Protein AF-A0A914FYD1-F1 (afdb_monomer_lite)

Secondary structure (DSSP, 8-state):
-----------HHHHHHHHHHHHHHHHHHHHHTHHHHHTSTTHHHHHHHHHHHHHHHHHHHHHHHHHSTTTTS-S---TTSHHHHHHHHHHHHHHHHHHHHHHHHHHHHHHHHHHHHHHHHHHHHHHHHHHHHHHHHHHHHHHHHHHHHHHHH--S-----PPP----------TT---------------------PPP----S-TTB-TTSPPPTTS-----BEEE-TTS-EEE-HHHHHHHHHHSHHHHHHHHHHHHHHHHTT----SS-GGGS--------S-TTSS-EEEEEE-SSEEEEEEEETHHHHHHHHHHHHHHSS-TTS-TTS-HHHHHHHHHTSEEEE--TT--S---EEEETTSSEEEEEPPHHHHHHHHHHHHHHHHHHHHHHHTT----S--EEEEEEEEEEETTT--EEEEEEEEEE-TTTT---S--B---S--TT----TTSSS--B-HHHHH-

Radius of gyration: 32.61 Å; chains: 1; bounding box: 94×58×108 Å

Foldseek 3Di:
DDPDPPWDWDFPVVLVVVLVVVLVVVVVVLVVCVVVQVVQPCRSVVLVVLSVVLVVVLVVLVVVLVPPPPPPPDRTDTPPDPNVVSSVVSVVSSVVSVLVSLQSVVVSVQVVVQVVLVVLLVLVVVLVVLQVVLVVVVVVVVVVVVVVVVVVVPPDDDDDDDDDDDDDDDWDDDPVGDTDDPPDDDPPPPPPPVPPNRDRDDSPDDPQWQSQQDFDPPFRDFIWGWDQDPVRDTDTQPLSLVLCQLRDPQNVVLVVVLCVVCVVVVNHDDLADPVPPDPDDPDDDDPQPRQKDWDWDDDPWKIKIKIWGNPVLLLVLLQLDVCQDPCSNHDPPQRSSRVSSVQSSDKDWDDDAPDPPPWTKIAGPLRFKIKTFDDPVRVVVCSVCVSVVSNVSSCCSVVVNDDPDWDWSTWMWMWMATPPPRDIDITTIIMTGRPQRVHDDPAAEDEDPDDPPFQDDPPDPHHHHGDVNVVD

Structure (mmCIF, N/CA/C/O backbone):
data_AF-A0A914FYD1-F1
#
_entry.id   AF-A0A914FYD1-F1
#
loop_
_atom_site.group_PDB
_atom_site.id
_atom_site.type_symbol
_atom_site.label_atom_id
_atom_site.label_alt_id
_atom_site.label_comp_id
_atom_site.label_asym_id
_atom_site.label_entity_id
_atom_site.label_seq_id
_atom_site.pdbx_PDB_ins_code
_atom_site.Cartn_x
_atom_site.Cartn_y
_atom_site.Cartn_z
_atom_site.occupancy
_atom_site.B_iso_or_equiv
_atom_site.auth_seq_id
_atom_site.auth_comp_id
_atom_site.auth_asym_id
_atom_site.auth_atom_id
_atom_site.pdbx_PDB_model_num
ATOM 1 N N . MET A 1 1 ? -23.390 7.929 38.007 1.00 27.19 1 MET A N 1
ATOM 2 C CA . MET A 1 1 ? -23.444 6.451 38.024 1.00 27.19 1 MET A CA 1
ATOM 3 C C . MET A 1 1 ? -22.062 5.950 38.443 1.00 27.19 1 MET A C 1
ATOM 5 O O . MET A 1 1 ? -21.125 6.077 37.670 1.00 27.19 1 MET A O 1
ATOM 9 N N . LYS A 1 2 ? -21.880 5.544 39.711 1.00 23.70 2 LYS A N 1
ATOM 10 C CA . LYS A 1 2 ? -20.584 5.056 40.220 1.00 23.70 2 LYS A CA 1
ATOM 11 C C . LYS A 1 2 ? -20.291 3.709 39.558 1.00 23.70 2 LYS A C 1
ATOM 13 O O . LYS A 1 2 ? -21.026 2.754 39.796 1.00 23.70 2 LYS A O 1
ATOM 18 N N . ILE A 1 3 ? -19.251 3.649 38.730 1.00 23.72 3 ILE A N 1
ATOM 19 C CA . ILE A 1 3 ? -18.726 2.396 38.185 1.00 23.72 3 ILE A CA 1
ATOM 20 C C . ILE A 1 3 ? -18.282 1.558 39.389 1.00 23.72 3 ILE A C 1
ATOM 22 O O . ILE A 1 3 ? -17.329 1.911 40.081 1.00 23.72 3 ILE A O 1
ATOM 26 N N . LYS A 1 4 ? -19.020 0.485 39.697 1.00 25.69 4 LYS A N 1
ATOM 27 C CA . LYS A 1 4 ? -18.524 -0.568 40.585 1.00 25.69 4 LYS A CA 1
ATOM 28 C C . LYS A 1 4 ? -17.301 -1.161 39.884 1.00 25.69 4 LYS A C 1
ATOM 30 O O . LYS A 1 4 ? -17.467 -1.839 38.875 1.00 25.69 4 LYS A O 1
ATOM 35 N N . CYS A 1 5 ? -16.097 -0.882 40.391 1.00 29.06 5 CYS A N 1
ATOM 36 C CA . CYS A 1 5 ? -14.916 -1.676 40.061 1.00 29.06 5 CYS A CA 1
ATOM 37 C C . CYS A 1 5 ? -15.265 -3.139 40.335 1.00 29.06 5 CYS A C 1
ATOM 39 O O . CYS A 1 5 ? -15.490 -3.518 41.484 1.00 29.06 5 CYS A O 1
ATOM 41 N N . LEU A 1 6 ? -15.357 -3.939 39.276 1.00 28.28 6 LEU A N 1
ATOM 42 C CA . LEU A 1 6 ? -15.294 -5.387 39.382 1.00 28.28 6 LEU A CA 1
ATOM 43 C C . LEU A 1 6 ? -13.935 -5.708 40.013 1.00 28.28 6 LEU A C 1
ATOM 45 O O . LEU A 1 6 ? -12.899 -5.390 39.434 1.00 28.28 6 LEU A O 1
ATOM 49 N N . SER A 1 7 ? -13.935 -6.259 41.225 1.00 33.75 7 SER A N 1
ATOM 50 C CA . SER A 1 7 ? -12.722 -6.748 41.877 1.00 33.75 7 SER A CA 1
ATOM 51 C C . SER A 1 7 ? -12.184 -7.920 41.054 1.00 33.75 7 SER A C 1
ATOM 53 O O . SER A 1 7 ? -12.764 -9.006 41.072 1.00 33.75 7 SER A O 1
ATOM 55 N N . VAL A 1 8 ? -11.120 -7.689 40.289 1.00 39.41 8 VAL A N 1
ATOM 56 C CA . VAL A 1 8 ? -10.423 -8.742 39.547 1.00 39.41 8 VAL A CA 1
ATOM 57 C C . VAL A 1 8 ? -9.456 -9.416 40.513 1.00 39.41 8 VAL A C 1
ATOM 59 O O . VAL A 1 8 ? -8.501 -8.796 40.970 1.00 39.41 8 VAL A O 1
ATOM 62 N N . THR A 1 9 ? -9.718 -10.674 40.853 1.00 41.31 9 THR A N 1
ATOM 63 C CA . THR A 1 9 ? -8.831 -11.507 41.668 1.00 41.31 9 THR A CA 1
ATOM 64 C C . THR A 1 9 ? -7.923 -12.328 40.749 1.00 41.31 9 THR A C 1
ATOM 66 O O . THR A 1 9 ? -8.406 -13.072 39.900 1.00 41.31 9 THR A O 1
ATOM 69 N N . ALA A 1 10 ? -6.601 -12.196 40.896 1.00 44.97 10 ALA A N 1
ATOM 70 C CA . ALA A 1 10 ? -5.604 -12.975 40.154 1.00 44.97 10 ALA A CA 1
ATOM 71 C C . ALA A 1 10 ? -4.645 -13.671 41.133 1.00 44.97 10 ALA A C 1
ATOM 73 O O . ALA A 1 10 ? -4.217 -13.066 42.118 1.00 44.97 10 ALA A O 1
ATOM 74 N N . LYS A 1 11 ? -4.300 -14.942 40.884 1.00 47.72 11 LYS A N 1
ATOM 75 C CA . LYS A 1 11 ? -3.387 -15.700 41.753 1.00 47.72 11 LYS A CA 1
ATOM 76 C C . LYS A 1 11 ? -1.936 -15.270 41.505 1.00 47.72 11 LYS A C 1
ATOM 78 O O . LYS A 1 11 ? -1.392 -15.467 40.422 1.00 47.72 11 LYS A O 1
ATOM 83 N N . ARG A 1 12 ? -1.281 -14.736 42.542 1.00 47.66 12 ARG A N 1
ATOM 84 C CA . ARG A 1 12 ? 0.125 -14.267 42.568 1.00 47.66 12 ARG A CA 1
ATOM 85 C C . ARG A 1 12 ? 1.129 -15.220 41.903 1.00 47.66 12 ARG A C 1
ATOM 87 O O . ARG A 1 12 ? 2.024 -14.779 41.189 1.00 47.66 12 ARG A O 1
ATOM 94 N N . VAL A 1 13 ? 0.987 -16.522 42.148 1.00 50.81 13 VAL A N 1
ATOM 95 C CA . VAL A 1 13 ? 1.894 -17.556 41.621 1.00 50.81 13 VAL A CA 1
ATOM 96 C C . VAL A 1 13 ? 1.773 -17.687 40.103 1.00 50.81 13 VAL A C 1
ATOM 98 O O . VAL A 1 13 ? 2.767 -17.931 39.432 1.00 50.81 13 VAL A O 1
ATOM 101 N N . GLU A 1 14 ? 0.578 -17.499 39.547 1.00 50.38 14 GLU A N 1
ATOM 102 C CA . GLU A 1 14 ? 0.335 -17.601 38.104 1.00 50.38 14 GLU A CA 1
ATOM 103 C C . GLU A 1 14 ? 0.881 -16.373 37.365 1.00 50.38 14 GLU A C 1
ATOM 105 O O . GLU A 1 14 ? 1.456 -16.506 36.290 1.00 50.38 14 GLU A O 1
ATOM 110 N N . ALA A 1 15 ? 0.788 -15.194 37.985 1.00 46.97 15 ALA A N 1
ATOM 111 C CA . ALA A 1 15 ? 1.348 -13.940 37.486 1.00 46.97 15 ALA A CA 1
ATOM 112 C C . ALA A 1 15 ? 2.882 -13.961 37.362 1.00 46.97 15 ALA A C 1
ATOM 114 O O . ALA A 1 15 ? 3.427 -13.633 36.308 1.00 46.97 15 ALA A O 1
ATOM 115 N N . LEU A 1 16 ? 3.567 -14.369 38.437 1.00 51.97 16 LEU A N 1
ATOM 116 C CA . LEU A 1 16 ? 5.029 -14.469 38.473 1.00 51.97 16 LEU A CA 1
ATOM 117 C C . LEU A 1 16 ? 5.533 -15.567 37.531 1.00 51.97 16 LEU A C 1
ATOM 119 O O . LEU A 1 16 ? 6.437 -15.314 36.740 1.00 51.97 16 LEU A O 1
ATOM 123 N N . LYS A 1 17 ? 4.873 -16.736 37.518 1.00 55.41 17 LYS A N 1
ATOM 124 C CA . LYS A 1 17 ? 5.189 -17.811 36.566 1.00 55.41 17 LYS A CA 1
ATOM 125 C C . LYS A 1 17 ? 5.029 -17.368 35.117 1.00 55.41 17 LYS A C 1
ATOM 127 O O . LYS A 1 17 ? 5.863 -17.725 34.292 1.00 55.41 17 LYS A O 1
ATOM 132 N N . LEU A 1 18 ? 3.990 -16.597 34.787 1.00 50.53 18 LEU A N 1
ATOM 133 C CA . LEU A 1 18 ? 3.786 -16.099 33.426 1.00 50.53 18 LEU A CA 1
ATOM 134 C C . LEU A 1 18 ? 4.920 -15.156 32.997 1.00 50.53 18 LEU A C 1
ATOM 136 O O . LEU A 1 18 ? 5.418 -15.275 31.881 1.00 50.53 18 LEU A O 1
ATOM 140 N N . ALA A 1 19 ? 5.364 -14.260 33.882 1.00 51.75 19 ALA A N 1
ATOM 141 C CA . ALA A 1 19 ? 6.473 -13.350 33.599 1.00 51.75 19 ALA A CA 1
ATOM 142 C C . ALA A 1 19 ? 7.816 -14.092 33.448 1.00 51.75 19 ALA A C 1
ATOM 144 O O . ALA A 1 19 ? 8.523 -13.874 32.465 1.00 51.75 19 ALA A O 1
ATOM 145 N N . GLU A 1 20 ? 8.135 -15.021 34.355 1.00 58.25 20 GLU A N 1
ATOM 146 C CA . GLU A 1 20 ? 9.332 -15.875 34.267 1.00 58.25 20 GLU A CA 1
ATOM 147 C C . GLU A 1 20 ? 9.343 -16.728 32.987 1.00 58.25 20 GLU A C 1
ATOM 149 O O . GLU A 1 20 ? 10.383 -16.881 32.338 1.00 58.25 20 GLU A O 1
ATOM 154 N N . THR A 1 21 ? 8.174 -17.238 32.586 1.00 58.38 21 THR A N 1
ATOM 155 C CA . THR A 1 21 ? 8.008 -18.017 31.350 1.00 58.38 21 THR A CA 1
ATOM 156 C C . THR A 1 21 ? 8.320 -17.162 30.123 1.00 58.38 21 THR A C 1
ATOM 158 O O . THR A 1 21 ? 9.089 -17.595 29.272 1.00 58.38 21 THR A O 1
ATOM 161 N N . ILE A 1 22 ? 7.835 -15.914 30.069 1.00 53.62 22 ILE A N 1
ATOM 162 C CA . ILE A 1 22 ? 8.108 -14.989 28.954 1.00 53.62 22 ILE A CA 1
ATOM 163 C C . ILE A 1 22 ? 9.615 -14.721 28.797 1.00 53.62 22 ILE A C 1
ATOM 165 O O . ILE A 1 22 ? 10.128 -14.773 27.679 1.00 53.62 22 ILE A O 1
ATOM 169 N N . PHE A 1 23 ? 10.347 -14.461 29.889 1.00 61.44 23 PHE A N 1
ATOM 170 C CA . PHE A 1 23 ? 11.802 -14.249 29.815 1.00 61.44 23 PHE A CA 1
ATOM 171 C C . PHE A 1 23 ? 12.550 -15.515 29.382 1.00 61.44 23 PHE A C 1
ATOM 173 O O . PHE A 1 23 ? 13.508 -15.437 28.611 1.00 61.44 23 PHE A O 1
ATOM 180 N N . THR A 1 24 ? 12.107 -16.680 29.853 1.00 65.06 24 THR A N 1
ATOM 181 C CA . THR A 1 24 ? 12.714 -17.972 29.512 1.00 65.06 24 THR A CA 1
ATOM 182 C C . THR A 1 24 ? 12.491 -18.329 28.042 1.00 65.06 24 THR A C 1
ATOM 184 O O . THR A 1 24 ? 13.437 -18.724 27.358 1.00 65.06 24 THR A O 1
ATOM 187 N N . GLU A 1 25 ? 11.277 -18.130 27.527 1.00 59.97 25 GLU A N 1
ATOM 188 C CA . GLU A 1 25 ? 10.936 -18.356 26.119 1.00 59.97 25 GLU A CA 1
ATOM 189 C C . GLU A 1 25 ? 11.674 -17.375 25.200 1.00 59.97 25 GLU A C 1
ATOM 191 O O . GLU A 1 25 ? 12.274 -17.799 24.214 1.00 59.97 25 GLU A O 1
ATOM 196 N N . ALA A 1 26 ? 11.727 -16.083 25.549 1.00 56.94 26 ALA A N 1
ATOM 197 C CA . ALA A 1 26 ? 12.454 -15.080 24.768 1.00 56.94 26 ALA A CA 1
ATOM 198 C C . ALA A 1 26 ? 13.969 -15.353 24.726 1.00 56.94 26 ALA A C 1
ATOM 200 O O . ALA A 1 26 ? 14.594 -15.236 23.673 1.00 56.94 26 ALA A O 1
ATOM 201 N N . SER A 1 27 ? 14.564 -15.755 25.855 1.00 63.56 27 SER A N 1
ATOM 202 C CA . SER A 1 27 ? 15.991 -16.086 25.933 1.00 63.56 27 SER A CA 1
ATOM 203 C C . SER A 1 27 ? 16.324 -17.370 25.160 1.00 63.56 27 SER A C 1
ATOM 205 O O . SER A 1 27 ? 17.337 -17.425 24.464 1.00 63.56 27 SER A O 1
ATOM 207 N N . THR A 1 28 ? 15.451 -18.381 25.219 1.00 69.69 28 THR A N 1
ATOM 208 C CA . THR A 1 28 ? 15.580 -19.617 24.425 1.00 69.69 28 THR A CA 1
ATOM 209 C C . THR A 1 28 ? 15.481 -19.322 22.929 1.00 69.69 28 THR A C 1
ATOM 211 O O . THR A 1 28 ? 16.371 -19.709 22.176 1.00 69.69 28 THR A O 1
ATOM 214 N N . PHE A 1 29 ? 14.474 -18.547 22.512 1.00 65.44 29 PHE A N 1
ATOM 215 C CA . PHE A 1 29 ? 14.291 -18.142 21.119 1.00 65.44 29 PHE A CA 1
ATOM 216 C C . PHE A 1 29 ? 15.523 -17.423 20.556 1.00 65.44 29 PHE A C 1
ATOM 218 O O . PHE A 1 29 ? 15.973 -17.743 19.455 1.00 65.44 29 PHE A O 1
ATOM 225 N N . LEU A 1 30 ? 16.107 -16.478 21.304 1.00 61.09 30 LEU A N 1
ATOM 226 C CA . LEU A 1 30 ? 17.312 -15.779 20.851 1.00 61.09 30 LEU A CA 1
ATOM 227 C C . LEU A 1 30 ? 18.512 -16.710 20.696 1.00 61.09 30 LEU A C 1
ATOM 229 O O . LEU A 1 30 ? 19.229 -16.583 19.709 1.00 61.09 30 LEU A O 1
ATOM 233 N N . LYS A 1 31 ? 18.722 -17.642 21.631 1.00 68.62 31 LYS A N 1
ATOM 234 C CA . LYS A 1 31 ? 19.821 -18.617 21.555 1.00 68.62 31 LYS A CA 1
ATOM 235 C C . LYS A 1 31 ? 19.670 -19.556 20.361 1.00 68.62 31 LYS A C 1
ATOM 237 O O . LYS A 1 31 ? 20.638 -19.798 19.649 1.00 68.62 31 LYS A O 1
ATOM 242 N N . GLU A 1 32 ? 18.456 -20.035 20.094 1.00 70.06 32 GLU A N 1
ATOM 243 C CA . GLU A 1 32 ? 18.163 -20.876 18.921 1.00 70.06 32 GLU A CA 1
ATOM 244 C C . GLU A 1 32 ? 18.450 -20.153 17.596 1.00 70.06 32 GLU A C 1
ATOM 246 O O . GLU A 1 32 ? 18.848 -20.782 16.615 1.00 70.06 32 GLU A O 1
ATOM 251 N N . HIS A 1 33 ? 18.306 -18.825 17.575 1.00 59.22 33 HIS A N 1
ATOM 252 C CA . HIS A 1 33 ? 18.506 -17.990 16.390 1.00 59.22 33 HIS A CA 1
ATOM 253 C C . HIS A 1 33 ? 19.819 -17.181 16.431 1.00 59.22 33 HIS A C 1
ATOM 255 O O . HIS A 1 33 ? 20.030 -16.314 15.580 1.00 59.22 33 HIS A O 1
ATOM 261 N N . GLU A 1 34 ? 20.732 -17.473 17.364 1.00 61.56 34 GLU A N 1
ATOM 262 C CA . GLU A 1 34 ? 21.964 -16.705 17.604 1.00 61.56 34 GLU A CA 1
ATOM 263 C C . GLU A 1 34 ? 22.847 -16.619 16.353 1.00 61.56 34 GLU A C 1
ATOM 265 O O . GLU A 1 34 ? 23.272 -15.536 15.956 1.00 61.56 34 GLU A O 1
ATOM 270 N N . ASN A 1 35 ? 23.065 -17.748 15.674 1.00 58.94 35 ASN A N 1
ATOM 271 C CA . ASN A 1 35 ? 23.885 -17.800 14.460 1.00 58.94 35 ASN A CA 1
ATOM 272 C C . ASN A 1 35 ? 23.265 -17.014 13.295 1.00 58.94 35 ASN A C 1
ATOM 274 O O . ASN A 1 35 ? 23.985 -16.456 12.469 1.00 58.94 35 ASN A O 1
ATOM 278 N N . TYR A 1 36 ? 21.933 -16.945 13.228 1.00 52.28 36 TYR A N 1
ATOM 279 C CA . TYR A 1 36 ? 21.228 -16.143 12.228 1.00 52.28 36 TYR A CA 1
ATOM 280 C C . TYR A 1 36 ? 21.351 -14.643 12.537 1.00 52.28 36 TYR A C 1
ATOM 282 O O . TYR A 1 36 ? 21.569 -13.837 11.635 1.00 52.28 36 TYR A O 1
ATOM 290 N N . LEU A 1 37 ? 21.274 -14.277 13.819 1.00 51.06 37 LEU A N 1
ATOM 291 C CA . LEU A 1 37 ? 21.319 -12.893 14.291 1.00 51.06 37 LEU A CA 1
ATOM 292 C C . LEU A 1 37 ? 22.737 -12.302 14.333 1.00 51.06 37 LEU A C 1
ATOM 294 O O . LEU A 1 37 ? 22.890 -11.113 14.068 1.00 51.06 37 LEU A O 1
ATOM 298 N N . ARG A 1 38 ? 23.780 -13.103 14.598 1.00 54.28 38 ARG A N 1
ATOM 299 C CA . ARG A 1 38 ? 25.195 -12.667 14.555 1.00 54.28 38 ARG A CA 1
ATOM 300 C C . ARG A 1 38 ? 25.658 -12.258 13.154 1.00 54.28 38 ARG A C 1
ATOM 302 O O . ARG A 1 38 ? 26.494 -11.374 13.029 1.00 54.28 38 ARG A O 1
ATOM 309 N N . ASN A 1 39 ? 25.081 -12.840 12.102 1.00 51.84 39 ASN A N 1
ATOM 310 C CA . ASN A 1 39 ? 25.368 -12.454 10.712 1.00 51.84 39 ASN A CA 1
ATOM 311 C C . ASN A 1 39 ? 24.765 -11.089 10.323 1.00 51.84 39 ASN A C 1
ATOM 313 O O . ASN A 1 39 ? 25.015 -10.583 9.231 1.00 51.84 39 ASN A O 1
ATOM 317 N N . SER A 1 40 ? 23.963 -10.499 11.211 1.00 50.16 40 SER A N 1
ATOM 318 C CA . SER A 1 40 ? 23.334 -9.191 11.081 1.00 50.16 40 SER A CA 1
ATOM 319 C C . SER A 1 40 ? 23.968 -8.236 12.103 1.00 50.16 40 SER A C 1
ATOM 321 O O . SER A 1 40 ? 23.428 -8.089 13.196 1.00 50.16 40 SER A O 1
ATOM 323 N N . ASN A 1 41 ? 25.103 -7.613 11.752 1.00 53.84 41 ASN A N 1
ATOM 324 C CA . ASN A 1 41 ? 25.749 -6.465 12.429 1.00 53.84 41 ASN A CA 1
ATOM 325 C C . ASN A 1 41 ? 25.303 -6.215 13.889 1.00 53.84 41 ASN A C 1
ATOM 327 O O . ASN A 1 41 ? 24.471 -5.341 14.141 1.00 53.84 41 ASN A O 1
ATOM 331 N N . ASP A 1 42 ? 25.834 -6.995 14.833 1.00 60.12 42 ASP A N 1
ATOM 332 C CA . ASP A 1 42 ? 25.687 -6.825 16.292 1.00 60.12 42 ASP A CA 1
ATOM 333 C C . ASP A 1 42 ? 24.252 -6.913 16.857 1.00 60.12 42 ASP A C 1
ATOM 335 O O . ASP A 1 42 ? 24.024 -6.676 18.047 1.00 60.12 42 ASP A O 1
ATOM 339 N N . ALA A 1 43 ? 23.261 -7.306 16.048 1.00 55.50 43 ALA A N 1
ATOM 340 C CA . ALA A 1 43 ? 21.859 -7.366 16.468 1.00 55.50 43 ALA A CA 1
ATOM 341 C C . ALA A 1 43 ? 21.642 -8.355 17.621 1.00 55.50 43 ALA A C 1
ATOM 343 O O . ALA A 1 43 ? 20.904 -8.054 18.558 1.00 55.50 43 ALA A O 1
ATOM 344 N N . TYR A 1 44 ? 22.313 -9.510 17.587 1.00 64.69 44 TYR A N 1
ATOM 345 C CA . TYR A 1 44 ? 22.258 -10.468 18.690 1.00 64.69 44 TYR A CA 1
ATOM 346 C C . TYR A 1 44 ? 22.778 -9.862 19.997 1.00 64.69 44 TYR A C 1
ATOM 348 O O . TYR A 1 44 ? 22.102 -9.951 21.016 1.00 64.69 44 TYR A O 1
ATOM 356 N N . GLU A 1 45 ? 23.943 -9.210 19.967 1.00 65.69 45 GLU A N 1
ATOM 357 C CA . GLU A 1 45 ? 24.576 -8.652 21.166 1.00 65.69 45 GLU A CA 1
ATOM 358 C C . GLU A 1 45 ? 23.735 -7.526 21.774 1.00 65.69 45 GLU A C 1
ATOM 360 O O . GLU A 1 45 ? 23.509 -7.507 22.983 1.00 65.69 45 GLU A O 1
ATOM 365 N N . ILE A 1 46 ? 23.179 -6.643 20.939 1.00 61.75 46 ILE A N 1
ATOM 366 C CA . ILE A 1 46 ? 22.304 -5.553 21.389 1.00 61.75 46 ILE A CA 1
ATOM 367 C C . ILE A 1 46 ? 21.002 -6.094 21.992 1.00 61.75 46 ILE A C 1
ATOM 369 O O . ILE A 1 46 ? 20.540 -5.605 23.027 1.00 61.75 46 ILE A O 1
ATOM 373 N N . ILE A 1 47 ? 20.383 -7.086 21.348 1.00 59.97 47 ILE A N 1
ATOM 374 C CA . ILE A 1 47 ? 19.112 -7.654 21.806 1.00 59.97 47 ILE A CA 1
ATOM 375 C C . ILE A 1 47 ? 19.329 -8.502 23.069 1.00 59.97 47 ILE A C 1
ATOM 377 O O . ILE A 1 47 ? 18.532 -8.396 24.001 1.00 59.97 47 ILE A O 1
ATOM 381 N N . SER A 1 48 ? 20.419 -9.273 23.140 1.00 66.81 48 SER A N 1
ATOM 382 C CA . SER A 1 48 ? 20.808 -10.046 24.326 1.00 66.81 48 SER A CA 1
ATOM 383 C C . SER A 1 48 ? 21.107 -9.127 25.509 1.00 66.81 48 SER A C 1
ATOM 385 O O . SER A 1 48 ? 20.508 -9.292 26.565 1.00 66.81 48 SER A O 1
ATOM 387 N N . SER A 1 49 ? 21.943 -8.100 25.318 1.00 68.69 49 SER A N 1
ATOM 388 C CA . SER A 1 49 ? 22.268 -7.122 26.364 1.00 68.69 49 SER A CA 1
ATOM 389 C C . SER A 1 49 ? 21.017 -6.409 26.892 1.00 68.69 49 SER A C 1
ATOM 391 O O . SER A 1 49 ? 20.852 -6.248 28.101 1.00 68.69 49 SER A O 1
ATOM 393 N N . PHE A 1 50 ? 20.087 -6.045 26.003 1.00 62.31 50 PHE A N 1
ATOM 394 C CA . PHE A 1 50 ? 18.808 -5.454 26.396 1.00 62.31 50 PHE A CA 1
ATOM 395 C C . PHE A 1 50 ? 17.906 -6.431 27.169 1.00 62.31 50 PHE A C 1
ATOM 397 O O . PHE A 1 50 ? 17.243 -6.010 28.120 1.00 62.31 50 PHE A O 1
ATOM 404 N N . LEU A 1 51 ? 17.847 -7.711 26.775 1.00 63.62 51 LEU A N 1
ATOM 405 C CA . LEU A 1 51 ? 17.116 -8.730 27.538 1.00 63.62 51 LEU A CA 1
ATOM 406 C C . LEU A 1 51 ? 17.712 -8.899 28.941 1.00 63.62 51 LEU A C 1
ATOM 408 O O . LEU A 1 51 ? 16.952 -8.943 29.907 1.00 63.62 51 LEU A O 1
ATOM 412 N N . ASP A 1 52 ? 19.040 -8.960 29.053 1.00 68.00 52 ASP A N 1
ATOM 413 C CA . ASP A 1 52 ? 19.744 -9.164 30.322 1.00 68.00 52 ASP A CA 1
ATOM 414 C C . ASP A 1 52 ? 19.534 -7.986 31.285 1.00 68.00 52 ASP A C 1
ATOM 416 O O . ASP A 1 52 ? 19.171 -8.194 32.443 1.00 68.00 52 ASP A O 1
ATOM 420 N N . GLU A 1 53 ? 19.653 -6.744 30.798 1.00 68.88 53 GLU A N 1
ATOM 421 C CA . GLU A 1 53 ? 19.371 -5.526 31.577 1.00 68.88 53 GLU A CA 1
ATOM 422 C C . GLU A 1 53 ? 17.943 -5.543 32.147 1.00 68.88 53 GLU A C 1
ATOM 424 O O . GLU A 1 53 ? 17.697 -5.200 33.304 1.00 68.88 53 GLU A O 1
ATOM 429 N N . LYS A 1 54 ? 16.968 -5.956 31.334 1.00 61.53 54 LYS A N 1
ATOM 430 C CA . LYS A 1 54 ? 15.549 -5.920 31.707 1.00 61.53 54 LYS A CA 1
ATOM 431 C C . LYS A 1 54 ? 15.148 -7.081 32.603 1.00 61.53 54 LYS A C 1
ATOM 433 O O . LYS A 1 54 ? 14.311 -6.884 33.482 1.00 61.53 54 LYS A O 1
ATOM 438 N N . LYS A 1 55 ? 15.772 -8.246 32.424 1.00 65.00 55 LYS A N 1
ATOM 439 C CA . LYS A 1 55 ? 15.667 -9.368 33.355 1.00 65.00 55 LYS A CA 1
ATOM 440 C C . LYS A 1 55 ? 16.219 -8.982 34.727 1.00 65.00 55 LYS A C 1
ATOM 442 O O . LYS A 1 55 ? 15.544 -9.205 35.721 1.00 65.00 55 LYS A O 1
ATOM 447 N N . HIS A 1 56 ? 17.372 -8.319 34.775 1.00 67.31 56 HIS A N 1
ATOM 448 C CA . HIS A 1 56 ? 17.961 -7.861 36.032 1.00 67.31 56 HIS A CA 1
ATOM 449 C C . HIS A 1 56 ? 17.040 -6.894 36.798 1.00 67.31 56 HIS A C 1
ATOM 451 O O . HIS A 1 56 ? 16.770 -7.113 37.974 1.00 67.31 56 HIS A O 1
ATOM 457 N N . ILE A 1 57 ? 16.470 -5.890 36.116 1.00 60.31 57 ILE A N 1
ATOM 458 C CA . ILE A 1 57 ? 15.484 -4.967 36.712 1.00 60.31 57 ILE A CA 1
ATOM 459 C C . ILE A 1 57 ? 14.248 -5.726 37.225 1.00 60.31 57 ILE A C 1
ATOM 461 O O . ILE A 1 57 ? 13.713 -5.406 38.285 1.00 60.31 57 ILE A O 1
ATOM 465 N N . PHE A 1 58 ? 13.771 -6.723 36.475 1.00 59.34 58 PHE A N 1
ATOM 466 C CA . PHE A 1 58 ? 12.651 -7.560 36.902 1.00 59.34 58 PHE A CA 1
ATOM 467 C C . PHE A 1 58 ? 12.992 -8.363 38.166 1.00 59.34 58 PHE A C 1
ATOM 469 O O . PHE A 1 58 ? 12.206 -8.356 39.112 1.00 59.34 58 PHE A O 1
ATOM 476 N N . ASP A 1 59 ? 14.168 -8.986 38.215 1.00 61.59 59 ASP A N 1
ATOM 477 C CA . ASP A 1 59 ? 14.630 -9.766 39.364 1.00 61.59 59 ASP A CA 1
ATOM 478 C C . ASP A 1 59 ? 14.765 -8.882 40.622 1.00 61.59 59 ASP A C 1
ATOM 480 O O . ASP A 1 59 ? 14.281 -9.259 41.690 1.00 61.59 59 ASP A O 1
ATOM 484 N N . GLU A 1 60 ? 15.314 -7.664 40.505 1.00 63.34 60 GLU A N 1
ATOM 485 C CA . GLU A 1 60 ? 15.368 -6.688 41.610 1.00 63.34 60 GLU A CA 1
ATOM 486 C C . GLU A 1 60 ? 13.971 -6.324 42.135 1.00 63.34 60 GLU A C 1
ATOM 488 O O . GLU A 1 60 ? 13.740 -6.256 43.346 1.00 63.34 60 GLU A O 1
ATOM 493 N N . MET A 1 61 ? 13.007 -6.137 41.231 1.00 56.88 61 MET A N 1
ATOM 494 C CA . MET A 1 61 ? 11.622 -5.842 41.592 1.00 56.88 61 MET A CA 1
ATOM 495 C C . MET A 1 61 ? 10.928 -7.021 42.283 1.00 56.88 61 MET A C 1
ATOM 497 O O . MET A 1 61 ? 10.149 -6.811 43.214 1.00 56.88 61 MET A O 1
ATOM 501 N N . VAL A 1 62 ? 11.198 -8.255 41.848 1.00 57.47 62 VAL A N 1
ATOM 502 C CA . VAL A 1 62 ? 10.681 -9.472 42.492 1.00 57.47 62 VAL A CA 1
ATOM 503 C C . VAL A 1 62 ? 11.279 -9.635 43.889 1.00 57.47 62 VAL A C 1
ATOM 505 O O . VAL A 1 62 ? 10.561 -10.008 44.817 1.00 57.47 62 VAL A O 1
ATOM 508 N N . VAL A 1 63 ? 12.558 -9.303 44.067 1.00 60.84 63 VAL A N 1
ATOM 509 C CA . VAL A 1 63 ? 13.234 -9.330 45.370 1.00 60.84 63 VAL A CA 1
ATOM 510 C C . VAL A 1 63 ? 12.660 -8.272 46.324 1.00 60.84 63 VAL A C 1
ATOM 512 O O . VAL A 1 63 ? 12.301 -8.624 47.448 1.00 60.84 63 VAL A O 1
ATOM 515 N N . ASP A 1 64 ? 12.464 -7.018 45.894 1.00 54.44 64 ASP A N 1
ATOM 516 C CA . ASP A 1 64 ? 11.791 -5.978 46.707 1.00 54.44 64 ASP A CA 1
ATOM 517 C C . ASP A 1 64 ? 10.339 -6.364 47.063 1.00 54.44 64 ASP A C 1
ATOM 519 O O . ASP A 1 64 ? 9.837 -6.117 48.169 1.00 54.44 64 ASP A O 1
ATOM 523 N N . PHE A 1 65 ? 9.663 -7.042 46.133 1.00 50.62 65 PHE A N 1
ATOM 524 C CA . PHE A 1 65 ? 8.334 -7.603 46.339 1.00 50.62 65 PHE A CA 1
ATOM 525 C C . PHE A 1 65 ? 8.329 -8.783 47.333 1.00 50.62 65 PHE A C 1
ATOM 527 O O . PHE A 1 65 ? 7.368 -8.937 48.087 1.00 50.62 65 PHE A O 1
ATOM 534 N N . ALA A 1 66 ? 9.387 -9.599 47.375 1.00 51.47 66 ALA A N 1
ATOM 535 C CA . ALA A 1 66 ? 9.520 -10.754 48.267 1.00 51.47 66 ALA A CA 1
ATOM 536 C C . ALA A 1 66 ? 9.989 -10.392 49.691 1.00 51.47 66 ALA A C 1
ATOM 538 O O . ALA A 1 66 ? 9.540 -11.025 50.644 1.00 51.47 66 ALA A O 1
ATOM 539 N N . LEU A 1 67 ? 10.848 -9.376 49.847 1.00 49.50 67 LEU A N 1
ATOM 540 C CA . LEU A 1 67 ? 11.446 -8.968 51.131 1.00 49.50 67 LEU A CA 1
ATOM 541 C C . LEU A 1 67 ? 10.491 -8.191 52.055 1.00 49.50 67 LEU A C 1
ATOM 543 O O . LEU A 1 67 ? 10.720 -8.107 53.261 1.00 49.50 67 LEU A O 1
ATOM 547 N N . ASN A 1 68 ? 9.392 -7.645 51.533 1.00 48.62 68 ASN A N 1
ATOM 548 C CA . ASN A 1 68 ? 8.333 -7.070 52.360 1.00 48.62 68 ASN A CA 1
ATOM 549 C C . ASN A 1 68 ? 7.431 -8.199 52.904 1.00 48.62 68 ASN A C 1
ATOM 551 O O . ASN A 1 68 ? 6.400 -8.507 52.312 1.00 48.62 68 ASN A O 1
ATOM 555 N N . GLU A 1 69 ? 7.799 -8.808 54.039 1.00 46.88 69 GLU A N 1
ATOM 556 C CA . GLU A 1 69 ? 7.149 -9.959 54.716 1.00 46.88 69 GLU A CA 1
ATOM 557 C C . GLU A 1 69 ? 5.652 -9.794 55.129 1.00 46.88 69 GLU A C 1
ATOM 559 O O . GLU A 1 69 ? 5.151 -10.482 56.017 1.00 46.88 69 GLU A O 1
ATOM 564 N N . LYS A 1 70 ? 4.863 -8.916 54.497 1.00 46.69 70 LYS A N 1
ATOM 565 C CA . LYS A 1 70 ? 3.417 -8.755 54.757 1.00 46.69 70 LYS A CA 1
ATOM 566 C C . LYS A 1 70 ? 2.504 -9.699 53.962 1.00 46.69 70 LYS A C 1
ATOM 568 O O . LYS A 1 70 ? 1.301 -9.726 54.209 1.00 46.69 70 LYS A O 1
ATOM 573 N N . PHE A 1 71 ? 3.049 -10.519 53.066 1.00 48.56 71 PHE A N 1
ATOM 574 C CA . PHE A 1 71 ? 2.276 -11.357 52.136 1.00 48.56 71 PHE A CA 1
ATOM 575 C C . PHE A 1 71 ? 1.790 -12.718 52.683 1.00 48.56 71 PHE A C 1
ATOM 577 O O . PHE A 1 71 ? 1.229 -13.509 51.929 1.00 48.56 71 PHE A O 1
ATOM 584 N N . ILE A 1 72 ? 1.994 -13.031 53.966 1.00 46.88 72 ILE A N 1
ATOM 585 C CA . ILE A 1 72 ? 1.783 -14.398 54.493 1.00 46.88 72 ILE A CA 1
ATOM 586 C C . ILE A 1 72 ? 0.309 -14.706 54.850 1.00 46.88 72 ILE A C 1
ATOM 588 O O . ILE A 1 72 ? -0.018 -15.851 55.144 1.00 46.88 72 ILE A O 1
ATOM 592 N N . LYS A 1 73 ? -0.625 -13.740 54.807 1.00 47.78 73 LYS A N 1
ATOM 593 C CA . LYS A 1 73 ? -1.976 -13.947 55.383 1.00 47.78 73 LYS A CA 1
ATOM 594 C C . LYS A 1 73 ? -3.184 -13.926 54.434 1.00 47.78 73 LYS A C 1
ATOM 596 O O . LYS A 1 73 ? -4.286 -14.160 54.918 1.00 47.78 73 LYS A O 1
ATOM 601 N N . SER A 1 74 ? -3.033 -13.710 53.123 1.00 49.38 74 SER A N 1
ATOM 602 C CA . SER A 1 74 ? -4.173 -13.788 52.185 1.00 49.38 74 SER A CA 1
ATOM 603 C C . SER A 1 74 ? -3.752 -14.202 50.771 1.00 49.38 74 SER A C 1
ATOM 605 O O . SER A 1 74 ? -2.886 -13.570 50.174 1.00 49.38 74 SER A O 1
ATOM 607 N N . GLU A 1 75 ? -4.406 -15.228 50.212 1.00 50.50 75 GLU A N 1
ATOM 608 C CA . GLU A 1 75 ? -4.286 -15.635 48.796 1.00 50.50 75 GLU A CA 1
ATOM 609 C C . GLU A 1 75 ? -5.040 -14.698 47.830 1.00 50.50 75 GLU A C 1
ATOM 611 O O . GLU A 1 75 ? -4.931 -14.836 46.610 1.00 50.50 75 GLU A O 1
ATOM 616 N N . VAL A 1 76 ? -5.812 -13.745 48.365 1.00 48.75 76 VAL A N 1
ATOM 617 C CA . VAL A 1 76 ? -6.688 -12.840 47.613 1.00 48.75 76 VAL A CA 1
ATOM 618 C C . VAL A 1 76 ? -6.223 -11.396 47.811 1.00 48.75 76 VAL A C 1
ATOM 620 O O . VAL A 1 76 ? -6.155 -10.918 48.943 1.00 48.75 76 VAL A O 1
ATOM 623 N N . ILE A 1 77 ? -5.911 -10.711 46.708 1.00 52.91 77 ILE A N 1
ATOM 624 C CA . ILE A 1 77 ? -5.432 -9.320 46.680 1.00 52.91 77 ILE A CA 1
ATOM 625 C C . ILE A 1 77 ? -6.561 -8.425 46.126 1.00 52.91 77 ILE A C 1
ATOM 627 O O . ILE A 1 77 ? -7.077 -8.703 45.043 1.00 52.91 77 ILE A O 1
ATOM 631 N N . ASP A 1 78 ? -6.980 -7.385 46.861 1.00 54.00 78 ASP A N 1
ATOM 632 C CA . ASP A 1 78 ? -8.008 -6.415 46.424 1.00 54.00 78 ASP A CA 1
ATOM 633 C C . ASP A 1 78 ? -7.382 -5.306 45.556 1.00 54.00 78 ASP A C 1
ATOM 635 O O . ASP A 1 78 ? -6.300 -4.812 45.840 1.00 54.00 78 ASP A O 1
ATOM 639 N N . SER A 1 79 ? -8.110 -4.846 44.540 1.00 52.06 79 SER A N 1
ATOM 640 C CA . SER A 1 79 ? -7.825 -3.685 43.684 1.00 52.06 79 SER A CA 1
ATOM 641 C C . SER A 1 79 ? -7.419 -2.378 44.392 1.00 52.06 79 SER A C 1
ATOM 643 O O . SER A 1 79 ? -6.804 -1.515 43.765 1.00 52.06 79 SER A O 1
ATOM 645 N N . LYS A 1 80 ? -7.782 -2.200 45.670 1.00 52.88 80 LYS A N 1
ATOM 646 C CA . LYS A 1 80 ? -7.404 -1.037 46.500 1.00 52.88 80 LYS A CA 1
ATOM 647 C C . LYS A 1 80 ? -6.149 -1.260 47.340 1.00 52.88 80 LYS A C 1
ATOM 649 O O . LYS A 1 80 ? -5.692 -0.331 48.006 1.00 52.88 80 LYS A O 1
ATOM 654 N N . ASP A 1 81 ? -5.627 -2.478 47.341 1.00 59.19 81 ASP A N 1
ATOM 655 C CA . ASP A 1 81 ? -4.433 -2.828 48.080 1.00 59.19 81 ASP A CA 1
ATOM 656 C C . ASP A 1 81 ? -3.208 -2.179 47.421 1.00 59.19 81 ASP A C 1
ATOM 658 O O . ASP A 1 81 ? -3.020 -2.238 46.200 1.00 59.19 81 ASP A O 1
ATOM 662 N N . LYS A 1 82 ? -2.345 -1.571 48.242 1.00 57.09 82 LYS A N 1
ATOM 663 C CA . LYS A 1 82 ? -1.049 -1.038 47.801 1.00 57.09 82 LYS A CA 1
ATOM 664 C C . LYS A 1 82 ? -0.224 -2.134 47.115 1.00 57.09 82 LYS A C 1
ATOM 666 O O . LYS A 1 82 ? 0.558 -1.843 46.212 1.00 57.09 82 LYS A O 1
ATOM 671 N N . ASP A 1 83 ? -0.462 -3.383 47.496 1.00 51.34 83 ASP A N 1
ATOM 672 C CA . ASP A 1 83 ? 0.227 -4.559 46.991 1.00 51.34 83 ASP A CA 1
ATOM 673 C C . ASP A 1 83 ? -0.336 -5.053 45.640 1.00 51.34 83 ASP A C 1
ATOM 675 O O . ASP A 1 83 ? 0.440 -5.469 44.776 1.00 51.34 83 ASP A O 1
ATOM 679 N N . TYR A 1 84 ? -1.644 -4.897 45.376 1.00 52.09 84 TYR A N 1
ATOM 680 C CA . TYR A 1 84 ? -2.226 -5.072 44.031 1.00 52.09 84 TYR A CA 1
ATOM 681 C C . TYR A 1 84 ? -1.681 -4.028 43.060 1.00 52.09 84 TYR A C 1
ATOM 683 O O . TYR A 1 84 ? -1.316 -4.353 41.933 1.00 52.09 84 TYR A O 1
ATOM 691 N N . LEU A 1 85 ? -1.580 -2.773 43.510 1.00 54.94 85 LEU A N 1
ATOM 692 C CA . LEU A 1 85 ? -1.020 -1.687 42.707 1.00 54.94 85 LEU A CA 1
ATOM 693 C C . LEU A 1 85 ? 0.450 -1.956 42.340 1.00 54.94 85 LEU A C 1
ATOM 695 O O . LEU A 1 85 ? 0.830 -1.713 41.198 1.00 54.94 85 LEU A O 1
ATOM 699 N N . LYS A 1 86 ? 1.251 -2.532 43.251 1.00 55.72 86 LYS A N 1
ATOM 700 C CA . LYS A 1 86 ? 2.626 -2.983 42.959 1.00 55.72 86 LYS A CA 1
ATOM 701 C C . LYS A 1 86 ? 2.674 -4.144 41.958 1.00 55.72 86 LYS A C 1
ATOM 703 O O . LYS A 1 86 ? 3.477 -4.111 41.031 1.00 55.72 86 LYS A O 1
ATOM 708 N N . ALA A 1 87 ? 1.815 -5.155 42.102 1.00 51.75 87 ALA A N 1
ATOM 709 C CA . ALA A 1 87 ? 1.755 -6.271 41.152 1.00 51.75 87 ALA A CA 1
ATOM 710 C C . ALA A 1 87 ? 1.311 -5.810 39.750 1.00 51.75 87 ALA A C 1
ATOM 712 O O . ALA A 1 87 ? 1.893 -6.217 38.745 1.00 51.75 87 ALA A O 1
ATOM 713 N N . MET A 1 88 ? 0.325 -4.914 39.672 1.00 54.12 88 MET A N 1
ATOM 714 C CA . MET A 1 88 ? -0.111 -4.299 38.416 1.00 54.12 88 MET A CA 1
ATOM 715 C C . MET A 1 88 ? 0.966 -3.405 37.794 1.00 54.12 88 MET A C 1
ATOM 717 O O . MET A 1 88 ? 1.075 -3.373 36.571 1.00 54.12 88 MET A O 1
ATOM 721 N N . ASP A 1 89 ? 1.788 -2.729 38.601 1.00 58.97 89 ASP A N 1
ATOM 722 C CA . ASP A 1 89 ? 2.966 -1.990 38.129 1.00 58.97 89 ASP A CA 1
ATOM 723 C C . ASP A 1 89 ? 4.026 -2.934 37.529 1.00 58.97 89 ASP A C 1
ATOM 725 O O . ASP A 1 89 ? 4.521 -2.678 36.431 1.00 58.97 89 ASP A O 1
ATOM 729 N N . ILE A 1 90 ? 4.303 -4.080 38.167 1.00 54.91 90 ILE A N 1
ATOM 730 C CA . ILE A 1 90 ? 5.179 -5.131 37.609 1.00 54.91 90 ILE A CA 1
ATOM 731 C C . ILE A 1 90 ? 4.626 -5.647 36.274 1.00 54.91 90 ILE A C 1
ATOM 733 O O . ILE A 1 90 ? 5.364 -5.724 35.291 1.00 54.91 90 ILE A O 1
ATOM 737 N N . PHE A 1 91 ? 3.326 -5.947 36.192 1.00 52.47 91 PHE A N 1
ATOM 738 C CA . PHE A 1 91 ? 2.682 -6.369 34.944 1.00 52.47 91 PHE A CA 1
ATOM 739 C C . PHE A 1 91 ? 2.742 -5.301 33.852 1.00 52.47 91 PHE A C 1
ATOM 741 O O . PHE A 1 91 ? 3.039 -5.615 32.698 1.00 52.47 91 PHE A O 1
ATOM 748 N N . ALA A 1 92 ? 2.478 -4.040 34.199 1.00 55.97 92 ALA A N 1
ATOM 749 C CA . ALA A 1 92 ? 2.573 -2.923 33.271 1.00 55.97 92 ALA A CA 1
ATOM 750 C C . ALA A 1 92 ? 4.005 -2.780 32.737 1.00 55.97 92 ALA A C 1
ATOM 752 O O . ALA A 1 92 ? 4.192 -2.629 31.530 1.00 55.97 92 ALA A O 1
ATOM 753 N N . LYS A 1 93 ? 5.016 -2.928 33.600 1.00 58.28 93 LYS A N 1
ATOM 754 C CA . LYS A 1 93 ? 6.436 -2.911 33.221 1.00 58.28 93 LYS A CA 1
ATOM 755 C C . LYS A 1 93 ? 6.838 -4.115 32.367 1.00 58.28 93 LYS A C 1
ATOM 757 O O . LYS A 1 93 ? 7.533 -3.923 31.373 1.00 58.28 93 LYS A O 1
ATOM 762 N N . CYS A 1 94 ? 6.347 -5.322 32.660 1.00 52.72 94 CYS A N 1
ATOM 763 C CA . CYS A 1 94 ? 6.560 -6.511 31.821 1.00 52.72 94 CYS A CA 1
ATOM 764 C C . CYS A 1 94 ? 5.938 -6.338 30.429 1.00 52.72 94 CYS A C 1
ATOM 766 O O . CYS A 1 94 ? 6.575 -6.621 29.415 1.00 52.72 94 CYS A O 1
ATOM 768 N N . ARG A 1 95 ? 4.712 -5.806 30.362 1.00 56.31 95 ARG A N 1
ATOM 769 C CA . ARG A 1 95 ? 4.048 -5.474 29.096 1.00 56.31 95 ARG A CA 1
ATOM 770 C C . ARG A 1 95 ? 4.825 -4.407 28.327 1.00 56.31 95 ARG A C 1
ATOM 772 O O . ARG A 1 95 ? 5.028 -4.559 27.127 1.00 56.31 95 ARG A O 1
ATOM 779 N N . GLN A 1 96 ? 5.288 -3.362 29.010 1.00 61.44 96 GLN A N 1
ATOM 780 C CA . GLN A 1 96 ? 6.105 -2.300 28.422 1.00 61.44 96 GLN A CA 1
ATOM 781 C C . GLN A 1 96 ? 7.444 -2.836 27.897 1.00 61.44 96 GLN A C 1
ATOM 783 O O . GLN A 1 96 ? 7.921 -2.399 26.850 1.00 61.44 96 GLN A O 1
ATOM 788 N N . PHE A 1 97 ? 8.049 -3.790 28.602 1.00 63.53 97 PHE A N 1
ATOM 789 C CA . PHE A 1 97 ? 9.258 -4.474 28.170 1.00 63.53 97 PHE A CA 1
ATOM 790 C C . PHE A 1 97 ? 9.021 -5.323 26.922 1.00 63.53 97 PHE A C 1
ATOM 792 O O . PHE A 1 97 ? 9.718 -5.117 25.933 1.00 63.53 97 PHE A O 1
ATOM 799 N N . LEU A 1 98 ? 8.028 -6.218 26.941 1.00 55.06 98 LEU A N 1
ATOM 800 C CA . LEU A 1 98 ? 7.690 -7.063 25.794 1.00 55.06 98 LEU A CA 1
ATOM 801 C C . LEU A 1 98 ? 7.374 -6.200 24.570 1.00 55.06 98 LEU A C 1
ATOM 803 O O . LEU A 1 98 ? 7.874 -6.458 23.478 1.00 55.06 98 LEU A O 1
ATOM 807 N N . PHE A 1 99 ? 6.621 -5.118 24.780 1.00 58.88 99 PHE A N 1
ATOM 808 C CA . PHE A 1 99 ? 6.383 -4.112 23.757 1.00 58.88 99 PHE A CA 1
ATOM 809 C C . PHE A 1 99 ? 7.697 -3.533 23.219 1.00 58.88 99 PHE A C 1
ATOM 811 O O . PHE A 1 99 ? 7.912 -3.550 22.014 1.00 58.88 99 PHE A O 1
ATOM 818 N N . ASN A 1 100 ? 8.612 -3.079 24.079 1.00 60.16 100 ASN A N 1
ATOM 819 C CA . ASN A 1 100 ? 9.900 -2.517 23.662 1.00 60.16 100 ASN A CA 1
ATOM 820 C C . ASN A 1 100 ? 10.832 -3.527 22.970 1.00 60.16 100 ASN A C 1
ATOM 822 O O . ASN A 1 100 ? 11.552 -3.143 22.048 1.00 60.16 100 ASN A O 1
ATOM 826 N N . PHE A 1 101 ? 10.829 -4.790 23.398 1.00 63.41 101 PHE A N 1
ATOM 827 C CA . PHE A 1 101 ? 11.583 -5.871 22.766 1.00 63.41 101 PHE A CA 1
ATOM 828 C C . PHE A 1 101 ? 11.067 -6.126 21.351 1.00 63.41 101 PHE A C 1
ATOM 830 O O . PHE A 1 101 ? 11.830 -6.013 20.395 1.00 63.41 101 PHE A O 1
ATOM 837 N N . ILE A 1 102 ? 9.760 -6.369 21.205 1.00 57.59 102 ILE A N 1
ATOM 838 C CA . ILE A 1 102 ? 9.112 -6.590 19.905 1.00 57.59 102 ILE A CA 1
ATOM 839 C C . ILE A 1 102 ? 9.301 -5.365 19.006 1.00 57.59 102 ILE A C 1
ATOM 841 O O . ILE A 1 102 ? 9.594 -5.496 17.820 1.00 57.59 102 ILE A O 1
ATOM 845 N N . ARG A 1 103 ? 9.217 -4.164 19.586 1.00 62.41 103 ARG A N 1
ATOM 846 C CA . ARG A 1 103 ? 9.474 -2.892 18.908 1.00 62.41 103 ARG A CA 1
ATOM 847 C C . ARG A 1 103 ? 10.879 -2.848 18.301 1.00 62.41 103 ARG A C 1
ATOM 849 O O . ARG A 1 103 ? 11.006 -2.599 17.106 1.00 62.41 103 ARG A O 1
ATOM 856 N N . LYS A 1 104 ? 11.924 -3.092 19.101 1.00 62.19 104 LYS A N 1
ATOM 857 C CA . LYS A 1 104 ? 13.316 -3.104 18.620 1.00 62.19 104 LYS A CA 1
ATOM 858 C C . LYS A 1 104 ? 13.558 -4.237 17.624 1.00 62.19 104 LYS A C 1
ATOM 860 O O . LYS A 1 104 ? 14.162 -3.999 16.586 1.00 62.19 104 LYS A O 1
ATOM 865 N N . TRP A 1 105 ? 13.056 -5.439 17.904 1.00 65.25 105 TRP A N 1
ATOM 866 C CA . TRP A 1 105 ? 13.155 -6.583 16.997 1.00 65.25 105 TRP A CA 1
ATOM 867 C C . TRP A 1 105 ? 12.593 -6.253 15.615 1.00 65.25 105 TRP A C 1
ATOM 869 O O . TRP A 1 105 ? 13.277 -6.445 14.616 1.00 65.25 105 TRP A O 1
ATOM 879 N N . ASN A 1 106 ? 11.380 -5.698 15.557 1.00 63.41 106 ASN A N 1
ATOM 880 C CA . ASN A 1 106 ? 10.748 -5.306 14.301 1.00 63.41 106 ASN A CA 1
ATOM 881 C C . ASN A 1 106 ? 11.567 -4.242 13.561 1.00 63.41 106 ASN A C 1
ATOM 883 O O . ASN A 1 106 ? 11.718 -4.332 12.347 1.00 63.41 106 ASN A O 1
ATOM 887 N N . GLU A 1 107 ? 12.135 -3.266 14.271 1.00 65.94 107 GLU A N 1
ATOM 888 C CA . GLU A 1 107 ? 13.014 -2.259 13.670 1.00 65.94 107 GLU A CA 1
ATOM 889 C C . GLU A 1 107 ? 14.259 -2.894 13.024 1.00 65.94 107 GLU A C 1
ATOM 891 O O . GLU A 1 107 ? 14.563 -2.610 11.864 1.00 65.94 107 GLU A O 1
ATOM 896 N N . TYR A 1 108 ? 14.954 -3.787 13.736 1.00 66.00 108 TYR A N 1
ATOM 897 C CA . TYR A 1 108 ? 16.121 -4.496 13.199 1.00 66.00 108 TYR A CA 1
ATOM 898 C C . TYR A 1 108 ? 15.752 -5.430 12.051 1.00 66.00 108 TYR A C 1
ATOM 900 O O . TYR A 1 108 ? 16.439 -5.445 11.033 1.00 66.00 108 TYR A O 1
ATOM 908 N N . TYR A 1 109 ? 14.651 -6.168 12.185 1.00 68.94 109 TYR A N 1
ATOM 909 C CA . TYR A 1 109 ? 14.145 -7.055 11.146 1.00 68.94 109 TYR A CA 1
ATOM 910 C C . TYR A 1 109 ? 13.859 -6.289 9.852 1.00 68.94 109 TYR A C 1
ATOM 912 O O . TYR A 1 109 ? 14.297 -6.708 8.783 1.00 68.94 109 TYR A O 1
ATOM 920 N N . LEU A 1 110 ? 13.178 -5.142 9.939 1.00 74.00 110 LEU A N 1
ATOM 921 C CA . LEU A 1 110 ? 12.883 -4.309 8.774 1.00 74.00 110 LEU A CA 1
ATOM 922 C C . LEU A 1 110 ? 14.161 -3.765 8.128 1.00 74.00 110 LEU A C 1
ATOM 924 O O . LEU A 1 110 ? 14.314 -3.882 6.915 1.00 74.00 110 LEU A O 1
ATOM 928 N N . LYS A 1 111 ? 15.114 -3.262 8.923 1.00 75.00 111 LYS A N 1
ATOM 929 C CA . LYS A 1 111 ? 16.422 -2.819 8.410 1.00 75.00 111 LYS A CA 1
ATOM 930 C C . LYS A 1 111 ? 17.187 -3.958 7.732 1.00 75.00 111 LYS A C 1
ATOM 932 O O . LYS A 1 111 ? 17.754 -3.759 6.662 1.00 75.00 111 LYS A O 1
ATOM 937 N N . ALA A 1 112 ? 17.184 -5.155 8.317 1.00 68.19 112 ALA A N 1
ATOM 938 C CA . ALA A 1 112 ? 17.816 -6.329 7.726 1.00 68.19 112 ALA A CA 1
ATOM 939 C C . ALA A 1 112 ? 17.154 -6.711 6.394 1.00 68.19 112 ALA A C 1
ATOM 941 O O . ALA A 1 112 ? 17.852 -6.964 5.414 1.00 68.19 112 ALA A O 1
ATOM 942 N N . MET A 1 113 ? 15.819 -6.691 6.320 1.00 77.12 113 MET A N 1
ATOM 943 C CA . MET A 1 113 ? 15.087 -6.942 5.074 1.00 77.12 113 MET A CA 1
ATOM 944 C C . MET A 1 113 ? 15.401 -5.902 3.997 1.00 77.12 113 MET A C 1
ATOM 946 O O . MET A 1 113 ? 15.591 -6.271 2.836 1.00 77.12 113 MET A O 1
ATOM 950 N N . ASP A 1 114 ? 15.545 -4.633 4.378 1.00 83.50 114 ASP A N 1
ATOM 951 C CA . ASP A 1 114 ? 15.946 -3.571 3.457 1.00 83.50 114 ASP A CA 1
ATOM 952 C C . ASP A 1 114 ? 17.364 -3.794 2.916 1.00 83.50 114 ASP A C 1
ATOM 954 O O . ASP A 1 114 ? 17.603 -3.682 1.710 1.00 83.50 114 ASP A O 1
ATOM 958 N N . ILE A 1 115 ? 18.304 -4.170 3.789 1.00 74.62 115 ILE A N 1
ATOM 959 C CA . ILE A 1 115 ? 19.674 -4.526 3.399 1.00 74.62 115 ILE A CA 1
ATOM 960 C C . ILE A 1 115 ? 19.655 -5.722 2.446 1.00 74.62 115 ILE A C 1
ATOM 962 O O . ILE A 1 115 ? 20.278 -5.664 1.388 1.00 74.62 115 ILE A O 1
ATOM 966 N N . PHE A 1 116 ? 18.902 -6.782 2.754 1.00 76.75 116 PHE A N 1
ATOM 967 C CA . PHE A 1 116 ? 18.800 -7.946 1.874 1.00 76.75 116 PHE A CA 1
ATOM 968 C C . PHE A 1 116 ? 18.233 -7.590 0.498 1.00 76.75 116 PHE A C 1
ATOM 970 O O . PHE A 1 116 ? 18.743 -8.087 -0.509 1.00 76.75 116 PHE A O 1
ATOM 977 N N . ALA A 1 117 ? 17.216 -6.729 0.427 1.00 83.38 117 ALA A N 1
ATOM 978 C CA . ALA A 1 117 ? 16.679 -6.248 -0.843 1.00 83.38 117 ALA A CA 1
ATOM 979 C C . ALA A 1 117 ? 17.753 -5.500 -1.652 1.00 83.38 117 ALA A C 1
ATOM 981 O O . ALA A 1 117 ? 17.992 -5.843 -2.814 1.00 83.38 117 ALA A O 1
ATOM 982 N N . LYS A 1 118 ? 18.464 -4.555 -1.021 1.00 83.19 118 LYS A N 1
ATOM 983 C CA . LYS A 1 118 ? 19.568 -3.793 -1.633 1.00 83.19 118 LYS A CA 1
ATOM 984 C C . LYS A 1 118 ? 20.709 -4.707 -2.102 1.00 83.19 118 LYS A C 1
ATOM 986 O O . LYS A 1 118 ? 21.161 -4.585 -3.238 1.00 83.19 118 LYS A O 1
ATOM 991 N N . CYS A 1 119 ? 21.125 -5.683 -1.294 1.00 79.88 119 CYS A N 1
ATOM 992 C CA . CYS A 1 119 ? 22.151 -6.663 -1.665 1.00 79.88 119 CYS A CA 1
ATOM 993 C C . CYS A 1 119 ? 21.727 -7.536 -2.853 1.00 79.88 119 CYS A C 1
ATOM 995 O O . CYS A 1 119 ? 22.540 -7.801 -3.737 1.00 79.88 119 CYS A O 1
ATOM 997 N N . ARG A 1 120 ? 20.460 -7.972 -2.910 1.00 85.50 120 ARG A N 1
ATOM 998 C CA . ARG A 1 120 ? 19.935 -8.740 -4.052 1.00 85.50 120 ARG A CA 1
ATOM 999 C C . ARG A 1 120 ? 19.937 -7.910 -5.331 1.00 85.50 120 ARG A C 1
ATOM 1001 O O . ARG A 1 120 ? 20.366 -8.417 -6.362 1.00 85.50 120 ARG A O 1
ATOM 1008 N N . GLN A 1 121 ? 19.532 -6.642 -5.265 1.00 86.38 121 GLN A N 1
ATOM 1009 C CA . GLN A 1 121 ? 19.616 -5.738 -6.413 1.00 86.38 121 GLN A CA 1
ATOM 1010 C C . GLN A 1 121 ? 21.068 -5.488 -6.840 1.00 86.38 121 GLN A C 1
ATOM 1012 O O . GLN A 1 121 ? 21.374 -5.512 -8.032 1.00 86.38 121 GLN A O 1
ATOM 1017 N N . PHE A 1 122 ? 21.984 -5.297 -5.889 1.00 80.19 122 PHE A N 1
ATOM 1018 C CA . PHE A 1 122 ? 23.406 -5.165 -6.194 1.00 80.19 122 PHE A CA 1
ATOM 1019 C C . PHE A 1 122 ? 23.939 -6.410 -6.913 1.00 80.19 122 PHE A C 1
ATOM 1021 O O . PHE A 1 122 ? 24.562 -6.289 -7.965 1.00 80.19 122 PHE A O 1
ATOM 1028 N N . LEU A 1 123 ? 23.638 -7.605 -6.395 1.00 76.31 123 LEU A N 1
ATOM 1029 C CA . LEU A 1 123 ? 24.017 -8.873 -7.016 1.00 76.31 123 LEU A CA 1
ATOM 1030 C C . LEU A 1 123 ? 23.428 -9.012 -8.425 1.00 76.31 123 LEU A C 1
ATOM 1032 O O . LEU A 1 123 ? 24.140 -9.399 -9.350 1.00 76.31 123 LEU A O 1
ATOM 1036 N N . PHE A 1 124 ? 22.150 -8.668 -8.600 1.00 85.00 124 PHE A N 1
ATOM 1037 C CA . PHE A 1 124 ? 21.489 -8.651 -9.903 1.00 85.00 124 PHE A CA 1
ATOM 1038 C C . PHE A 1 124 ? 22.242 -7.758 -10.896 1.00 85.00 124 PHE A C 1
ATOM 1040 O O . PHE A 1 124 ? 22.631 -8.216 -11.970 1.00 85.00 124 PHE A O 1
ATOM 1047 N N . ASN A 1 125 ? 22.505 -6.507 -10.516 1.00 80.31 125 ASN A N 1
ATOM 1048 C CA . ASN A 1 125 ? 23.191 -5.532 -11.359 1.00 80.31 125 ASN A CA 1
ATOM 1049 C C . ASN A 1 125 ? 24.640 -5.928 -11.652 1.00 80.31 125 ASN A C 1
ATOM 1051 O O . ASN A 1 125 ? 25.112 -5.729 -12.771 1.00 80.31 125 ASN A O 1
ATOM 1055 N N . PHE A 1 126 ? 25.332 -6.520 -10.678 1.00 75.62 126 PHE A N 1
ATOM 1056 C CA . PHE A 1 126 ? 26.678 -7.052 -10.855 1.00 75.62 126 PHE A CA 1
ATOM 1057 C C . PHE A 1 126 ? 26.699 -8.177 -11.895 1.00 75.62 126 PHE A C 1
ATOM 1059 O O . PHE A 1 126 ? 27.453 -8.099 -12.864 1.00 75.62 126 PHE A O 1
ATOM 1066 N N . ILE A 1 127 ? 25.837 -9.191 -11.743 1.00 72.88 127 ILE A N 1
ATOM 1067 C CA . ILE A 1 127 ? 25.752 -10.319 -12.682 1.00 72.88 127 ILE A CA 1
ATOM 1068 C C . ILE A 1 127 ? 25.327 -9.838 -14.076 1.00 72.88 127 ILE A C 1
ATOM 1070 O O . ILE A 1 127 ? 25.880 -10.293 -15.078 1.00 72.88 127 ILE A O 1
ATOM 1074 N N . ARG A 1 128 ? 24.376 -8.899 -14.159 1.00 83.94 128 ARG A N 1
ATOM 1075 C CA . ARG A 1 128 ? 23.934 -8.307 -15.429 1.00 83.94 128 ARG A CA 1
ATOM 1076 C C . ARG A 1 128 ? 25.096 -7.630 -16.158 1.00 83.94 128 ARG A C 1
ATOM 1078 O O . ARG A 1 128 ? 25.395 -8.012 -17.286 1.00 83.94 128 ARG A O 1
ATOM 1085 N N . LYS A 1 129 ? 25.804 -6.710 -15.490 1.00 73.56 129 LYS A N 1
ATOM 1086 C CA . LYS A 1 129 ? 26.980 -6.026 -16.057 1.00 73.56 129 LYS A CA 1
ATOM 1087 C C . LYS A 1 129 ? 28.093 -7.006 -16.437 1.00 73.56 129 LYS A C 1
ATOM 1089 O O . LYS A 1 129 ? 28.710 -6.853 -17.485 1.00 73.56 129 LYS A O 1
ATOM 1094 N N . TRP A 1 130 ? 28.332 -8.040 -15.627 1.00 75.50 130 TRP A N 1
ATOM 1095 C CA . TRP A 1 130 ? 29.297 -9.096 -15.949 1.00 75.50 130 TRP A CA 1
ATOM 1096 C C . TRP A 1 130 ? 28.954 -9.806 -17.267 1.00 75.50 130 TRP A C 1
ATOM 1098 O O . TRP A 1 130 ? 29.805 -9.946 -18.148 1.00 75.50 130 TRP A O 1
ATOM 1108 N N . ASN A 1 131 ? 27.694 -10.213 -17.430 1.00 80.06 131 ASN A N 1
ATOM 1109 C CA . ASN A 1 131 ? 27.221 -10.882 -18.641 1.00 80.06 131 ASN A CA 1
ATOM 1110 C C . ASN A 1 131 ? 27.236 -9.948 -19.874 1.00 80.06 131 ASN A C 1
ATOM 1112 O O . ASN A 1 131 ? 27.533 -10.401 -20.983 1.00 80.06 131 ASN A O 1
ATOM 1116 N N . GLU A 1 132 ? 26.982 -8.648 -19.702 1.00 79.62 132 GLU A N 1
ATOM 1117 C CA . GLU A 1 132 ? 27.124 -7.630 -20.760 1.00 79.62 132 GLU A CA 1
ATOM 1118 C C . GLU A 1 132 ? 28.584 -7.475 -21.214 1.00 79.62 132 GLU A C 1
ATOM 1120 O O . GLU A 1 132 ? 28.868 -7.485 -22.417 1.00 79.62 132 GLU A O 1
ATOM 1125 N N . CYS A 1 133 ? 29.527 -7.416 -20.268 1.00 72.62 133 CYS A N 1
ATOM 1126 C CA . CYS A 1 133 ? 30.962 -7.369 -20.556 1.00 72.62 133 CYS A CA 1
ATOM 1127 C C . CYS A 1 133 ? 31.427 -8.614 -21.319 1.00 72.62 133 CYS A C 1
ATOM 1129 O O . CYS A 1 133 ? 32.145 -8.486 -22.311 1.00 72.62 133 CYS A O 1
ATOM 1131 N N . LYS A 1 134 ? 30.975 -9.810 -20.915 1.00 77.44 134 LYS A N 1
ATOM 1132 C CA . LYS A 1 134 ? 31.229 -11.062 -21.648 1.00 77.44 134 LYS A CA 1
ATOM 1133 C C . LYS A 1 134 ? 30.743 -10.975 -23.094 1.00 77.44 134 LYS A C 1
ATOM 1135 O O . LYS A 1 134 ? 31.507 -11.254 -24.012 1.00 77.44 134 LYS A O 1
ATOM 1140 N N . THR A 1 135 ? 29.495 -10.554 -23.293 1.00 76.81 135 THR A N 1
ATOM 1141 C CA . THR A 1 135 ? 28.894 -10.429 -24.631 1.00 76.81 135 THR A CA 1
ATOM 1142 C C . THR A 1 135 ? 29.687 -9.446 -25.495 1.00 76.81 135 THR A C 1
ATOM 1144 O O . THR A 1 135 ? 29.981 -9.718 -26.657 1.00 76.81 135 THR A O 1
ATOM 1147 N N . THR A 1 136 ? 30.112 -8.327 -24.907 1.00 72.94 136 THR A N 1
ATOM 1148 C CA . THR A 1 136 ? 30.950 -7.324 -25.577 1.00 72.94 136 THR A CA 1
ATOM 1149 C C . THR A 1 136 ? 32.311 -7.900 -25.972 1.00 72.94 136 THR A C 1
ATOM 1151 O O . THR A 1 136 ? 32.749 -7.712 -27.105 1.00 72.94 136 THR A O 1
ATOM 1154 N N . GLN A 1 137 ? 32.967 -8.650 -25.082 1.00 73.94 137 GLN A N 1
ATOM 1155 C CA . GLN A 1 137 ? 34.232 -9.323 -25.385 1.00 73.94 137 GLN A CA 1
ATOM 1156 C C . GLN A 1 137 ? 34.087 -10.349 -26.515 1.00 73.94 137 GLN A C 1
ATOM 1158 O O . GLN A 1 137 ? 34.914 -10.366 -27.426 1.00 73.94 137 GLN A O 1
ATOM 1163 N N . GLU A 1 138 ? 33.027 -11.162 -26.504 1.00 78.06 138 GLU A N 1
ATOM 1164 C CA . GLU A 1 138 ? 32.739 -12.129 -27.572 1.00 78.06 138 GLU A CA 1
ATOM 1165 C C . GLU A 1 138 ? 32.530 -11.423 -28.923 1.00 78.06 138 GLU A C 1
ATOM 1167 O O . GLU A 1 138 ? 33.089 -11.849 -29.936 1.00 78.06 138 GLU A O 1
ATOM 1172 N N . LEU A 1 139 ? 31.804 -10.299 -28.945 1.00 73.81 139 LEU A N 1
ATOM 1173 C CA . LEU A 1 139 ? 31.620 -9.477 -30.147 1.00 73.81 139 LEU A CA 1
ATOM 1174 C C . LEU A 1 139 ? 32.938 -8.871 -30.648 1.00 73.81 139 LEU A C 1
ATOM 1176 O O . LEU A 1 139 ? 33.206 -8.913 -31.849 1.00 73.81 139 LEU A O 1
ATOM 1180 N N . VAL A 1 140 ? 33.792 -8.367 -29.752 1.00 73.75 140 VAL A N 1
ATOM 1181 C CA . VAL A 1 140 ? 35.123 -7.840 -30.101 1.00 73.75 140 VAL A CA 1
ATOM 1182 C C . VAL A 1 140 ? 36.028 -8.947 -30.649 1.00 73.75 140 VAL A C 1
ATOM 1184 O O . VAL A 1 140 ? 36.727 -8.734 -31.639 1.00 73.75 140 VAL A O 1
ATOM 1187 N N . GLN A 1 141 ? 36.003 -10.147 -30.065 1.00 75.56 141 GLN A N 1
ATOM 1188 C CA . GLN A 1 141 ? 36.764 -11.294 -30.568 1.00 75.56 141 GLN A CA 1
ATOM 1189 C C . GLN A 1 141 ? 36.258 -11.768 -31.935 1.00 75.56 141 GLN A C 1
ATOM 1191 O O . GLN A 1 141 ? 37.066 -12.066 -32.816 1.00 75.56 141 GLN A O 1
ATOM 1196 N N . LEU A 1 142 ? 34.938 -11.815 -32.146 1.00 73.75 142 LEU A N 1
ATOM 1197 C CA . LEU A 1 142 ? 34.341 -12.118 -33.449 1.00 73.75 142 LEU A CA 1
ATOM 1198 C C . LEU A 1 142 ? 34.714 -11.064 -34.494 1.00 73.75 142 LEU A C 1
ATOM 1200 O O . LEU A 1 142 ? 35.067 -11.427 -35.617 1.00 73.75 142 LEU A O 1
ATOM 1204 N N . ALA A 1 143 ? 34.690 -9.782 -34.123 1.00 68.75 143 ALA A N 1
ATOM 1205 C CA . ALA A 1 143 ? 35.143 -8.694 -34.978 1.00 68.75 143 ALA A CA 1
ATOM 1206 C C . ALA A 1 143 ? 36.620 -8.878 -35.343 1.00 68.75 143 ALA A C 1
ATOM 1208 O O . ALA A 1 143 ? 36.915 -8.979 -36.526 1.00 68.75 143 ALA A O 1
ATOM 1209 N N . ARG A 1 144 ? 37.523 -9.064 -34.366 1.00 72.50 144 ARG A N 1
ATOM 1210 C CA . ARG A 1 144 ? 38.960 -9.327 -34.596 1.00 72.50 144 ARG A CA 1
ATOM 1211 C C . ARG A 1 144 ? 39.206 -10.541 -35.493 1.00 72.50 144 ARG A C 1
ATOM 1213 O O . ARG A 1 144 ? 40.048 -10.476 -36.382 1.00 72.50 144 ARG A O 1
ATOM 1220 N N . LYS A 1 145 ? 38.471 -11.643 -35.300 1.00 72.00 145 LYS A N 1
ATOM 1221 C CA . LYS A 1 145 ? 38.552 -12.827 -36.175 1.00 72.00 145 LYS A CA 1
ATOM 1222 C C . LYS A 1 145 ? 38.115 -12.501 -37.601 1.00 72.00 145 LYS A C 1
ATOM 1224 O O . LYS A 1 145 ? 38.790 -12.927 -38.532 1.00 72.00 145 LYS A O 1
ATOM 1229 N N . ARG A 1 146 ? 37.040 -11.721 -37.778 1.00 66.44 146 ARG A N 1
ATOM 1230 C CA . ARG A 1 146 ? 36.593 -11.247 -39.096 1.00 66.44 146 ARG A CA 1
ATOM 1231 C C . ARG A 1 146 ? 37.624 -10.328 -39.744 1.00 66.44 146 ARG A C 1
ATOM 1233 O O . ARG A 1 146 ? 37.946 -10.560 -40.903 1.00 66.44 146 ARG A O 1
ATOM 1240 N N . THR A 1 147 ? 38.202 -9.368 -39.020 1.00 60.38 147 THR A N 1
ATOM 1241 C CA . THR A 1 147 ? 39.252 -8.484 -39.551 1.00 60.38 147 THR A CA 1
ATOM 1242 C C . THR A 1 147 ? 40.508 -9.264 -39.915 1.00 60.38 147 THR A C 1
ATOM 1244 O O . THR A 1 147 ? 41.028 -9.083 -41.005 1.00 60.38 147 THR A O 1
ATOM 1247 N N . ASN A 1 148 ? 40.953 -10.197 -39.072 1.00 57.44 148 ASN A N 1
ATOM 1248 C CA . ASN A 1 148 ? 42.110 -11.042 -39.375 1.00 57.44 148 ASN A CA 1
ATOM 1249 C C . ASN A 1 148 ? 41.836 -11.974 -40.565 1.00 57.44 148 ASN A C 1
ATOM 1251 O O . ASN A 1 148 ? 42.708 -12.144 -41.408 1.00 57.44 148 ASN A O 1
ATOM 1255 N N . SER A 1 149 ? 40.621 -12.521 -40.695 1.00 54.09 149 SER A N 1
ATOM 1256 C CA . SER A 1 149 ? 40.234 -13.294 -41.884 1.00 54.09 149 SER A CA 1
ATOM 1257 C C . SER A 1 149 ? 40.134 -12.427 -43.142 1.00 54.09 149 SER A C 1
ATOM 1259 O O . SER A 1 149 ? 40.532 -12.874 -44.211 1.00 54.09 149 SER A O 1
ATOM 1261 N N . ALA A 1 150 ? 39.683 -11.174 -43.006 1.00 47.31 150 ALA A N 1
ATOM 1262 C CA . ALA A 1 150 ? 39.608 -10.208 -44.094 1.00 47.31 150 ALA A CA 1
ATOM 1263 C C . ALA A 1 150 ? 41.009 -9.783 -44.555 1.00 47.31 150 ALA A C 1
ATOM 1265 O O . ALA A 1 150 ? 41.253 -9.752 -45.754 1.00 47.31 150 ALA A O 1
ATOM 1266 N N . ILE A 1 151 ? 41.945 -9.556 -43.626 1.00 46.25 151 ILE A N 1
ATOM 1267 C CA . ILE A 1 151 ? 43.356 -9.234 -43.898 1.00 46.25 151 ILE A CA 1
ATOM 1268 C C . ILE A 1 151 ? 44.083 -10.426 -44.542 1.00 46.25 151 ILE A C 1
ATOM 1270 O O . ILE A 1 151 ? 44.876 -10.228 -45.455 1.00 46.25 151 ILE A O 1
ATOM 1274 N N . VAL A 1 152 ? 43.776 -11.667 -44.143 1.00 43.44 152 VAL A N 1
ATOM 1275 C CA . VAL A 1 152 ? 44.328 -12.874 -44.790 1.0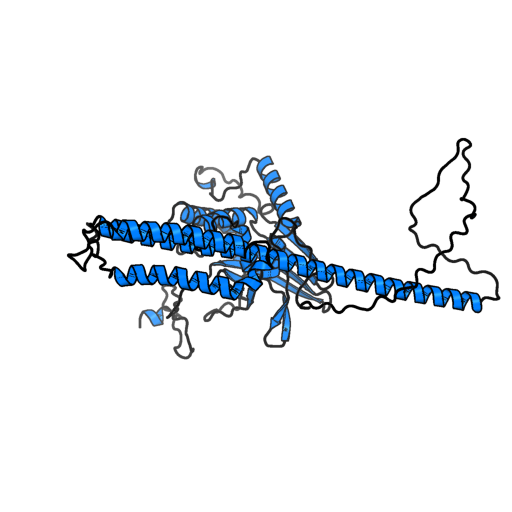0 43.44 152 VAL A CA 1
ATOM 1276 C C . VAL A 1 152 ? 43.722 -13.106 -46.184 1.00 43.44 152 VAL A C 1
ATOM 1278 O O . VAL A 1 152 ? 44.397 -13.637 -47.061 1.00 43.44 152 VAL A O 1
ATOM 1281 N N . SER A 1 153 ? 42.476 -12.679 -46.426 1.00 39.50 153 SER A N 1
ATOM 1282 C CA . SER A 1 153 ? 41.834 -12.753 -47.750 1.00 39.50 153 SER A CA 1
ATOM 1283 C C . SER A 1 153 ? 42.128 -11.561 -48.671 1.00 39.50 153 SER A C 1
ATOM 1285 O O . SER A 1 153 ? 41.947 -11.663 -49.883 1.00 39.50 153 SER A O 1
ATOM 1287 N N . ALA A 1 154 ? 42.592 -10.435 -48.126 1.00 36.00 154 ALA A N 1
ATOM 1288 C CA . ALA A 1 154 ? 42.846 -9.206 -48.864 1.00 36.00 154 ALA A CA 1
ATOM 1289 C C . ALA A 1 154 ? 44.329 -9.086 -49.225 1.00 36.00 154 ALA A C 1
ATOM 1291 O O . ALA A 1 154 ? 45.056 -8.241 -48.715 1.00 36.00 154 ALA A O 1
ATOM 1292 N N . ASN A 1 155 ? 44.741 -9.887 -50.205 1.00 43.81 155 ASN A N 1
ATOM 1293 C CA . ASN A 1 155 ? 45.799 -9.492 -51.131 1.00 43.81 155 ASN A CA 1
ATOM 1294 C C . ASN A 1 155 ? 45.179 -8.705 -52.300 1.00 43.81 155 ASN A C 1
ATOM 1296 O O . ASN A 1 155 ? 45.431 -9.011 -53.457 1.00 43.81 155 ASN A O 1
ATOM 1300 N N . VAL A 1 156 ? 44.308 -7.730 -52.021 1.00 33.91 156 VAL A N 1
ATOM 1301 C CA . VAL A 1 156 ? 43.819 -6.780 -53.027 1.00 33.91 156 VAL A CA 1
ATOM 1302 C C . VAL A 1 156 ? 43.523 -5.444 -52.353 1.00 33.91 156 VAL A C 1
ATOM 1304 O O . VAL A 1 156 ? 42.848 -5.361 -51.330 1.00 33.91 156 VAL A O 1
ATOM 1307 N N . SER A 1 157 ? 44.085 -4.420 -52.974 1.00 39.09 157 SER A N 1
ATOM 1308 C CA . SER A 1 157 ? 43.976 -2.986 -52.767 1.00 39.09 157 SER A CA 1
ATOM 1309 C C . SER A 1 157 ? 42.621 -2.478 -52.252 1.00 39.09 157 SER A C 1
ATOM 1311 O O . SER A 1 157 ? 41.567 -2.832 -52.774 1.00 39.09 157 SER A O 1
ATOM 1313 N N . SER A 1 158 ? 42.716 -1.506 -51.337 1.00 41.75 158 SER A N 1
ATOM 1314 C CA . SER A 1 158 ? 41.743 -0.439 -51.039 1.00 41.75 158 SER A CA 1
ATOM 1315 C C . SER A 1 158 ? 40.347 -0.837 -50.553 1.00 41.75 158 SER A C 1
ATOM 1317 O O . SER A 1 158 ? 39.471 -1.109 -51.366 1.00 41.75 158 SER A O 1
ATOM 1319 N N . VAL A 1 159 ? 40.085 -0.664 -49.249 1.00 29.98 159 VAL A N 1
ATOM 1320 C CA . VAL A 1 159 ? 38.744 -0.310 -48.745 1.00 29.98 159 VAL A CA 1
ATOM 1321 C C . VAL A 1 159 ? 38.866 0.619 -47.526 1.00 29.98 159 VAL A C 1
ATOM 1323 O O . VAL A 1 159 ? 39.440 0.246 -46.506 1.00 29.98 159 VAL A O 1
ATOM 1326 N N . ASN A 1 160 ? 38.311 1.829 -47.655 1.00 37.81 160 ASN A N 1
ATOM 1327 C CA . ASN A 1 160 ? 38.072 2.790 -46.573 1.00 37.81 160 ASN A CA 1
ATOM 1328 C C . ASN A 1 160 ? 37.029 2.236 -45.591 1.00 37.81 160 ASN A C 1
ATOM 1330 O O . ASN A 1 160 ? 35.955 1.816 -46.023 1.00 37.81 160 ASN A O 1
ATOM 1334 N N . LEU A 1 161 ? 37.297 2.304 -44.286 1.00 31.72 161 LEU A N 1
ATOM 1335 C CA . LEU A 1 161 ? 36.309 2.009 -43.245 1.00 31.72 161 LEU A CA 1
ATOM 1336 C C . LEU A 1 161 ? 36.049 3.246 -42.380 1.00 31.72 161 LEU A C 1
ATOM 1338 O O . LEU A 1 161 ? 36.979 3.899 -41.916 1.00 31.72 161 LEU A O 1
ATOM 1342 N N . LEU A 1 162 ? 34.756 3.533 -42.210 1.00 30.88 162 LEU A N 1
ATOM 1343 C CA . LEU A 1 162 ? 34.180 4.558 -41.343 1.00 30.88 162 LEU A CA 1
ATOM 1344 C C . LEU A 1 162 ? 34.561 4.342 -39.867 1.00 30.88 162 LEU A C 1
ATOM 1346 O O . LEU A 1 162 ? 34.536 3.214 -39.372 1.00 30.88 162 LEU A O 1
ATOM 1350 N N . GLU A 1 163 ? 34.866 5.443 -39.178 1.00 29.83 163 GLU A N 1
ATOM 1351 C CA . GLU A 1 163 ? 35.200 5.512 -37.749 1.00 29.83 163 GLU A CA 1
ATOM 1352 C C . GLU A 1 163 ? 33.989 5.266 -36.825 1.00 29.83 163 GLU A C 1
ATOM 1354 O O . GLU A 1 163 ? 32.898 5.778 -37.092 1.00 29.83 163 GLU A O 1
ATOM 1359 N N . PRO A 1 164 ? 34.172 4.591 -35.674 1.00 31.47 164 PRO A N 1
ATOM 1360 C CA . PRO A 1 164 ? 33.301 4.741 -34.519 1.00 31.47 164 PRO A CA 1
ATOM 1361 C C . PRO A 1 164 ? 33.766 5.914 -33.641 1.00 31.47 164 PRO A C 1
ATOM 1363 O O . PRO A 1 164 ? 34.879 5.927 -33.115 1.00 31.47 164 PRO A O 1
ATOM 1366 N N . ALA A 1 165 ? 32.872 6.883 -33.453 1.00 32.66 165 ALA A N 1
ATOM 1367 C CA . ALA A 1 165 ? 33.040 8.014 -32.551 1.00 32.66 165 ALA A CA 1
ATOM 1368 C C . ALA A 1 165 ? 32.980 7.571 -31.079 1.00 32.66 165 ALA A C 1
ATOM 1370 O O . ALA A 1 165 ? 31.909 7.206 -30.605 1.00 32.66 165 ALA A O 1
ATOM 1371 N N . TYR A 1 166 ? 34.124 7.596 -30.389 1.00 29.97 166 TYR A N 1
ATOM 1372 C CA . TYR A 1 166 ? 34.345 8.157 -29.042 1.00 29.97 166 TYR A CA 1
ATOM 1373 C C . TYR A 1 166 ? 35.742 7.729 -28.560 1.00 29.97 166 TYR A C 1
ATOM 1375 O O . TYR A 1 166 ? 35.926 6.643 -28.013 1.00 29.97 166 TYR A O 1
ATOM 1383 N N . VAL A 1 167 ? 36.740 8.588 -28.764 1.00 31.28 167 VAL A N 1
ATOM 1384 C CA . VAL A 1 167 ? 37.994 8.565 -28.002 1.00 31.28 167 VAL A CA 1
ATOM 1385 C C . VAL A 1 167 ? 38.210 9.999 -27.541 1.00 31.28 167 VAL A C 1
ATOM 1387 O O . VAL A 1 167 ? 38.344 10.898 -28.368 1.00 31.28 167 VAL A O 1
ATOM 1390 N N . GLU A 1 168 ? 38.134 10.216 -26.231 1.00 32.56 168 GLU A N 1
ATOM 1391 C CA . GLU A 1 168 ? 38.372 11.522 -25.624 1.00 32.56 168 GLU A CA 1
ATOM 1392 C C . GLU A 1 168 ? 39.813 12.000 -25.854 1.00 32.56 168 GLU A C 1
ATOM 1394 O O . GLU A 1 168 ? 40.773 11.230 -25.894 1.00 32.56 168 GLU A O 1
ATOM 1399 N N . ASP A 1 169 ? 39.885 13.314 -26.030 1.00 34.56 169 ASP A N 1
ATOM 1400 C CA . ASP A 1 169 ? 40.975 14.170 -26.474 1.00 34.56 169 ASP A CA 1
ATOM 1401 C C . ASP A 1 169 ? 42.208 14.129 -25.549 1.00 34.56 169 ASP A C 1
ATOM 1403 O O . ASP A 1 169 ? 42.135 14.441 -24.361 1.00 34.56 169 ASP A O 1
ATOM 1407 N N . LEU A 1 170 ? 43.368 13.793 -26.117 1.00 33.88 170 LEU A N 1
ATOM 1408 C CA . LEU A 1 170 ? 44.685 14.054 -25.528 1.00 33.88 170 LEU A CA 1
ATOM 1409 C C . LEU A 1 170 ? 45.588 14.686 -26.593 1.00 33.88 170 LEU A C 1
ATOM 1411 O O . LEU A 1 170 ? 46.569 14.093 -27.040 1.00 33.88 170 LEU A O 1
ATOM 1415 N N . SER A 1 171 ? 45.248 15.901 -27.026 1.00 33.47 171 SER A N 1
ATOM 1416 C CA . SER A 1 171 ? 46.135 16.745 -27.829 1.00 33.47 171 SER A CA 1
ATOM 1417 C C . SER A 1 171 ? 46.664 17.928 -27.001 1.00 33.47 171 SER A C 1
ATOM 1419 O O . SER A 1 171 ? 45.910 18.634 -26.339 1.00 33.47 171 SER A O 1
ATOM 1421 N N . PHE A 1 172 ? 47.984 18.155 -27.013 1.00 40.31 172 PHE A N 1
ATOM 1422 C CA . PHE A 1 172 ? 48.620 19.330 -26.397 1.00 40.31 172 PHE A CA 1
ATOM 1423 C C . PHE A 1 172 ? 49.330 20.149 -27.484 1.00 40.31 172 PHE A C 1
ATOM 1425 O O . PHE A 1 172 ? 50.039 19.588 -28.320 1.00 40.31 172 PHE A O 1
ATOM 1432 N N . ARG A 1 173 ? 49.128 21.474 -27.493 1.00 41.53 173 ARG A N 1
ATOM 1433 C CA . ARG A 1 173 ? 49.763 22.417 -28.435 1.00 41.53 173 ARG A CA 1
ATOM 1434 C C . ARG A 1 173 ? 51.054 22.980 -27.846 1.00 41.53 173 ARG A C 1
ATOM 1436 O O . ARG A 1 173 ? 51.063 23.386 -26.686 1.00 41.53 173 ARG A O 1
ATOM 1443 N N . ASP A 1 174 ? 52.109 23.065 -28.656 1.00 43.03 174 ASP A N 1
ATOM 1444 C CA . ASP A 1 174 ? 53.311 23.823 -28.296 1.00 43.03 174 ASP A CA 1
ATOM 1445 C C . ASP A 1 174 ? 53.197 25.315 -28.658 1.00 43.03 174 ASP A C 1
ATOM 1447 O O . ASP A 1 174 ? 52.280 25.757 -29.359 1.00 43.03 174 ASP A O 1
ATOM 1451 N N . SER A 1 175 ? 54.155 26.098 -28.161 1.00 45.47 175 SER A N 1
ATOM 1452 C CA . SER A 1 175 ? 54.242 27.559 -28.263 1.00 45.47 175 SER A CA 1
ATOM 1453 C C . SER A 1 175 ? 54.517 28.106 -29.674 1.00 45.47 175 SER A C 1
ATOM 1455 O O . SER A 1 175 ? 54.697 29.313 -29.826 1.00 45.47 175 SER A O 1
ATOM 1457 N N . THR A 1 176 ? 54.492 27.268 -30.714 1.00 51.59 176 THR A N 1
ATOM 1458 C CA . THR A 1 176 ? 54.551 27.696 -32.123 1.00 51.59 176 THR A CA 1
ATOM 1459 C C . THR A 1 176 ? 53.319 27.309 -32.948 1.00 51.59 176 THR A C 1
ATOM 1461 O O . THR A 1 176 ? 53.246 27.633 -34.131 1.00 51.59 176 THR A O 1
ATOM 1464 N N . GLY A 1 177 ? 52.301 26.701 -32.327 1.00 45.00 177 GLY A N 1
ATOM 1465 C CA . GLY A 1 177 ? 50.954 26.594 -32.900 1.00 45.00 177 GLY A CA 1
ATOM 1466 C C . GLY A 1 177 ? 50.715 25.455 -33.899 1.00 45.00 177 GLY A C 1
ATOM 1467 O O . GLY A 1 177 ? 49.645 25.421 -34.505 1.00 45.00 177 GLY A O 1
ATOM 1468 N N . ASN A 1 178 ? 51.635 24.498 -34.047 1.00 37.50 178 ASN A N 1
ATOM 1469 C CA . ASN A 1 178 ? 51.438 23.325 -34.911 1.00 37.50 178 ASN A CA 1
ATOM 1470 C C . ASN A 1 178 ? 50.973 22.085 -34.121 1.00 37.50 178 ASN A C 1
ATOM 1472 O O . ASN A 1 178 ? 51.486 21.798 -33.042 1.00 37.50 178 ASN A O 1
ATOM 1476 N N . LEU A 1 179 ? 50.022 21.319 -34.677 1.00 31.80 179 LEU A N 1
ATOM 1477 C CA . LEU A 1 179 ? 49.614 20.008 -34.149 1.00 31.80 179 LEU A CA 1
ATOM 1478 C C . LEU A 1 179 ? 50.603 18.921 -34.603 1.00 31.80 179 LEU A C 1
ATOM 1480 O O . LEU A 1 179 ? 50.792 18.718 -35.801 1.00 31.80 179 LEU A O 1
ATOM 1484 N N . ARG A 1 180 ? 51.177 18.172 -33.656 1.00 33.97 180 ARG A N 1
ATOM 1485 C CA . ARG A 1 180 ? 51.863 16.898 -33.926 1.00 33.97 180 ARG A CA 1
ATOM 1486 C C . ARG A 1 180 ? 51.108 15.753 -33.252 1.00 33.97 180 ARG A C 1
ATOM 1488 O O . ARG A 1 180 ? 50.824 15.833 -32.061 1.00 33.97 180 ARG A O 1
ATOM 1495 N N . LEU A 1 181 ? 50.828 14.681 -34.000 1.00 33.66 181 LEU A N 1
ATOM 1496 C CA . LEU A 1 181 ? 50.524 13.376 -33.406 1.00 33.66 181 LEU A CA 1
ATOM 1497 C C . LEU A 1 181 ? 51.793 12.854 -32.728 1.00 33.66 181 LEU A C 1
ATOM 1499 O O . LEU A 1 181 ? 52.874 12.916 -33.318 1.00 33.66 181 LEU A O 1
ATOM 1503 N N . ALA A 1 182 ? 51.660 12.339 -31.506 1.00 34.00 182 ALA A N 1
ATOM 1504 C CA . ALA A 1 182 ? 52.751 11.665 -30.819 1.00 34.00 182 ALA A CA 1
ATOM 1505 C C . ALA A 1 182 ? 53.231 10.490 -31.683 1.00 34.00 182 ALA A C 1
ATOM 1507 O O . ALA A 1 182 ? 52.504 9.522 -31.906 1.00 34.00 182 ALA A O 1
ATOM 1508 N N . SER A 1 183 ? 54.449 10.610 -32.210 1.00 33.59 183 SER A N 1
ATOM 1509 C CA . SER A 1 183 ? 55.137 9.538 -32.912 1.00 33.59 183 SER A CA 1
ATOM 1510 C C . SER A 1 183 ? 55.296 8.350 -31.971 1.00 33.59 183 SER A C 1
ATOM 1512 O O . SER A 1 183 ? 55.793 8.480 -30.852 1.00 33.59 183 SER A O 1
ATOM 1514 N N . SER A 1 184 ? 54.848 7.200 -32.456 1.00 41.41 184 SER A N 1
ATOM 1515 C CA . SER A 1 184 ? 54.969 5.886 -31.851 1.00 41.41 184 SER A CA 1
ATOM 1516 C C . SER A 1 184 ? 56.434 5.508 -31.638 1.00 41.41 184 SER A C 1
ATOM 1518 O O . SER A 1 184 ? 57.045 4.910 -32.514 1.00 41.41 184 SER A O 1
ATOM 1520 N N . ASP A 1 185 ? 56.974 5.821 -30.468 1.00 34.16 185 ASP A N 1
ATOM 1521 C CA . ASP A 1 185 ? 58.166 5.167 -29.931 1.00 34.16 185 ASP A CA 1
ATOM 1522 C C . ASP A 1 185 ? 57.932 4.860 -28.455 1.00 34.16 185 ASP A C 1
ATOM 1524 O O . ASP A 1 185 ? 58.476 5.461 -27.533 1.00 34.16 185 ASP A O 1
ATOM 1528 N N . SER A 1 186 ? 57.060 3.886 -28.226 1.00 31.66 186 SER A N 1
ATOM 1529 C CA . SER A 1 186 ? 57.182 3.033 -27.057 1.00 31.66 186 SER A CA 1
ATOM 1530 C C . SER A 1 186 ? 56.717 1.637 -27.440 1.00 31.66 186 SER A C 1
ATOM 1532 O O . SER A 1 186 ? 55.530 1.332 -27.518 1.00 31.66 186 SER A O 1
ATOM 1534 N N . ASN A 1 187 ? 57.698 0.766 -27.672 1.00 35.06 187 ASN A N 1
ATOM 1535 C CA . ASN A 1 187 ? 57.561 -0.667 -27.456 1.00 35.06 187 ASN A CA 1
ATOM 1536 C C . ASN A 1 187 ? 57.254 -0.910 -25.966 1.00 35.06 187 ASN A C 1
ATOM 1538 O O . ASN A 1 187 ? 58.072 -1.462 -25.232 1.00 35.06 187 ASN A O 1
ATOM 1542 N N . LEU A 1 188 ? 56.084 -0.482 -25.491 1.00 27.66 188 LEU A N 1
ATOM 1543 C CA . LEU A 1 188 ? 55.452 -1.185 -24.393 1.00 27.66 188 LEU A CA 1
ATOM 1544 C C . LEU A 1 188 ? 54.944 -2.480 -25.015 1.00 27.66 188 LEU A C 1
ATOM 1546 O O . LEU A 1 188 ? 54.121 -2.414 -25.933 1.00 27.66 188 LEU A O 1
ATOM 1550 N N . PRO A 1 189 ? 55.407 -3.659 -24.567 1.00 31.47 189 PRO A N 1
ATOM 1551 C CA . PRO A 1 189 ? 54.694 -4.859 -24.925 1.00 31.47 189 PRO A CA 1
ATOM 1552 C C . PRO A 1 189 ? 53.271 -4.621 -24.426 1.00 31.47 189 PRO A C 1
ATOM 1554 O O . PRO A 1 189 ? 53.053 -4.423 -23.225 1.00 31.47 189 PRO A O 1
ATOM 1557 N N . LEU A 1 190 ? 52.304 -4.619 -25.345 1.00 34.22 190 LEU A N 1
ATOM 1558 C CA . LEU A 1 190 ? 50.974 -5.123 -25.050 1.00 34.22 190 LEU A CA 1
ATOM 1559 C C . LEU A 1 190 ? 51.235 -6.517 -24.485 1.00 34.22 190 LEU A C 1
ATOM 1561 O O . LEU A 1 190 ? 51.290 -7.498 -25.219 1.00 34.22 190 LEU A O 1
ATOM 1565 N N . ARG A 1 191 ? 51.525 -6.582 -23.176 1.00 35.06 191 ARG A N 1
ATOM 1566 C CA . ARG A 1 191 ? 51.413 -7.787 -22.377 1.00 35.06 191 ARG A CA 1
ATOM 1567 C C . ARG A 1 191 ? 50.065 -8.297 -22.810 1.00 35.06 191 ARG A C 1
ATOM 1569 O O . ARG A 1 191 ? 49.082 -7.584 -22.613 1.00 35.06 191 ARG A O 1
ATOM 1576 N N . GLU A 1 192 ? 50.063 -9.435 -23.490 1.00 41.97 192 GLU A N 1
ATOM 1577 C CA . GLU A 1 192 ? 48.866 -10.201 -23.748 1.00 41.97 192 GLU A CA 1
ATOM 1578 C C . GLU A 1 192 ? 48.110 -10.201 -22.420 1.00 41.97 192 GLU A C 1
ATOM 1580 O O . GLU A 1 192 ? 48.478 -10.907 -21.476 1.00 41.97 192 GLU A O 1
ATOM 1585 N N . LEU A 1 193 ? 47.107 -9.327 -22.289 1.00 39.25 193 LEU A N 1
ATOM 1586 C CA . LEU A 1 193 ? 46.031 -9.561 -21.359 1.00 39.25 193 LEU A CA 1
ATOM 1587 C C . LEU A 1 193 ? 45.501 -10.868 -21.904 1.00 39.25 193 LEU A C 1
ATOM 1589 O O . LEU A 1 193 ? 44.832 -10.874 -22.933 1.00 39.25 193 LEU A O 1
ATOM 1593 N N . LYS A 1 194 ? 45.954 -11.982 -21.316 1.00 42.91 194 LYS A N 1
ATOM 1594 C CA . LYS A 1 194 ? 45.375 -13.288 -21.572 1.00 42.91 194 LYS A CA 1
ATOM 1595 C C . LYS A 1 194 ? 43.889 -13.034 -21.444 1.00 42.91 194 LYS A C 1
ATOM 1597 O O . LYS A 1 194 ? 43.457 -12.660 -20.355 1.00 42.91 194 LYS A O 1
ATOM 1602 N N . ASP A 1 195 ? 43.170 -13.106 -22.560 1.00 54.81 195 ASP A N 1
ATOM 1603 C CA . ASP A 1 195 ? 41.727 -12.943 -22.590 1.00 54.81 195 ASP A CA 1
ATOM 1604 C C . ASP A 1 195 ? 41.197 -13.990 -21.610 1.00 54.81 195 ASP A C 1
ATOM 1606 O O . ASP A 1 195 ? 41.162 -15.177 -21.929 1.00 54.81 195 ASP A O 1
ATOM 1610 N N . ILE A 1 196 ? 40.909 -13.586 -20.370 1.00 55.69 196 ILE A N 1
ATOM 1611 C CA . ILE A 1 196 ? 40.317 -14.481 -19.387 1.00 55.69 196 ILE A CA 1
ATOM 1612 C C . ILE A 1 196 ? 38.902 -14.688 -19.912 1.00 55.69 196 ILE A C 1
ATOM 1614 O O . ILE A 1 196 ? 38.145 -13.715 -19.949 1.00 55.69 196 ILE A O 1
ATOM 1618 N N . PRO A 1 197 ? 38.536 -15.898 -20.365 1.00 63.06 197 PRO A N 1
ATOM 1619 C CA . PRO A 1 197 ? 37.204 -16.124 -20.889 1.00 63.06 197 PRO A CA 1
ATOM 1620 C C . PRO A 1 197 ? 36.213 -15.898 -19.748 1.00 63.06 197 PRO A C 1
ATOM 1622 O O . PRO A 1 197 ? 36.179 -16.662 -18.781 1.00 63.06 197 PRO A O 1
ATOM 1625 N N . LEU A 1 198 ? 35.429 -14.823 -19.835 1.00 63.94 198 LEU A N 1
ATOM 1626 C CA . LEU A 1 198 ? 34.357 -14.578 -18.879 1.00 63.94 198 LEU A CA 1
ATOM 1627 C C . LEU A 1 198 ? 33.309 -15.679 -19.066 1.00 63.94 198 LEU A C 1
ATOM 1629 O O . LEU A 1 198 ? 32.793 -15.883 -20.165 1.00 63.94 198 LEU A O 1
ATOM 1633 N N . SER A 1 199 ? 32.993 -16.416 -18.003 1.00 70.31 199 SER A N 1
ATOM 1634 C CA . SER A 1 199 ? 31.896 -17.383 -18.013 1.00 70.31 199 SER A CA 1
ATOM 1635 C C . SER A 1 199 ? 30.560 -16.664 -17.834 1.00 70.31 199 SER A C 1
ATOM 1637 O O . SER A 1 199 ? 30.477 -15.626 -17.177 1.00 70.31 199 SER A O 1
ATOM 1639 N N . GLN A 1 200 ? 29.495 -17.195 -18.436 1.00 79.50 200 GLN A N 1
ATOM 1640 C CA . GLN A 1 200 ? 28.153 -16.673 -18.193 1.00 79.50 200 GLN A CA 1
ATOM 1641 C C . GLN A 1 200 ? 27.703 -17.081 -16.791 1.00 79.50 200 GLN A C 1
ATOM 1643 O O . GLN A 1 200 ? 27.794 -18.253 -16.427 1.00 79.50 200 GLN A O 1
ATOM 1648 N N . ILE A 1 201 ? 27.180 -16.124 -16.029 1.00 76.56 201 ILE A N 1
ATOM 1649 C CA . ILE A 1 201 ? 26.660 -16.369 -14.685 1.00 76.56 201 ILE A CA 1
ATOM 1650 C C . ILE A 1 201 ? 25.133 -16.324 -14.743 1.00 76.56 201 ILE A C 1
ATOM 1652 O O . ILE A 1 201 ? 24.540 -15.335 -15.181 1.00 76.56 201 ILE A O 1
ATOM 1656 N N . SER A 1 202 ? 24.479 -17.401 -14.305 1.00 80.50 202 SER A N 1
ATOM 1657 C CA . SER A 1 202 ? 23.025 -17.419 -14.132 1.00 80.50 202 SER A CA 1
ATOM 1658 C C . SER A 1 202 ? 22.624 -16.529 -12.959 1.00 80.50 202 SER A C 1
ATOM 1660 O O . SER A 1 202 ? 23.205 -16.647 -11.883 1.00 80.50 202 SER A O 1
ATOM 1662 N N . ILE A 1 203 ? 21.601 -15.694 -13.134 1.00 79.94 203 ILE A N 1
ATOM 1663 C CA . ILE A 1 203 ? 21.055 -14.860 -12.058 1.00 79.94 203 ILE A CA 1
ATOM 1664 C C . ILE A 1 203 ? 20.250 -15.757 -11.096 1.00 79.94 203 ILE A C 1
ATOM 1666 O O . ILE A 1 203 ? 19.214 -16.285 -11.507 1.00 79.94 203 ILE A O 1
ATOM 1670 N N . PRO A 1 204 ? 20.667 -15.928 -9.824 1.00 81.69 204 PRO A N 1
ATOM 1671 C CA . PRO A 1 204 ? 20.009 -16.818 -8.864 1.00 81.69 204 PRO A CA 1
ATOM 1672 C C . PRO A 1 204 ? 18.853 -16.110 -8.133 1.00 81.69 204 PRO A C 1
ATOM 1674 O O . PRO A 1 204 ? 18.683 -16.261 -6.925 1.00 81.69 204 PRO A O 1
ATOM 1677 N N . LEU A 1 205 ? 18.091 -15.275 -8.842 1.00 82.94 205 LEU A N 1
ATOM 1678 C CA . LEU A 1 205 ? 17.017 -14.459 -8.275 1.00 82.94 205 LEU A CA 1
ATOM 1679 C C . LEU A 1 205 ? 15.689 -14.741 -8.990 1.00 82.94 205 LEU A C 1
ATOM 1681 O O . LEU A 1 205 ? 15.698 -15.103 -10.171 1.00 82.94 205 LEU A O 1
ATOM 1685 N N . PRO A 1 206 ? 14.543 -14.567 -8.303 1.00 87.25 206 PRO A N 1
ATOM 1686 C CA . PRO A 1 206 ? 13.228 -14.727 -8.913 1.00 87.25 206 PRO A CA 1
ATOM 1687 C C . PRO A 1 206 ? 13.075 -13.854 -10.162 1.00 87.25 206 PRO A C 1
ATOM 1689 O O . PRO A 1 206 ? 13.327 -12.649 -10.117 1.00 87.25 206 PRO A O 1
ATOM 1692 N N . LYS A 1 207 ? 12.655 -14.467 -11.275 1.00 87.38 207 LYS A N 1
ATOM 1693 C CA . LYS A 1 207 ? 12.477 -13.786 -12.570 1.00 87.38 207 LYS A CA 1
ATOM 1694 C C . LYS A 1 207 ? 11.234 -12.903 -12.623 1.00 87.38 207 LYS A C 1
ATOM 1696 O O . LYS A 1 207 ? 11.186 -11.979 -13.422 1.00 87.38 207 LYS A O 1
ATOM 1701 N N . ASN A 1 208 ? 10.246 -13.183 -11.777 1.00 90.12 208 ASN A N 1
ATOM 1702 C CA . ASN A 1 208 ? 9.017 -12.403 -11.667 1.00 90.12 208 ASN A CA 1
ATOM 1703 C C . ASN A 1 208 ? 9.213 -11.089 -10.891 1.00 90.12 208 ASN A C 1
ATOM 1705 O O . ASN A 1 208 ? 8.246 -10.405 -10.602 1.00 90.12 208 ASN A O 1
ATOM 1709 N N . TYR A 1 209 ? 10.437 -10.746 -10.484 1.00 93.19 209 TYR A N 1
ATOM 1710 C CA . TYR A 1 209 ? 10.745 -9.524 -9.742 1.00 93.19 209 TYR A CA 1
ATOM 1711 C C . TYR A 1 209 ? 11.466 -8.549 -10.684 1.00 93.19 209 TYR A C 1
ATOM 1713 O O . TYR A 1 209 ? 12.335 -8.940 -11.467 1.00 93.19 209 TYR A O 1
ATOM 1721 N N . HIS A 1 210 ? 11.103 -7.271 -10.639 1.00 94.12 210 HIS A N 1
ATOM 1722 C CA . HIS A 1 210 ? 11.654 -6.211 -11.488 1.00 94.12 210 HIS A CA 1
ATOM 1723 C C . HIS A 1 210 ? 12.905 -5.598 -10.844 1.00 94.12 210 HIS A C 1
ATOM 1725 O O . HIS A 1 210 ? 12.883 -4.487 -10.325 1.00 94.12 210 HIS A O 1
ATOM 1731 N N . TRP A 1 211 ? 14.006 -6.354 -10.834 1.00 92.56 211 TRP A N 1
ATOM 1732 C CA . TRP A 1 211 ? 15.254 -5.968 -10.155 1.00 92.56 211 TRP A CA 1
ATOM 1733 C C . TRP A 1 211 ? 16.003 -4.785 -10.789 1.00 92.56 211 TRP A C 1
ATOM 1735 O O . TRP A 1 211 ? 16.846 -4.181 -10.125 1.00 92.56 211 TRP A O 1
ATOM 1745 N N . GLU A 1 212 ? 15.710 -4.467 -12.053 1.00 92.81 212 GLU A N 1
ATOM 1746 C CA . GLU A 1 212 ? 16.291 -3.333 -12.791 1.00 92.81 212 GLU A CA 1
ATOM 1747 C C . GLU A 1 212 ? 15.806 -1.971 -12.276 1.00 92.81 212 GLU A C 1
ATOM 1749 O O . GLU A 1 212 ? 16.490 -0.971 -12.472 1.00 92.81 212 GLU A O 1
ATOM 1754 N N . LEU A 1 213 ? 14.656 -1.932 -11.597 1.00 93.81 213 LEU A N 1
ATOM 1755 C CA . LEU A 1 213 ? 14.092 -0.709 -11.035 1.00 93.81 213 LEU A CA 1
ATOM 1756 C C . LEU A 1 213 ? 14.898 -0.242 -9.817 1.00 93.81 213 LEU A C 1
ATOM 1758 O O . LEU A 1 213 ? 14.919 -0.908 -8.783 1.00 93.81 213 LEU A O 1
ATOM 1762 N N . GLU A 1 214 ? 15.565 0.904 -9.931 1.00 89.50 214 GLU A N 1
ATOM 1763 C CA . GLU A 1 214 ? 16.484 1.416 -8.911 1.00 89.50 214 GLU A CA 1
ATOM 1764 C C . GLU A 1 214 ? 15.788 1.826 -7.605 1.00 89.50 214 GLU A C 1
ATOM 1766 O O . GLU A 1 214 ? 14.765 2.513 -7.597 1.00 89.50 214 GLU A O 1
ATOM 1771 N N . PHE A 1 215 ? 16.389 1.467 -6.469 1.00 88.88 215 PHE A N 1
ATOM 1772 C CA . PHE A 1 215 ? 15.906 1.932 -5.172 1.00 88.88 215 PHE A CA 1
ATOM 1773 C C . PHE A 1 215 ? 16.305 3.382 -4.889 1.00 88.88 215 PHE A C 1
ATOM 1775 O O . PHE A 1 215 ? 17.333 3.890 -5.341 1.00 88.88 215 PHE A O 1
ATOM 1782 N N . ASN A 1 216 ? 15.496 4.050 -4.066 1.00 85.38 216 ASN A N 1
ATOM 1783 C CA . ASN A 1 216 ? 15.934 5.269 -3.408 1.00 85.38 216 ASN A CA 1
ATOM 1784 C C . ASN A 1 216 ? 16.906 4.920 -2.270 1.00 85.38 216 ASN A C 1
ATOM 1786 O O . ASN A 1 216 ? 16.578 4.086 -1.428 1.00 85.38 216 ASN A O 1
ATOM 1790 N N . ASP A 1 217 ? 18.075 5.561 -2.227 1.00 77.06 217 ASP A N 1
ATOM 1791 C CA . ASP A 1 217 ? 19.106 5.280 -1.220 1.00 77.06 217 ASP A CA 1
ATOM 1792 C C . ASP A 1 217 ? 18.580 5.531 0.200 1.00 77.06 217 ASP A C 1
ATOM 1794 O O . ASP A 1 217 ? 18.759 4.687 1.086 1.00 77.06 217 ASP A O 1
ATOM 1798 N N . ASP A 1 218 ? 17.833 6.629 0.351 1.00 75.00 218 ASP A N 1
ATOM 1799 C CA . ASP A 1 218 ? 17.241 7.101 1.607 1.00 75.00 218 ASP A CA 1
ATOM 1800 C C . ASP A 1 218 ? 15.824 6.556 1.862 1.00 75.00 218 ASP A C 1
ATOM 1802 O O . ASP A 1 218 ? 15.249 6.796 2.920 1.00 75.00 218 ASP A O 1
ATOM 1806 N N . GLY A 1 219 ? 15.233 5.858 0.886 1.00 76.25 219 GLY A N 1
ATOM 1807 C CA . GLY A 1 219 ? 13.863 5.350 0.959 1.00 76.25 219 GLY A CA 1
ATOM 1808 C C . GLY A 1 219 ? 13.788 3.853 1.255 1.00 76.25 219 GLY A C 1
ATOM 1809 O O . GLY A 1 219 ? 14.791 3.133 1.257 1.00 76.25 219 GLY A O 1
ATOM 1810 N N . ILE A 1 220 ? 12.564 3.364 1.454 1.00 86.00 220 ILE A N 1
ATOM 1811 C CA . ILE A 1 220 ? 12.309 1.927 1.577 1.00 86.00 220 ILE A CA 1
ATOM 1812 C C . ILE A 1 220 ? 12.579 1.247 0.229 1.00 86.00 220 ILE A C 1
ATOM 1814 O O . ILE A 1 220 ? 11.989 1.649 -0.782 1.00 86.00 220 ILE A O 1
ATOM 1818 N N . PRO A 1 221 ? 13.406 0.187 0.186 1.00 90.38 221 PRO A N 1
ATOM 1819 C CA . PRO A 1 221 ? 13.570 -0.611 -1.018 1.00 90.38 221 PRO A CA 1
ATOM 1820 C C . PRO A 1 221 ? 12.282 -1.392 -1.289 1.00 90.38 221 PRO A C 1
ATOM 1822 O O . PRO A 1 221 ? 11.913 -2.310 -0.555 1.00 90.38 221 PRO A O 1
ATOM 1825 N N . VAL A 1 222 ? 11.592 -1.023 -2.364 1.00 94.12 222 VAL A N 1
ATOM 1826 C CA . VAL A 1 222 ? 10.387 -1.708 -2.830 1.00 94.12 222 VAL A CA 1
ATOM 1827 C C . VAL A 1 222 ? 10.714 -2.431 -4.120 1.00 94.12 222 VAL A C 1
ATOM 1829 O O . VAL A 1 222 ? 11.247 -1.833 -5.048 1.00 94.12 222 VAL A O 1
ATOM 1832 N N . ILE A 1 223 ? 10.366 -3.711 -4.191 1.00 94.31 223 ILE A N 1
ATOM 1833 C CA . ILE A 1 223 ? 10.547 -4.510 -5.399 1.00 94.31 223 ILE A CA 1
ATOM 1834 C C . ILE A 1 223 ? 9.189 -4.686 -6.065 1.00 94.31 223 ILE A C 1
ATOM 1836 O O . ILE A 1 223 ? 8.301 -5.318 -5.492 1.00 94.31 223 ILE A O 1
ATOM 1840 N N . VAL A 1 224 ? 9.047 -4.154 -7.278 1.00 96.19 224 VAL A N 1
ATOM 1841 C CA . VAL A 1 224 ? 7.885 -4.442 -8.124 1.00 96.19 224 VAL A CA 1
ATOM 1842 C C . VAL A 1 224 ? 7.964 -5.895 -8.572 1.00 96.19 224 VAL A C 1
ATOM 1844 O O . VAL A 1 224 ? 9.043 -6.392 -8.914 1.00 96.19 224 VAL A O 1
ATOM 1847 N N . LYS A 1 225 ? 6.837 -6.599 -8.552 1.00 93.38 225 LYS A N 1
ATOM 1848 C CA . LYS A 1 225 ? 6.788 -8.019 -8.897 1.00 93.38 225 LYS A CA 1
ATOM 1849 C C . LYS A 1 225 ? 5.529 -8.388 -9.655 1.00 93.38 225 LYS A C 1
ATOM 1851 O O . LYS A 1 225 ? 4.483 -7.766 -9.498 1.00 93.38 225 LYS A O 1
ATOM 1856 N N . ASP A 1 226 ? 5.644 -9.472 -10.396 1.00 91.94 226 ASP A N 1
ATOM 1857 C CA . ASP A 1 226 ? 4.540 -10.136 -11.047 1.00 91.94 226 ASP A CA 1
ATOM 1858 C C . ASP A 1 226 ? 4.052 -11.336 -10.228 1.00 91.94 226 ASP A C 1
ATOM 1860 O O . ASP A 1 226 ? 4.825 -12.066 -9.589 1.00 91.94 226 ASP A O 1
ATOM 1864 N N . MET A 1 227 ? 2.745 -11.542 -10.285 1.00 89.06 227 MET A N 1
ATOM 1865 C CA . MET A 1 227 ? 1.978 -12.601 -9.650 1.00 89.06 227 MET A CA 1
ATOM 1866 C C . MET A 1 227 ? 1.487 -13.582 -10.709 1.00 89.06 227 MET A C 1
ATOM 1868 O O . MET A 1 227 ? 1.180 -13.198 -11.834 1.00 89.06 227 MET A O 1
ATOM 1872 N N . LEU A 1 228 ? 1.372 -14.852 -10.333 1.00 84.69 228 LEU A N 1
ATOM 1873 C CA . LEU A 1 228 ? 0.763 -15.875 -11.178 1.00 84.69 228 LEU A CA 1
ATOM 1874 C C . LEU A 1 228 ? -0.687 -16.083 -10.749 1.00 84.69 228 LEU A C 1
ATOM 1876 O O . LEU A 1 228 ? -0.964 -16.277 -9.563 1.00 84.69 228 LEU A O 1
ATOM 1880 N N . ASP A 1 229 ? -1.611 -16.055 -11.705 1.00 79.62 229 ASP A N 1
ATOM 1881 C CA . ASP A 1 229 ? -2.981 -16.487 -11.459 1.00 79.62 229 ASP A CA 1
ATOM 1882 C C . ASP A 1 229 ? -3.089 -18.025 -11.421 1.00 79.62 229 ASP A C 1
ATOM 1884 O O . ASP A 1 229 ? -2.157 -18.769 -11.731 1.00 79.62 229 ASP A O 1
ATOM 1888 N N . HIS A 1 230 ? -4.267 -18.523 -11.047 1.00 76.44 230 HIS A N 1
ATOM 1889 C CA . HIS A 1 230 ? -4.578 -19.957 -10.993 1.00 76.44 230 HIS A CA 1
ATOM 1890 C C . HIS A 1 230 ? -4.516 -20.659 -12.363 1.00 76.44 230 HIS A C 1
ATOM 1892 O O . HIS A 1 230 ? -4.541 -21.886 -12.420 1.00 76.44 230 HIS A O 1
ATOM 1898 N N . LYS A 1 231 ? -4.460 -19.898 -13.461 1.00 77.31 231 LYS A N 1
ATOM 1899 C CA . LYS A 1 231 ? -4.317 -20.389 -14.836 1.00 77.31 231 LYS A CA 1
ATOM 1900 C C . LYS A 1 231 ? -2.866 -20.302 -15.326 1.00 77.31 231 LYS A C 1
ATOM 1902 O O . LYS A 1 231 ? -2.599 -20.691 -16.458 1.00 77.31 231 LYS A O 1
ATOM 1907 N N . GLY A 1 232 ? -1.943 -19.823 -14.488 1.00 78.06 232 GLY A N 1
ATOM 1908 C CA . GLY A 1 232 ? -0.534 -19.640 -14.820 1.00 78.06 232 GLY A CA 1
ATOM 1909 C C . GLY A 1 232 ? -0.231 -18.375 -15.624 1.00 78.06 232 GLY A C 1
ATOM 1910 O O . GLY A 1 232 ? 0.900 -18.235 -16.082 1.00 78.06 232 GLY A O 1
ATOM 1911 N N . ASN A 1 233 ? -1.191 -17.459 -15.796 1.00 82.75 233 ASN A N 1
ATOM 1912 C CA . ASN A 1 233 ? -0.913 -16.171 -16.427 1.00 82.75 233 ASN A CA 1
ATOM 1913 C C . ASN A 1 233 ? -0.257 -15.226 -15.426 1.00 82.75 233 ASN A C 1
ATOM 1915 O O . ASN A 1 233 ? -0.618 -15.182 -14.246 1.00 82.75 233 ASN A O 1
ATOM 1919 N N . THR A 1 234 ? 0.677 -14.439 -15.935 1.00 84.50 234 THR A N 1
ATOM 1920 C CA . THR A 1 234 ? 1.406 -13.433 -15.175 1.00 84.50 234 THR A CA 1
ATOM 1921 C C . THR A 1 234 ? 0.623 -12.124 -15.168 1.00 84.50 234 THR A C 1
ATOM 1923 O O . THR A 1 234 ? 0.226 -11.637 -16.221 1.00 84.50 234 THR A O 1
ATOM 1926 N N . HIS A 1 235 ? 0.422 -11.540 -13.991 1.00 88.69 235 HIS A N 1
ATOM 1927 C CA . HIS A 1 235 ? -0.194 -10.225 -13.805 1.00 88.69 235 HIS A CA 1
ATOM 1928 C C . HIS A 1 235 ? 0.636 -9.430 -12.805 1.00 88.69 235 HIS A C 1
ATOM 1930 O O . HIS A 1 235 ? 1.091 -10.012 -11.822 1.00 88.69 235 HIS A O 1
ATOM 1936 N N . PRO A 1 236 ? 0.821 -8.119 -12.970 1.00 92.75 236 PRO A N 1
ATOM 1937 C CA . PRO A 1 236 ? 1.631 -7.370 -12.024 1.00 92.75 236 PRO A CA 1
ATOM 1938 C C . PRO A 1 236 ? 0.924 -7.181 -10.674 1.00 92.75 236 PRO A C 1
ATOM 1940 O O . PRO A 1 236 ? -0.293 -6.986 -10.597 1.00 92.75 236 PRO A O 1
ATOM 1943 N N . ASP A 1 237 ? 1.702 -7.193 -9.591 1.00 95.31 237 ASP A N 1
ATOM 1944 C CA . ASP A 1 237 ? 1.238 -6.849 -8.247 1.00 95.31 237 ASP A CA 1
ATOM 1945 C C . ASP A 1 237 ? 1.038 -5.331 -8.147 1.00 95.31 237 ASP A C 1
ATOM 1947 O O . ASP A 1 237 ? 1.986 -4.559 -7.969 1.00 95.31 237 ASP A O 1
ATOM 1951 N N . ILE A 1 238 ? -0.223 -4.909 -8.235 1.00 96.06 238 ILE A N 1
ATOM 1952 C CA . ILE A 1 238 ? -0.650 -3.505 -8.167 1.00 96.06 238 ILE A CA 1
ATOM 1953 C C . ILE A 1 238 ? -0.184 -2.820 -6.879 1.00 96.06 238 ILE A C 1
ATOM 1955 O O . ILE A 1 238 ? 0.211 -1.654 -6.914 1.00 96.06 238 ILE A O 1
ATOM 1959 N N . GLY A 1 239 ? -0.192 -3.535 -5.751 1.00 97.38 239 GLY A N 1
ATOM 1960 C CA . GLY A 1 239 ? 0.324 -3.019 -4.488 1.00 97.38 239 GLY A CA 1
ATOM 1961 C C . GLY A 1 239 ? 1.805 -2.668 -4.593 1.00 97.38 239 GLY A C 1
ATOM 1962 O O . GLY A 1 239 ? 2.197 -1.560 -4.227 1.00 97.38 239 GLY A O 1
ATOM 1963 N N . SER A 1 240 ? 2.610 -3.562 -5.174 1.00 97.31 240 SER A N 1
ATOM 1964 C CA . SER A 1 240 ? 4.047 -3.333 -5.362 1.00 97.31 240 SER A CA 1
ATOM 1965 C C . SER A 1 240 ? 4.349 -2.157 -6.304 1.00 97.31 240 SER A C 1
ATOM 1967 O O . SER A 1 240 ? 5.269 -1.385 -6.034 1.00 97.31 240 SER A O 1
ATOM 1969 N N . ILE A 1 241 ? 3.535 -1.958 -7.351 1.00 97.88 241 ILE A N 1
ATOM 1970 C CA . ILE A 1 241 ? 3.636 -0.813 -8.272 1.00 97.88 241 ILE A CA 1
ATOM 1971 C C . ILE A 1 241 ? 3.398 0.503 -7.520 1.00 97.88 241 ILE A C 1
ATOM 1973 O O . ILE A 1 241 ? 4.192 1.439 -7.635 1.00 97.88 241 ILE A O 1
ATOM 1977 N N . ILE A 1 242 ? 2.320 0.583 -6.731 1.00 98.31 242 ILE A N 1
ATOM 1978 C CA . ILE A 1 242 ? 1.991 1.787 -5.953 1.00 98.31 242 ILE A CA 1
ATOM 1979 C C . ILE A 1 242 ? 3.060 2.041 -4.889 1.00 98.31 242 ILE A C 1
ATOM 1981 O O . ILE A 1 242 ? 3.516 3.173 -4.735 1.00 98.31 242 ILE A O 1
ATOM 1985 N N . ALA A 1 243 ? 3.487 0.996 -4.179 1.00 97.56 243 ALA A N 1
ATOM 1986 C CA . ALA A 1 243 ? 4.537 1.082 -3.172 1.00 97.56 243 ALA A CA 1
ATOM 1987 C C . ALA A 1 243 ? 5.837 1.649 -3.761 1.00 97.56 243 ALA A C 1
ATOM 1989 O O . ALA A 1 243 ? 6.435 2.544 -3.166 1.00 97.56 243 ALA A O 1
ATOM 1990 N N . TYR A 1 244 ? 6.240 1.185 -4.949 1.00 97.50 244 TYR A N 1
ATOM 1991 C CA . TYR A 1 244 ? 7.436 1.679 -5.627 1.00 97.50 244 TYR A CA 1
ATOM 1992 C C . TYR A 1 244 ? 7.274 3.138 -6.061 1.00 97.50 244 TYR A C 1
ATOM 1994 O O . TYR A 1 244 ? 8.166 3.956 -5.841 1.00 97.50 244 TYR A O 1
ATOM 2002 N N . ALA A 1 245 ? 6.114 3.501 -6.617 1.00 97.38 245 ALA A N 1
ATOM 2003 C CA . ALA A 1 245 ? 5.835 4.885 -6.987 1.00 97.38 245 ALA A CA 1
ATOM 2004 C C . ALA A 1 245 ? 5.960 5.836 -5.785 1.00 97.38 245 ALA A C 1
ATOM 2006 O O . ALA A 1 245 ? 6.517 6.920 -5.930 1.00 97.38 245 ALA A O 1
ATOM 2007 N N . LEU A 1 246 ? 5.503 5.416 -4.602 1.00 96.00 246 LEU A N 1
ATOM 2008 C CA . LEU A 1 246 ? 5.591 6.189 -3.359 1.00 96.00 246 LEU A CA 1
ATOM 2009 C C . LEU A 1 246 ? 6.996 6.202 -2.730 1.00 96.00 246 LEU A C 1
ATOM 2011 O O . LEU A 1 246 ? 7.300 7.126 -1.980 1.00 96.00 246 LEU A O 1
ATOM 2015 N N . SER A 1 247 ? 7.859 5.221 -3.017 1.00 94.31 247 SER A N 1
ATOM 2016 C CA . SER A 1 247 ? 9.223 5.161 -2.465 1.00 94.31 247 SER A CA 1
ATOM 2017 C C . SER A 1 247 ? 10.301 5.727 -3.397 1.00 94.31 247 SER A C 1
ATOM 2019 O O . SER A 1 247 ? 11.442 5.946 -2.974 1.00 94.31 247 SER A O 1
ATOM 2021 N N . CYS A 1 248 ? 9.974 5.986 -4.665 1.00 93.50 248 CYS A N 1
ATOM 2022 C CA . CYS A 1 248 ? 10.953 6.430 -5.650 1.00 93.50 248 CYS A CA 1
ATOM 2023 C C . CYS A 1 248 ? 11.395 7.895 -5.450 1.00 93.50 248 CYS A C 1
ATOM 2025 O O . CYS A 1 248 ? 10.639 8.764 -5.006 1.00 93.50 248 CYS A O 1
ATOM 2027 N N . LYS A 1 249 ? 12.626 8.210 -5.883 1.00 92.19 249 LYS A N 1
ATOM 2028 C CA . LYS A 1 249 ? 13.211 9.568 -5.820 1.00 92.19 249 LYS A CA 1
ATOM 2029 C C . LYS A 1 249 ? 12.331 10.627 -6.505 1.00 92.19 249 LYS A C 1
ATOM 2031 O O . LYS A 1 249 ? 12.260 11.768 -6.048 1.00 92.19 249 LYS A O 1
ATOM 2036 N N . SER A 1 250 ? 11.667 10.257 -7.604 1.00 93.44 250 SER A N 1
ATOM 2037 C CA . SER A 1 250 ? 10.806 11.156 -8.386 1.00 93.44 250 SER A CA 1
ATOM 2038 C C . SER A 1 250 ? 9.612 11.660 -7.571 1.00 93.44 250 SER A C 1
ATOM 2040 O O . SER A 1 250 ? 9.328 12.858 -7.580 1.00 93.44 250 SER A O 1
ATOM 2042 N N . TYR A 1 251 ? 8.970 10.783 -6.792 1.00 94.38 251 TYR A N 1
ATOM 2043 C CA . TYR A 1 251 ? 7.838 11.154 -5.945 1.00 94.38 251 TYR A CA 1
ATOM 2044 C C . TYR A 1 251 ? 8.233 12.160 -4.874 1.00 94.38 251 TYR A C 1
ATOM 2046 O O . TYR A 1 251 ? 7.617 13.219 -4.797 1.00 94.38 251 TYR A O 1
ATOM 2054 N N . TYR A 1 252 ? 9.311 11.909 -4.125 1.00 90.75 252 TYR A N 1
ATOM 2055 C CA . TYR A 1 252 ? 9.784 12.853 -3.108 1.00 90.75 252 TYR A CA 1
ATOM 2056 C C . TYR A 1 252 ? 10.123 14.231 -3.690 1.00 90.75 252 TYR A C 1
ATOM 2058 O O . TYR A 1 252 ? 9.788 15.250 -3.085 1.00 90.75 252 TYR A O 1
ATOM 2066 N N . ARG A 1 253 ? 10.734 14.285 -4.882 1.00 92.31 253 ARG A N 1
ATOM 2067 C CA . ARG A 1 253 ? 11.027 15.553 -5.573 1.00 92.31 253 ARG A CA 1
ATOM 2068 C C . ARG A 1 253 ? 9.754 16.301 -5.961 1.00 92.31 253 ARG A C 1
ATOM 2070 O O . ARG A 1 253 ? 9.629 17.472 -5.620 1.00 92.31 253 ARG A O 1
ATOM 2077 N N . LYS A 1 254 ? 8.804 15.630 -6.621 1.00 94.00 254 LYS A N 1
ATOM 2078 C CA . LYS A 1 254 ? 7.528 16.242 -7.039 1.00 94.00 254 LYS A CA 1
ATOM 2079 C C . LYS A 1 254 ? 6.693 16.692 -5.841 1.00 94.00 254 LYS A C 1
ATOM 2081 O O . LYS A 1 254 ? 6.097 17.761 -5.866 1.00 94.00 254 LYS A O 1
ATOM 2086 N N . LYS A 1 255 ? 6.705 15.904 -4.768 1.00 90.62 255 LYS A N 1
ATOM 2087 C CA . LYS A 1 255 ? 6.053 16.206 -3.493 1.00 90.62 255 LYS A CA 1
ATOM 2088 C C . LYS A 1 255 ? 6.646 17.462 -2.844 1.00 90.62 255 LYS A C 1
ATOM 2090 O O . LYS A 1 255 ? 5.919 18.389 -2.506 1.00 90.62 255 LYS A O 1
ATOM 2095 N N . LYS A 1 256 ? 7.979 17.560 -2.778 1.00 90.00 256 LYS A N 1
ATOM 2096 C CA . LYS A 1 256 ? 8.675 18.765 -2.299 1.00 90.00 256 LYS A CA 1
ATOM 2097 C C . LYS A 1 256 ? 8.341 20.003 -3.142 1.00 90.00 256 LYS A C 1
ATOM 2099 O O . LYS A 1 256 ? 7.974 21.024 -2.573 1.00 90.00 256 LYS A O 1
ATOM 2104 N N . GLN A 1 257 ? 8.397 19.887 -4.469 1.00 90.44 257 GLN A N 1
ATOM 2105 C CA . GLN A 1 257 ? 8.041 20.973 -5.392 1.00 90.44 257 GLN A CA 1
ATOM 2106 C C . GLN A 1 257 ? 6.595 21.440 -5.199 1.00 90.44 257 GLN A C 1
ATOM 2108 O O . GLN A 1 257 ? 6.322 22.635 -5.234 1.00 90.44 257 GLN A O 1
ATOM 2113 N N . LEU A 1 258 ? 5.670 20.507 -4.959 1.00 86.75 258 LEU A N 1
ATOM 2114 C CA . LEU A 1 258 ? 4.279 20.838 -4.677 1.00 86.75 258 LEU A CA 1
ATOM 2115 C C . LEU A 1 258 ? 4.134 21.631 -3.368 1.00 86.75 258 LEU A C 1
ATOM 2117 O O . LEU A 1 258 ? 3.396 22.614 -3.334 1.00 86.75 258 LEU A O 1
ATOM 2121 N N . ARG A 1 259 ? 4.852 21.247 -2.304 1.00 85.56 259 ARG A N 1
ATOM 2122 C CA . ARG A 1 259 ? 4.857 21.994 -1.031 1.00 85.56 259 ARG A CA 1
ATOM 2123 C C . ARG A 1 259 ? 5.397 23.407 -1.196 1.00 85.56 259 ARG A C 1
ATOM 2125 O O . ARG A 1 259 ? 4.797 24.339 -0.673 1.00 85.56 259 ARG A O 1
ATOM 2132 N N . GLU A 1 260 ? 6.511 23.549 -1.909 1.00 87.12 260 GLU A N 1
ATOM 2133 C CA . GLU A 1 260 ? 7.134 24.847 -2.194 1.00 87.12 260 GLU A CA 1
ATOM 2134 C C . GLU A 1 260 ? 6.170 25.737 -2.987 1.00 87.12 260 GLU A C 1
ATOM 2136 O O . GLU A 1 260 ? 5.866 26.844 -2.555 1.00 87.12 260 GLU A O 1
ATOM 2141 N N . TYR A 1 261 ? 5.573 25.203 -4.057 1.00 85.19 261 TYR A N 1
ATOM 2142 C CA . TYR A 1 261 ? 4.575 25.915 -4.853 1.00 85.19 261 TYR A CA 1
ATOM 2143 C C . TYR A 1 261 ? 3.379 26.394 -4.015 1.00 85.19 261 TYR A C 1
ATOM 2145 O O . TYR A 1 261 ? 2.965 27.543 -4.136 1.00 85.19 261 TYR A O 1
ATOM 2153 N N . LEU A 1 262 ? 2.814 25.536 -3.159 1.00 80.69 262 LEU A N 1
ATOM 2154 C CA . LEU A 1 262 ? 1.665 25.900 -2.319 1.00 80.69 262 LEU A CA 1
ATOM 2155 C C . LEU A 1 262 ? 2.029 26.947 -1.258 1.00 80.69 262 LEU A C 1
ATOM 2157 O O . LEU A 1 262 ? 1.243 27.860 -1.002 1.00 80.69 262 LEU A O 1
ATOM 2161 N N . CYS A 1 263 ? 3.237 26.856 -0.696 1.00 81.00 263 CYS A N 1
ATOM 2162 C CA . CYS A 1 263 ? 3.770 27.860 0.219 1.00 81.00 263 CYS A CA 1
ATOM 2163 C C . CYS A 1 263 ? 3.895 29.232 -0.463 1.00 81.00 263 CYS A C 1
ATOM 2165 O O . CYS A 1 263 ? 3.477 30.234 0.114 1.00 81.00 263 CYS A O 1
ATOM 2167 N N . ASP A 1 264 ? 4.396 29.273 -1.700 1.00 82.81 264 ASP A N 1
ATOM 2168 C CA . ASP A 1 264 ? 4.534 30.510 -2.480 1.00 82.81 264 ASP A CA 1
ATOM 2169 C C . ASP A 1 264 ? 3.179 31.140 -2.834 1.00 82.81 264 ASP A C 1
ATOM 2171 O O . ASP A 1 264 ? 3.070 32.360 -2.953 1.00 82.81 264 ASP A O 1
ATOM 2175 N N . GLN A 1 265 ? 2.128 30.327 -2.986 1.00 78.38 265 GLN A N 1
ATOM 2176 C CA . GLN A 1 265 ? 0.762 30.817 -3.208 1.00 78.38 265 GLN A CA 1
ATOM 2177 C C . GLN A 1 265 ? 0.061 31.288 -1.922 1.00 78.38 265 GLN A C 1
ATOM 2179 O O . GLN A 1 265 ? -1.058 31.788 -1.999 1.00 78.38 265 GLN A O 1
ATOM 2184 N N . GLY A 1 266 ? 0.686 31.144 -0.748 1.00 72.75 266 GLY A N 1
ATOM 2185 C CA . GLY A 1 266 ? 0.074 31.504 0.534 1.00 72.75 266 GLY A CA 1
ATOM 2186 C C . GLY A 1 266 ? -1.084 30.590 0.956 1.00 72.75 266 GLY A C 1
ATOM 2187 O O . GLY A 1 266 ? -1.863 30.968 1.827 1.00 72.75 266 GLY A O 1
ATOM 2188 N N . GLU A 1 267 ? -1.192 29.398 0.365 1.00 69.00 267 GLU A N 1
ATOM 2189 C CA . GLU A 1 267 ? -2.236 28.406 0.641 1.00 69.00 267 GLU A CA 1
ATOM 2190 C C . GLU A 1 267 ? -1.634 27.267 1.486 1.00 69.00 267 GLU A C 1
ATOM 2192 O O . GLU A 1 267 ? -1.069 26.313 0.934 1.00 69.00 267 GLU A O 1
ATOM 2197 N N . PRO A 1 268 ? -1.678 27.344 2.833 1.00 66.31 268 PRO A N 1
ATOM 2198 C CA . PRO A 1 268 ? -1.100 26.307 3.674 1.00 66.31 268 PRO A CA 1
ATOM 2199 C C . PRO A 1 268 ? -1.843 24.983 3.480 1.00 66.31 268 PRO A C 1
ATOM 2201 O O . PRO A 1 268 ? -3.067 24.904 3.577 1.00 66.31 268 PRO A O 1
ATOM 2204 N N . LEU A 1 269 ? -1.079 23.915 3.253 1.00 74.81 269 LEU A N 1
ATOM 2205 C CA . LEU A 1 269 ? -1.595 22.553 3.146 1.00 74.81 269 LEU A CA 1
ATOM 2206 C C . LEU A 1 269 ? -2.228 22.135 4.480 1.00 74.81 269 LEU A C 1
ATOM 2208 O O . LEU A 1 269 ? -1.527 21.886 5.462 1.00 74.81 269 LEU A O 1
ATOM 2212 N N . THR A 1 270 ? -3.557 22.066 4.519 1.00 79.06 270 THR A N 1
ATOM 2213 C CA . THR A 1 270 ? -4.331 21.703 5.710 1.00 79.06 270 THR A CA 1
ATOM 2214 C C . THR A 1 270 ? -5.328 20.600 5.388 1.00 79.06 270 THR A C 1
ATOM 2216 O O . THR A 1 270 ? -5.917 20.558 4.311 1.00 79.06 270 THR A O 1
ATOM 2219 N N . LEU A 1 271 ? -5.520 19.692 6.345 1.00 82.25 271 LEU A N 1
ATOM 2220 C CA . LEU A 1 271 ? -6.592 18.701 6.280 1.00 82.25 271 LEU A CA 1
ATOM 2221 C C . LEU A 1 271 ? -7.943 19.282 6.698 1.00 82.25 271 LEU A C 1
ATOM 2223 O O . LEU A 1 271 ? -8.968 18.700 6.361 1.00 82.25 271 LEU A O 1
ATOM 2227 N N . ARG A 1 272 ? -7.953 20.407 7.424 1.00 81.00 272 ARG A N 1
ATOM 2228 C CA . ARG A 1 272 ? -9.188 21.071 7.846 1.00 81.00 272 ARG A CA 1
ATOM 2229 C C . ARG A 1 272 ? -9.763 21.917 6.728 1.00 81.00 272 ARG A C 1
ATOM 2231 O O . ARG A 1 272 ? -9.041 22.685 6.094 1.00 81.00 272 ARG A O 1
ATOM 2238 N N . ASN A 1 273 ? -11.074 21.837 6.546 1.00 70.88 273 ASN A N 1
ATOM 2239 C CA . ASN A 1 273 ? -11.766 22.658 5.571 1.00 70.88 273 ASN A CA 1
ATOM 2240 C C . ASN A 1 273 ? -12.058 24.046 6.169 1.00 70.88 273 ASN A C 1
ATOM 2242 O O . ASN A 1 273 ? -13.043 24.243 6.875 1.00 70.88 273 ASN A O 1
ATOM 2246 N N . VAL A 1 274 ? -11.194 25.027 5.891 1.00 57.06 274 VAL A N 1
ATOM 2247 C CA . VAL A 1 274 ? -11.327 26.405 6.417 1.00 57.06 274 VAL A CA 1
ATOM 2248 C C . VAL A 1 274 ? -12.493 27.171 5.758 1.00 57.06 274 VAL A C 1
ATOM 2250 O O . VAL A 1 274 ? -12.921 28.214 6.248 1.00 57.06 274 VAL A O 1
ATOM 2253 N N . ALA A 1 275 ? -13.091 26.637 4.686 1.00 54.34 275 ALA A N 1
ATOM 2254 C CA . ALA A 1 275 ? -14.180 27.288 3.953 1.00 54.34 275 ALA A CA 1
ATOM 2255 C C . ALA A 1 275 ? -15.510 27.401 4.733 1.00 54.34 275 ALA A C 1
ATOM 2257 O O . ALA A 1 275 ? -16.451 28.017 4.235 1.00 54.34 275 ALA A O 1
ATOM 2258 N N . CYS A 1 276 ? -15.613 26.838 5.942 1.00 39.25 276 CYS A N 1
ATOM 2259 C CA . CYS A 1 276 ? -16.852 26.838 6.725 1.00 39.25 276 CYS A CA 1
ATOM 2260 C C . CYS A 1 276 ? -16.995 27.978 7.752 1.00 39.25 276 CYS A C 1
ATOM 2262 O O . CYS A 1 276 ? -18.054 28.069 8.367 1.00 39.25 276 CYS A O 1
ATOM 2264 N N . GLU A 1 277 ? -16.006 28.864 7.926 1.00 41.09 277 GLU A N 1
ATOM 2265 C CA . GLU A 1 277 ? -16.122 29.979 8.891 1.00 41.09 277 GLU A CA 1
ATOM 2266 C C . GLU A 1 277 ? -16.557 31.317 8.268 1.00 41.09 277 GLU A C 1
ATOM 2268 O O . GLU A 1 277 ? -17.082 32.168 8.980 1.00 41.09 277 GLU A O 1
ATOM 2273 N N . ASN A 1 278 ? -16.466 31.490 6.943 1.00 33.00 278 ASN A N 1
ATOM 2274 C CA . ASN A 1 278 ? -16.868 32.732 6.268 1.00 33.00 278 ASN A CA 1
ATOM 2275 C C . ASN A 1 278 ? -17.930 32.477 5.191 1.00 33.00 278 ASN A C 1
ATOM 2277 O O . ASN A 1 278 ? -17.646 32.367 3.998 1.00 33.00 278 ASN A O 1
ATOM 2281 N N . ALA A 1 279 ? -19.189 32.409 5.619 1.00 42.34 279 ALA A N 1
ATOM 2282 C CA . ALA A 1 279 ? -20.344 32.377 4.732 1.00 42.34 279 ALA A CA 1
ATOM 2283 C C . ALA A 1 279 ? -20.585 33.750 4.075 1.00 42.34 279 ALA A C 1
ATOM 2285 O O . ALA A 1 279 ? -21.436 34.506 4.527 1.00 42.34 279 ALA A O 1
ATOM 2286 N N . SER A 1 280 ? -19.864 34.059 2.994 1.00 35.72 280 SER A N 1
ATOM 2287 C CA . SER A 1 280 ? -20.298 35.011 1.955 1.00 35.72 280 SER A CA 1
ATOM 2288 C C . SER A 1 280 ? -19.267 35.075 0.826 1.00 35.72 280 SER A C 1
ATOM 2290 O O . SER A 1 280 ? -18.353 35.895 0.853 1.00 35.72 280 SER A O 1
ATOM 2292 N N . GLY A 1 281 ? -19.400 34.219 -0.184 1.00 30.78 281 GLY A N 1
ATOM 2293 C CA . GLY A 1 281 ? -18.577 34.330 -1.385 1.00 30.78 281 GLY A CA 1
ATOM 2294 C C . GLY A 1 281 ? -18.522 33.031 -2.161 1.00 30.78 281 GLY A C 1
ATOM 2295 O O . GLY A 1 281 ? -17.985 32.037 -1.687 1.00 30.78 281 GLY A O 1
ATOM 2296 N N . LEU A 1 282 ? -19.066 33.052 -3.373 1.00 36.44 282 LEU A N 1
ATOM 2297 C CA . LEU A 1 282 ? -18.923 32.009 -4.380 1.00 36.44 282 LEU A CA 1
ATOM 2298 C C . LEU A 1 282 ? -17.460 31.990 -4.874 1.00 36.44 282 LEU A C 1
ATOM 2300 O O . LEU A 1 282 ? -17.175 32.388 -5.998 1.00 36.44 282 LEU A O 1
ATOM 2304 N N . HIS A 1 283 ? -16.513 31.601 -4.021 1.00 34.34 283 HIS A N 1
ATOM 2305 C CA . HIS A 1 283 ? -15.136 31.364 -4.435 1.00 34.34 283 HIS A CA 1
ATOM 2306 C C . HIS A 1 283 ? -15.004 29.902 -4.844 1.00 34.34 283 HIS A C 1
ATOM 2308 O O . HIS A 1 283 ? -15.210 28.983 -4.055 1.00 34.34 283 HIS A O 1
ATOM 2314 N N . SER A 1 284 ? -14.720 29.711 -6.131 1.00 32.84 284 SER A N 1
ATOM 2315 C CA . SER A 1 284 ? -14.380 28.432 -6.742 1.00 32.84 284 SER A CA 1
ATOM 2316 C C . SER A 1 284 ? -13.419 27.648 -5.851 1.00 32.84 284 SER A C 1
ATOM 2318 O O . SER A 1 284 ? -12.361 28.169 -5.497 1.00 32.84 284 SER A O 1
ATOM 2320 N N . SER A 1 285 ? -13.779 26.400 -5.544 1.00 38.06 285 SER A N 1
ATOM 2321 C CA . SER A 1 285 ? -12.899 25.406 -4.930 1.00 38.06 285 SER A CA 1
ATOM 2322 C C . SER A 1 285 ? -11.508 25.433 -5.581 1.00 38.06 285 SER A C 1
ATOM 2324 O O . SER A 1 285 ? -11.440 25.633 -6.802 1.00 38.06 285 SER A O 1
ATOM 2326 N N . PRO A 1 286 ? -10.414 25.217 -4.823 1.00 40.34 286 PRO A N 1
ATOM 2327 C CA . PRO A 1 286 ? -9.064 25.189 -5.374 1.00 40.34 286 PRO A CA 1
ATOM 2328 C C . PRO A 1 286 ? -9.047 24.285 -6.602 1.00 40.34 286 PRO A C 1
ATOM 2330 O O . PRO A 1 286 ? -9.440 23.121 -6.525 1.00 40.34 286 PRO A O 1
ATOM 2333 N N . LYS A 1 287 ? -8.689 24.858 -7.756 1.00 44.91 287 LYS A N 1
ATOM 2334 C CA . LYS A 1 287 ? -8.714 24.171 -9.047 1.00 44.91 287 LYS A CA 1
ATOM 2335 C C . LYS A 1 287 ? -8.017 22.816 -8.916 1.00 44.91 287 LYS A C 1
ATOM 2337 O O . LYS A 1 287 ? -6.839 22.744 -8.581 1.00 44.91 287 LYS A O 1
ATOM 2342 N N . ASP A 1 288 ? -8.773 21.779 -9.256 1.00 46.72 288 ASP A N 1
ATOM 2343 C CA . ASP A 1 288 ? -8.513 20.337 -9.358 1.00 46.72 288 ASP A CA 1
ATOM 2344 C C . ASP A 1 288 ? -7.144 19.842 -9.894 1.00 46.72 288 ASP A C 1
ATOM 2346 O O . ASP A 1 288 ? -6.911 18.627 -9.965 1.00 46.72 288 ASP A O 1
ATOM 2350 N N . ALA A 1 289 ? -6.240 20.735 -10.296 1.00 46.50 289 ALA A N 1
ATOM 2351 C CA . ALA A 1 289 ? -5.059 20.424 -11.091 1.00 46.50 289 ALA A CA 1
ATOM 2352 C C . ALA A 1 289 ? -3.797 20.105 -10.270 1.00 46.50 289 ALA A C 1
ATOM 2354 O O . ALA A 1 289 ? -3.031 19.244 -10.694 1.00 46.50 289 ALA A O 1
ATOM 2355 N N . ASN A 1 290 ? -3.590 20.704 -9.090 1.00 55.94 290 ASN A N 1
ATOM 2356 C CA . ASN A 1 290 ? -2.255 20.682 -8.462 1.00 55.94 290 ASN A CA 1
ATOM 2357 C C . ASN A 1 290 ? -2.086 19.726 -7.270 1.00 55.94 290 ASN A C 1
ATOM 2359 O O . ASN A 1 290 ? -0.981 19.586 -6.773 1.00 55.94 290 ASN A O 1
ATOM 2363 N N . ALA A 1 291 ? -3.120 19.011 -6.819 1.00 77.19 291 ALA A N 1
ATOM 2364 C CA . ALA A 1 291 ? -2.981 18.091 -5.676 1.00 77.19 291 ALA A CA 1
ATOM 2365 C C . ALA A 1 291 ? -2.485 16.677 -6.050 1.00 77.19 291 ALA A C 1
ATOM 2367 O O . ALA A 1 291 ? -2.255 15.848 -5.165 1.00 77.19 291 ALA A O 1
ATOM 2368 N N . ASN A 1 292 ? -2.375 16.371 -7.345 1.00 92.25 292 ASN A N 1
ATOM 2369 C CA . ASN A 1 292 ? -2.045 15.030 -7.825 1.00 92.25 292 ASN A CA 1
ATOM 2370 C C . ASN A 1 292 ? -0.566 14.950 -8.209 1.00 92.25 292 ASN A C 1
ATOM 2372 O O . ASN A 1 292 ? -0.017 15.902 -8.756 1.00 92.25 292 ASN A O 1
ATOM 2376 N N . ILE A 1 293 ? 0.059 13.797 -7.980 1.00 96.19 293 ILE A N 1
ATOM 2377 C CA . ILE A 1 293 ? 1.433 13.526 -8.410 1.00 96.19 293 ILE A CA 1
ATOM 2378 C C . ILE A 1 293 ? 1.417 12.346 -9.371 1.00 96.19 293 ILE A C 1
ATOM 2380 O O . ILE A 1 293 ? 0.845 11.306 -9.066 1.00 96.19 293 ILE A O 1
ATOM 2384 N N . GLU A 1 294 ? 2.055 12.503 -10.523 1.00 97.12 294 GLU A N 1
ATOM 2385 C CA . GLU A 1 294 ? 2.146 11.461 -11.547 1.00 97.12 294 GLU A CA 1
ATOM 2386 C C . GLU A 1 294 ? 3.573 10.923 -11.595 1.00 97.12 294 GLU A C 1
ATOM 2388 O O . GLU A 1 294 ? 4.528 11.701 -11.607 1.00 97.12 294 GLU A O 1
ATOM 2393 N N . ILE A 1 295 ? 3.731 9.605 -11.581 1.00 97.94 295 ILE A N 1
ATOM 2394 C CA . ILE A 1 295 ? 5.014 8.910 -11.534 1.00 97.94 295 ILE A CA 1
ATOM 2395 C C . ILE A 1 295 ? 5.051 7.889 -12.659 1.00 97.94 295 ILE A C 1
ATOM 2397 O O . ILE A 1 295 ? 4.148 7.070 -12.786 1.00 97.94 295 ILE A O 1
ATOM 2401 N N . GLU A 1 296 ? 6.124 7.933 -13.436 1.00 97.50 296 GLU A N 1
ATOM 2402 C CA . GLU A 1 296 ? 6.419 6.972 -14.491 1.00 97.50 296 GLU A CA 1
ATOM 2403 C C . GLU A 1 296 ? 7.761 6.318 -14.202 1.00 97.50 296 GLU A C 1
ATOM 2405 O O . GLU A 1 296 ? 8.688 6.968 -13.706 1.00 97.50 296 GLU A O 1
ATOM 2410 N N . PHE A 1 297 ? 7.842 5.026 -14.485 1.00 96.88 297 PHE A N 1
ATOM 2411 C CA . PHE A 1 297 ? 9.065 4.242 -14.394 1.00 96.88 297 PHE A CA 1
ATOM 2412 C C . PHE A 1 297 ? 8.953 3.024 -15.301 1.00 96.88 297 PHE A C 1
ATOM 2414 O O . PHE A 1 297 ? 7.856 2.578 -15.639 1.00 96.88 297 PHE A O 1
ATOM 2421 N N . ASP A 1 298 ? 10.087 2.475 -15.706 1.00 96.38 298 ASP A N 1
ATOM 2422 C CA . ASP A 1 298 ? 10.129 1.318 -16.580 1.00 96.38 298 ASP A CA 1
ATOM 2423 C C . ASP A 1 298 ? 11.407 0.510 -16.375 1.00 96.38 298 ASP A C 1
ATOM 2425 O O . ASP A 1 298 ? 12.399 0.998 -15.837 1.00 96.38 298 ASP A O 1
ATOM 2429 N N . ASP A 1 299 ? 11.354 -0.744 -16.802 1.00 94.38 299 ASP A N 1
ATOM 2430 C CA . ASP A 1 299 ? 12.515 -1.612 -16.942 1.00 94.38 299 ASP A CA 1
ATOM 2431 C C . ASP A 1 299 ? 12.505 -2.293 -18.315 1.00 94.38 299 ASP A C 1
ATOM 2433 O O . ASP A 1 299 ? 11.664 -1.999 -19.169 1.00 94.38 299 ASP A O 1
ATOM 2437 N N . SER A 1 300 ? 13.424 -3.221 -18.570 1.00 92.25 300 SER A N 1
ATOM 2438 C CA . SER A 1 300 ? 13.461 -3.968 -19.830 1.00 92.25 300 SER A CA 1
ATOM 2439 C C . SER A 1 300 ? 12.168 -4.738 -20.145 1.00 92.25 300 SER A C 1
ATOM 2441 O O . SER A 1 300 ? 11.923 -5.061 -21.310 1.00 92.25 300 SER A O 1
ATOM 2443 N N . ARG A 1 301 ? 11.317 -5.017 -19.146 1.00 92.25 301 ARG A N 1
ATOM 2444 C CA . ARG A 1 301 ? 10.130 -5.873 -19.272 1.00 92.25 301 ARG A CA 1
ATOM 2445 C C . ARG A 1 301 ? 8.823 -5.097 -19.344 1.00 92.25 301 ARG A C 1
ATOM 2447 O O . ARG A 1 301 ? 7.911 -5.552 -20.026 1.00 92.25 301 ARG A O 1
ATOM 2454 N N . ALA A 1 302 ? 8.703 -3.959 -18.671 1.00 94.75 302 ALA A N 1
ATOM 2455 C CA . ALA A 1 302 ? 7.438 -3.244 -18.567 1.00 94.75 302 ALA A CA 1
ATOM 2456 C C . ALA A 1 302 ? 7.614 -1.737 -18.364 1.00 94.75 302 ALA A C 1
ATOM 2458 O O . ALA A 1 302 ? 8.651 -1.262 -17.909 1.00 94.75 302 ALA A O 1
ATOM 2459 N N . HIS A 1 303 ? 6.571 -0.989 -18.710 1.00 96.94 303 HIS A N 1
ATOM 2460 C CA . HIS A 1 303 ? 6.410 0.424 -18.391 1.00 96.94 303 HIS A CA 1
ATOM 2461 C C . HIS A 1 303 ? 5.221 0.608 -17.444 1.00 96.94 303 HIS A C 1
ATOM 2463 O O . HIS A 1 303 ? 4.187 -0.051 -17.591 1.00 96.94 303 HIS A O 1
ATOM 2469 N N . TYR A 1 304 ? 5.376 1.516 -16.487 1.00 97.62 304 TYR A N 1
ATOM 2470 C CA . TYR A 1 304 ? 4.431 1.766 -15.411 1.00 97.62 304 TYR A CA 1
ATOM 2471 C C . TYR A 1 304 ? 4.114 3.251 -15.309 1.00 97.62 304 TYR A C 1
ATOM 2473 O O . TYR A 1 304 ? 5.004 4.098 -15.378 1.00 97.62 304 TYR A O 1
ATOM 2481 N N . TYR A 1 305 ? 2.847 3.542 -15.042 1.00 98.19 305 TYR A N 1
ATOM 2482 C CA . TYR A 1 305 ? 2.353 4.874 -14.732 1.00 98.19 305 TYR A CA 1
ATOM 2483 C C . TYR A 1 305 ? 1.472 4.809 -13.487 1.00 98.19 305 TYR A C 1
ATOM 2485 O O . TYR A 1 305 ? 0.569 3.975 -13.385 1.00 98.19 305 TYR A O 1
ATOM 2493 N N . VAL A 1 306 ? 1.714 5.709 -12.540 1.00 98.62 306 VAL A N 1
ATOM 2494 C CA . VAL A 1 306 ? 0.918 5.852 -11.323 1.00 98.62 306 VAL A CA 1
ATOM 2495 C C . VAL A 1 306 ? 0.585 7.317 -11.111 1.00 98.62 306 VAL A C 1
ATOM 2497 O O . VAL A 1 306 ? 1.465 8.140 -10.866 1.00 98.62 306 VAL A O 1
ATOM 2500 N N . LYS A 1 307 ? -0.704 7.642 -11.124 1.00 98.06 307 LYS A N 1
ATOM 2501 C CA . LYS A 1 307 ? -1.210 8.934 -10.664 1.00 98.06 307 LYS A CA 1
ATOM 2502 C C . LYS A 1 307 ? -1.755 8.797 -9.257 1.00 98.06 307 LYS A C 1
ATOM 2504 O O . LYS A 1 307 ? -2.650 8.001 -8.997 1.00 98.06 307 LYS A O 1
ATOM 2509 N N . ILE A 1 308 ? -1.203 9.596 -8.361 1.00 98.06 308 ILE A N 1
ATOM 2510 C CA . ILE A 1 308 ? -1.499 9.638 -6.937 1.00 98.06 308 ILE A CA 1
ATOM 2511 C C . ILE A 1 308 ? -2.397 10.847 -6.716 1.00 98.06 308 ILE A C 1
ATOM 2513 O O . ILE A 1 308 ? -1.947 11.988 -6.839 1.00 98.06 308 ILE A O 1
ATOM 2517 N N . TYR A 1 309 ? -3.672 10.609 -6.426 1.00 95.94 309 TYR A N 1
ATOM 2518 C CA . TYR A 1 309 ? -4.627 11.686 -6.193 1.00 95.94 309 TYR A CA 1
ATOM 2519 C C . TYR A 1 309 ? -4.464 12.247 -4.783 1.00 95.94 309 TYR A C 1
ATOM 2521 O O . TYR A 1 309 ? -4.312 11.476 -3.840 1.00 95.94 309 TYR A O 1
ATOM 2529 N N . PHE A 1 310 ? -4.522 13.573 -4.634 1.00 93.94 310 PHE A N 1
ATOM 2530 C CA . PHE A 1 310 ? -4.397 14.258 -3.337 1.00 93.94 310 PHE A CA 1
ATOM 2531 C C . PHE A 1 310 ? -3.175 13.802 -2.512 1.00 93.94 310 PHE A C 1
ATOM 2533 O O . PHE A 1 310 ? -3.283 13.572 -1.306 1.00 93.94 310 PHE A O 1
ATOM 2540 N N . ALA A 1 311 ? -2.013 13.657 -3.159 1.00 93.38 311 ALA A N 1
ATOM 2541 C CA . ALA A 1 311 ? -0.836 12.986 -2.598 1.00 93.38 311 ALA A CA 1
ATOM 2542 C C . ALA A 1 311 ? -0.423 13.525 -1.217 1.00 93.38 311 ALA A C 1
ATOM 2544 O O . ALA A 1 311 ? -0.220 12.753 -0.281 1.00 93.38 311 ALA A O 1
ATOM 2545 N N . GLU A 1 312 ? -0.363 14.850 -1.075 1.00 89.62 312 GLU A N 1
ATOM 2546 C CA . GLU A 1 312 ? -0.017 15.521 0.184 1.00 89.62 312 GLU A CA 1
ATOM 2547 C C . GLU A 1 312 ? -1.085 15.371 1.269 1.00 89.62 312 GLU A C 1
ATOM 2549 O O . GLU A 1 312 ? -0.762 15.148 2.431 1.00 89.62 312 GLU A O 1
ATOM 2554 N N . HIS A 1 313 ? -2.367 15.434 0.905 1.00 91.94 313 HIS A N 1
ATOM 2555 C CA . HIS A 1 313 ? -3.447 15.299 1.883 1.00 91.94 313 HIS A CA 1
ATOM 2556 C C . HIS A 1 313 ? -3.478 13.877 2.437 1.00 91.94 313 HIS A C 1
ATOM 2558 O O . HIS A 1 313 ? -3.607 13.680 3.641 1.00 91.94 313 HIS A O 1
ATOM 2564 N N . PHE A 1 314 ? -3.287 12.868 1.586 1.00 94.19 314 PHE A N 1
ATOM 2565 C CA . PHE A 1 314 ? -3.180 11.503 2.077 1.00 94.19 314 PHE A CA 1
ATOM 2566 C C . PHE A 1 314 ? -1.892 11.253 2.876 1.00 94.19 314 PHE A C 1
ATOM 2568 O O . PHE A 1 314 ? -1.967 10.522 3.854 1.00 94.19 314 PHE A O 1
ATOM 2575 N N . ASP A 1 315 ? -0.749 11.871 2.546 1.00 91.12 315 ASP A N 1
ATOM 2576 C CA . ASP A 1 315 ? 0.463 11.807 3.392 1.00 91.12 315 ASP A CA 1
ATOM 2577 C C . ASP A 1 315 ? 0.193 12.339 4.805 1.00 91.12 315 ASP A C 1
ATOM 2579 O O . ASP A 1 315 ? 0.487 11.676 5.800 1.00 91.12 315 ASP A O 1
ATOM 2583 N N . LEU A 1 316 ? -0.420 13.521 4.899 1.00 89.56 316 LEU A N 1
ATOM 2584 C CA . LEU A 1 316 ? -0.785 14.129 6.178 1.00 89.56 316 LEU A CA 1
ATOM 2585 C C . LEU A 1 316 ? -1.818 13.282 6.933 1.00 89.56 316 LEU A C 1
ATOM 2587 O O . LEU A 1 316 ? -1.690 13.082 8.142 1.00 89.56 316 LEU A O 1
ATOM 2591 N N . LEU A 1 317 ? -2.824 12.753 6.230 1.00 90.94 317 LEU A N 1
ATOM 2592 C CA . LEU A 1 317 ? -3.861 11.920 6.832 1.00 90.94 317 LEU A CA 1
ATOM 2593 C C . LEU A 1 317 ? -3.271 10.617 7.377 1.00 90.94 317 LEU A C 1
ATOM 2595 O O . LEU A 1 317 ? -3.591 10.219 8.495 1.00 90.94 317 LEU A O 1
ATOM 2599 N N . ARG A 1 318 ? -2.382 9.969 6.615 1.00 91.94 318 ARG A N 1
ATOM 2600 C CA . ARG A 1 318 ? -1.663 8.767 7.049 1.00 91.94 318 ARG A CA 1
ATOM 2601 C C . ARG A 1 318 ? -0.851 9.055 8.303 1.00 91.94 318 ARG A C 1
ATOM 2603 O O . ARG A 1 318 ? -0.970 8.304 9.265 1.00 91.94 318 ARG A O 1
ATOM 2610 N N . LYS A 1 319 ? -0.109 10.164 8.350 1.00 87.19 319 LYS A N 1
ATOM 2611 C CA . LYS A 1 319 ? 0.623 10.577 9.559 1.00 87.19 319 LYS A CA 1
ATOM 2612 C C . LYS A 1 319 ? -0.297 10.711 10.768 1.00 87.19 319 LYS A C 1
ATOM 2614 O O . LYS A 1 319 ? 0.005 10.132 11.803 1.00 87.19 319 LYS A O 1
ATOM 2619 N N . ALA A 1 320 ? -1.441 11.380 10.631 1.00 86.31 320 ALA A N 1
ATOM 2620 C CA . ALA A 1 320 ? -2.408 11.488 11.723 1.00 86.31 320 ALA A CA 1
ATOM 2621 C C . ALA A 1 320 ? -2.936 10.109 12.171 1.00 86.31 320 ALA A C 1
ATOM 2623 O O . ALA A 1 320 ? -2.898 9.778 13.352 1.00 86.31 320 ALA A O 1
ATOM 2624 N N . ILE A 1 321 ? -3.365 9.265 11.226 1.00 87.25 321 ILE A N 1
ATOM 2625 C CA . ILE A 1 321 ? -3.945 7.945 11.523 1.00 87.25 321 ILE A CA 1
ATOM 2626 C C . ILE A 1 321 ? -2.926 6.998 12.176 1.00 87.25 321 ILE A C 1
ATOM 2628 O O . ILE A 1 321 ? -3.275 6.276 13.109 1.00 87.25 321 ILE A O 1
ATOM 2632 N N . PHE A 1 322 ? -1.685 6.961 11.683 1.00 78.19 322 PHE A N 1
ATOM 2633 C CA . PHE A 1 322 ? -0.665 6.031 12.174 1.00 78.19 322 PHE A CA 1
ATOM 2634 C C . PHE A 1 322 ? -0.008 6.484 13.486 1.00 78.19 322 PHE A C 1
ATOM 2636 O O . PHE A 1 322 ? 0.489 5.628 14.214 1.00 78.19 322 PHE A O 1
ATOM 2643 N N . ILE A 1 323 ? -0.032 7.781 13.816 1.00 68.56 323 ILE A N 1
ATOM 2644 C CA . ILE A 1 323 ? 0.442 8.293 15.115 1.00 68.56 323 ILE A CA 1
ATOM 2645 C C . ILE A 1 323 ? -0.578 8.002 16.230 1.00 68.56 323 ILE A C 1
ATOM 2647 O O . ILE A 1 323 ? -0.184 7.598 17.322 1.00 68.56 323 ILE A O 1
ATOM 2651 N N . ASP A 1 324 ? -1.878 8.162 15.954 1.00 52.69 324 ASP A N 1
ATOM 2652 C CA . ASP A 1 324 ? -2.951 8.023 16.954 1.00 52.69 324 ASP A CA 1
ATOM 2653 C C . ASP A 1 324 ? -3.525 6.594 17.081 1.00 52.69 324 ASP A C 1
ATOM 2655 O O . ASP A 1 324 ? -4.375 6.329 17.938 1.00 52.69 324 ASP A O 1
ATOM 2659 N N . GLY A 1 325 ? -3.091 5.656 16.235 1.00 50.97 325 GLY A N 1
ATOM 2660 C CA . GLY A 1 325 ? -3.625 4.295 16.193 1.00 50.97 325 GLY A CA 1
ATOM 2661 C C . GLY A 1 325 ? -3.308 3.454 17.440 1.00 50.97 325 GLY A C 1
ATOM 2662 O O . GLY A 1 325 ? -2.181 3.419 17.923 1.00 50.97 325 GLY A O 1
ATOM 2663 N N . GLU A 1 326 ? -4.283 2.655 17.897 1.00 47.38 326 GLU A N 1
ATOM 2664 C CA . GLU A 1 326 ? -4.126 1.583 18.907 1.00 47.38 326 GLU A CA 1
ATOM 2665 C C . GLU A 1 326 ? -3.139 0.463 18.505 1.00 47.38 326 GLU A C 1
ATOM 2667 O O . GLU A 1 326 ? -2.979 -0.516 19.237 1.00 47.38 326 GLU A O 1
ATOM 2672 N N . ASP A 1 327 ? -2.431 0.599 17.379 1.00 47.00 327 ASP A N 1
ATOM 2673 C CA . ASP A 1 327 ? -1.281 -0.222 16.995 1.00 47.00 327 ASP A CA 1
ATOM 2674 C C . ASP A 1 327 ? -0.072 0.082 17.916 1.00 47.00 32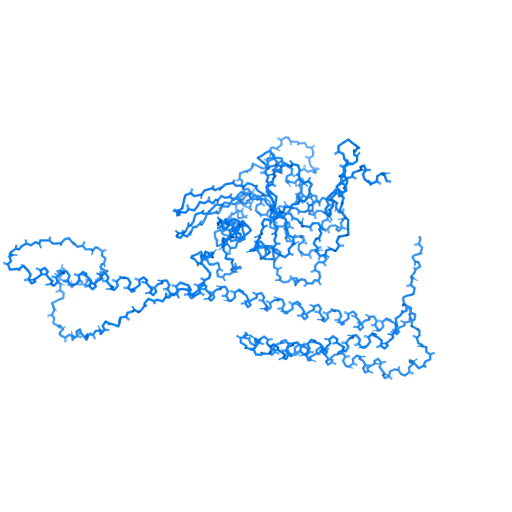7 ASP A C 1
ATOM 2676 O O . ASP A 1 327 ? 1.058 0.271 17.472 1.00 47.00 327 ASP A O 1
ATOM 2680 N N . GLN A 1 328 ? -0.280 0.018 19.240 1.00 48.25 328 GLN A N 1
ATOM 2681 C CA . GLN A 1 328 ? 0.738 -0.046 20.299 1.00 48.25 328 GLN A CA 1
ATOM 2682 C C . GLN A 1 328 ? 1.557 -1.348 20.219 1.00 48.25 328 GLN A C 1
ATOM 2684 O O . GLN A 1 328 ? 1.926 -1.925 21.233 1.00 48.25 328 GLN A O 1
ATOM 2689 N N . PHE A 1 329 ? 1.800 -1.874 19.024 1.00 47.25 329 PHE A N 1
ATOM 2690 C CA . PHE A 1 329 ? 2.651 -3.030 18.756 1.00 47.25 329 PHE A CA 1
ATOM 2691 C C . PHE A 1 329 ? 3.606 -2.776 17.579 1.00 47.25 329 PHE A C 1
ATOM 2693 O O . PHE A 1 329 ? 4.524 -3.566 17.360 1.00 47.25 329 PHE A O 1
ATOM 2700 N N . ILE A 1 330 ? 3.432 -1.665 16.849 1.00 46.22 330 ILE A N 1
ATOM 2701 C CA . ILE A 1 330 ? 4.340 -1.217 15.790 1.00 46.22 330 ILE A CA 1
ATOM 2702 C C . ILE A 1 330 ? 5.026 0.079 16.277 1.00 46.22 330 ILE A C 1
ATOM 2704 O O . ILE A 1 330 ? 4.349 0.959 16.803 1.00 46.22 330 ILE A O 1
ATOM 2708 N N . PRO A 1 331 ? 6.367 0.193 16.205 1.00 43.78 331 PRO A N 1
ATOM 2709 C CA . PRO A 1 331 ? 7.106 1.324 16.766 1.00 43.78 331 PRO A CA 1
ATOM 2710 C C . PRO A 1 331 ? 6.641 2.691 16.245 1.00 43.78 331 PRO A C 1
ATOM 2712 O O . PRO A 1 331 ? 6.572 2.896 15.038 1.00 43.78 331 PRO A O 1
ATOM 2715 N N . ILE A 1 332 ? 6.521 3.660 17.159 1.00 45.75 332 ILE A N 1
ATOM 2716 C CA . ILE A 1 332 ? 6.325 5.112 16.923 1.00 45.75 332 ILE A CA 1
ATOM 2717 C C . ILE A 1 332 ? 7.413 5.743 16.010 1.00 45.75 332 ILE A C 1
ATOM 2719 O O . ILE A 1 332 ? 7.282 6.881 15.579 1.00 45.75 332 ILE A O 1
ATOM 2723 N N . PHE A 1 333 ? 8.486 5.012 15.685 1.00 46.56 333 PHE A N 1
ATOM 2724 C CA . PHE A 1 333 ? 9.636 5.501 14.910 1.00 46.56 333 PHE A CA 1
ATOM 2725 C C . PHE A 1 333 ? 9.607 5.156 13.413 1.00 46.56 333 PHE A C 1
ATOM 2727 O O . PHE A 1 333 ? 10.515 5.563 12.695 1.00 46.56 333 PHE A O 1
ATOM 2734 N N . ILE A 1 334 ? 8.610 4.406 12.931 1.00 58.06 334 ILE A N 1
ATOM 2735 C CA . ILE A 1 334 ? 8.428 4.176 11.490 1.00 58.06 334 ILE A CA 1
ATOM 2736 C C . ILE A 1 334 ? 7.402 5.196 11.002 1.00 58.06 334 ILE A C 1
ATOM 2738 O O . ILE A 1 334 ? 6.278 5.182 11.512 1.00 58.06 334 ILE A O 1
ATOM 2742 N N . ASP A 1 335 ? 7.779 6.052 10.042 1.00 69.06 335 ASP A N 1
ATOM 2743 C CA . ASP A 1 335 ? 6.848 7.000 9.412 1.00 69.06 335 ASP A CA 1
ATOM 2744 C C . ASP A 1 335 ? 5.580 6.240 8.982 1.00 69.06 335 ASP A C 1
ATOM 2746 O O . ASP A 1 335 ? 5.640 5.107 8.494 1.00 69.06 335 ASP A O 1
ATOM 2750 N N . GLY A 1 336 ? 4.408 6.833 9.200 1.00 73.75 336 GLY A N 1
ATOM 2751 C CA . GLY A 1 336 ? 3.148 6.239 8.765 1.00 73.75 336 GLY A CA 1
ATOM 2752 C C . GLY A 1 336 ? 3.147 5.947 7.260 1.00 73.75 336 GLY A C 1
ATOM 2753 O O . GLY A 1 336 ? 2.597 4.936 6.823 1.00 73.75 336 GLY A O 1
ATOM 2754 N N . GLU A 1 337 ? 3.835 6.789 6.483 1.00 86.44 337 GLU A N 1
ATOM 2755 C CA . GLU A 1 337 ? 4.088 6.571 5.055 1.00 86.44 337 GLU A CA 1
ATOM 2756 C C . GLU A 1 337 ? 4.870 5.269 4.816 1.00 86.44 337 GLU A C 1
ATOM 2758 O O . GLU A 1 337 ? 4.486 4.445 3.986 1.00 86.44 337 GLU A O 1
ATOM 2763 N N . ASP A 1 338 ? 5.920 5.037 5.600 1.00 87.19 338 ASP A N 1
ATOM 2764 C CA . ASP A 1 338 ? 6.808 3.890 5.462 1.00 87.19 338 ASP A CA 1
ATOM 2765 C C . ASP A 1 338 ? 6.103 2.567 5.770 1.00 87.19 338 ASP A C 1
ATOM 2767 O O . ASP A 1 338 ? 6.248 1.576 5.048 1.00 87.19 338 ASP A O 1
ATOM 2771 N N . GLN A 1 339 ? 5.296 2.544 6.834 1.00 84.62 339 GLN A N 1
ATOM 2772 C CA . GLN A 1 339 ? 4.485 1.372 7.168 1.00 84.62 339 GLN A CA 1
ATOM 2773 C C . GLN A 1 339 ? 3.488 1.055 6.058 1.00 84.62 339 GLN A C 1
ATOM 2775 O O . GLN A 1 339 ? 3.312 -0.107 5.694 1.00 84.62 339 GLN A O 1
ATOM 2780 N N . PHE A 1 340 ? 2.848 2.092 5.521 1.00 93.25 340 PHE A N 1
ATOM 2781 C CA . PHE A 1 340 ? 1.893 1.955 4.438 1.00 93.25 340 PHE A CA 1
ATOM 2782 C C . PHE A 1 340 ? 2.562 1.386 3.181 1.00 93.25 340 PHE A C 1
ATOM 2784 O O . PHE A 1 340 ? 2.116 0.361 2.671 1.00 93.25 340 PHE A O 1
ATOM 2791 N N . ILE A 1 341 ? 3.686 1.964 2.744 1.00 95.00 341 ILE A N 1
ATOM 2792 C CA . ILE A 1 341 ? 4.469 1.492 1.590 1.00 95.00 341 ILE A CA 1
ATOM 2793 C C . ILE A 1 341 ? 4.864 0.015 1.747 1.00 95.00 341 ILE A C 1
ATOM 2795 O O . ILE A 1 341 ? 4.706 -0.770 0.810 1.00 95.00 341 ILE A O 1
ATOM 2799 N N . ARG A 1 342 ? 5.332 -0.395 2.934 1.00 91.88 342 ARG A N 1
ATOM 2800 C CA . ARG A 1 342 ? 5.718 -1.793 3.202 1.00 91.88 342 ARG A CA 1
ATOM 2801 C C . ARG A 1 342 ? 4.544 -2.758 3.081 1.00 91.88 342 ARG A C 1
ATOM 2803 O O . ARG A 1 342 ? 4.697 -3.801 2.449 1.00 91.88 342 ARG A O 1
ATOM 2810 N N . SER A 1 343 ? 3.383 -2.407 3.637 1.00 93.44 343 SER A N 1
ATOM 2811 C CA . SER A 1 343 ? 2.169 -3.223 3.515 1.00 93.44 343 SER A CA 1
ATOM 2812 C C . SER A 1 343 ? 1.728 -3.369 2.058 1.00 93.44 343 SER A C 1
ATOM 2814 O O . SER A 1 343 ? 1.332 -4.456 1.641 1.00 93.44 343 SER A O 1
ATOM 2816 N N . LEU A 1 344 ? 1.834 -2.300 1.261 1.00 97.19 344 LEU A N 1
ATOM 2817 C CA . LEU A 1 344 ? 1.498 -2.333 -0.163 1.00 97.19 344 LEU A CA 1
ATOM 2818 C C . LEU A 1 344 ? 2.457 -3.203 -0.986 1.00 97.19 344 LEU A C 1
ATOM 2820 O O . LEU A 1 344 ? 2.025 -3.793 -1.970 1.00 97.19 344 LEU A O 1
ATOM 2824 N N . GLY A 1 345 ? 3.725 -3.330 -0.578 1.00 94.50 345 GLY A N 1
ATOM 2825 C CA . GLY A 1 345 ? 4.772 -4.043 -1.322 1.00 94.50 345 GLY A CA 1
ATOM 2826 C C . GLY A 1 345 ? 4.475 -5.515 -1.638 1.00 94.50 345 GLY A C 1
ATOM 2827 O O . GLY A 1 345 ? 5.168 -6.119 -2.457 1.00 94.50 345 GLY A O 1
ATOM 2828 N N . THR A 1 346 ? 3.462 -6.111 -1.000 1.00 92.50 346 THR A N 1
ATOM 2829 C CA . THR A 1 346 ? 2.871 -7.374 -1.452 1.00 92.50 346 THR A CA 1
ATOM 2830 C C . THR A 1 346 ? 1.356 -7.345 -1.350 1.00 92.50 346 THR A C 1
ATOM 2832 O O . THR A 1 346 ? 0.803 -7.277 -0.248 1.00 92.50 346 THR A O 1
ATOM 2835 N N . SER A 1 347 ? 0.683 -7.505 -2.485 1.00 94.56 347 SER A N 1
ATOM 2836 C CA . SER A 1 347 ? -0.765 -7.678 -2.538 1.00 94.56 347 SER A CA 1
ATOM 2837 C C . SER A 1 347 ? -1.172 -8.848 -3.431 1.00 94.56 347 SER A C 1
ATOM 2839 O O . SER A 1 347 ? -0.393 -9.360 -4.232 1.00 94.56 347 SER A O 1
ATOM 2841 N N . GLY A 1 348 ? -2.406 -9.312 -3.263 1.00 91.50 348 GLY A N 1
ATOM 2842 C CA . GLY A 1 348 ? -2.988 -10.345 -4.112 1.00 91.50 348 GLY A CA 1
ATOM 2843 C C . GLY A 1 348 ? -4.474 -10.116 -4.330 1.00 91.50 348 GLY A C 1
ATOM 2844 O O . GLY A 1 348 ? -5.123 -9.415 -3.548 1.00 91.50 348 GLY A O 1
ATOM 2845 N N . SER A 1 349 ? -5.017 -10.710 -5.394 1.00 91.75 349 SER A N 1
ATOM 2846 C CA . SER A 1 349 ? -6.453 -10.677 -5.665 1.00 91.75 349 SER A CA 1
ATOM 2847 C C . SER A 1 349 ? -7.235 -11.215 -4.473 1.00 91.75 349 SER A C 1
ATOM 2849 O O . SER A 1 349 ? -6.915 -12.265 -3.912 1.00 91.75 349 SER A O 1
ATOM 2851 N N . TRP A 1 350 ? -8.280 -10.492 -4.102 1.00 90.12 350 TRP A N 1
ATOM 2852 C CA . TRP A 1 350 ? -9.191 -10.863 -3.037 1.00 90.12 350 TRP A CA 1
ATOM 2853 C C . TRP A 1 350 ? -10.604 -10.895 -3.602 1.00 90.12 350 TRP A C 1
ATOM 2855 O O . TRP A 1 350 ? -11.004 -10.001 -4.339 1.00 90.12 350 TRP A O 1
ATOM 2865 N N . TYR A 1 351 ? -11.357 -11.940 -3.281 1.00 86.50 351 TYR A N 1
ATOM 2866 C CA . TYR A 1 351 ? -12.692 -12.160 -3.828 1.00 86.50 351 TYR A CA 1
ATOM 2867 C C . TYR A 1 351 ? -13.698 -12.095 -2.677 1.00 86.50 351 TYR A C 1
ATOM 2869 O O . TYR A 1 351 ? -13.983 -13.127 -2.067 1.00 86.50 351 TYR A O 1
ATOM 2877 N N . PRO A 1 352 ? -14.181 -10.893 -2.307 1.00 79.50 352 PRO A N 1
ATOM 2878 C CA . PRO A 1 352 ? -15.160 -10.761 -1.240 1.00 79.50 352 PRO A CA 1
ATOM 2879 C C . PRO A 1 352 ? -16.486 -11.415 -1.630 1.00 79.50 352 PRO A C 1
ATOM 2881 O O . PRO A 1 352 ? -17.008 -11.212 -2.729 1.00 79.50 352 PRO A O 1
ATOM 2884 N N . GLU A 1 353 ? -17.066 -12.160 -0.696 1.00 72.75 353 GLU A N 1
ATOM 2885 C CA . GLU A 1 353 ? -18.408 -12.709 -0.854 1.00 72.75 353 GLU A CA 1
ATOM 2886 C C . GLU A 1 353 ? -19.460 -11.585 -0.804 1.00 72.75 353 GLU A C 1
ATOM 2888 O O . GLU A 1 353 ? -19.373 -10.664 0.006 1.00 72.75 353 GLU A O 1
ATOM 2893 N N . GLY A 1 354 ? -20.469 -11.641 -1.681 1.00 62.91 354 GLY A N 1
ATOM 2894 C CA . GLY A 1 354 ? -21.595 -10.692 -1.675 1.00 62.91 354 GLY A CA 1
ATOM 2895 C C . GLY A 1 354 ? -21.445 -9.451 -2.569 1.00 62.91 354 GLY A C 1
ATOM 2896 O O . GLY A 1 354 ? -22.356 -8.621 -2.627 1.00 62.91 354 GLY A O 1
ATOM 2897 N N . GLY A 1 355 ? -20.347 -9.319 -3.319 1.00 62.59 355 GLY A N 1
ATOM 2898 C CA . GLY A 1 355 ? -20.178 -8.238 -4.292 1.00 62.59 355 GLY A CA 1
ATOM 2899 C C . GLY A 1 355 ? -21.082 -8.400 -5.521 1.00 62.59 355 GLY A C 1
ATOM 2900 O O . GLY A 1 355 ? -20.886 -9.307 -6.321 1.00 62.59 355 GLY A O 1
ATOM 2901 N N . LYS A 1 356 ? -22.046 -7.489 -5.723 1.00 63.75 356 LYS A N 1
ATOM 2902 C CA . LYS A 1 356 ? -22.839 -7.425 -6.973 1.00 63.75 356 LYS A CA 1
ATOM 2903 C C . LYS A 1 356 ? -22.111 -6.704 -8.114 1.00 63.75 356 LYS A C 1
ATOM 2905 O O . LYS A 1 356 ? -22.468 -6.891 -9.269 1.00 63.75 356 LYS A O 1
ATOM 2910 N N . SER A 1 357 ? -21.143 -5.839 -7.798 1.00 64.62 357 SER A N 1
ATOM 2911 C CA . SER A 1 357 ? -20.658 -4.797 -8.715 1.00 64.62 357 SER A CA 1
ATOM 2912 C C . SER A 1 357 ? -19.543 -5.218 -9.677 1.00 64.62 357 SER A C 1
ATOM 2914 O O . SER A 1 357 ? -19.061 -4.366 -10.411 1.00 64.62 357 SER A O 1
ATOM 2916 N N . GLY A 1 358 ? -19.100 -6.481 -9.683 1.00 78.94 358 GLY A N 1
ATOM 2917 C CA . GLY A 1 358 ? -18.032 -6.956 -10.583 1.00 78.94 358 GLY A CA 1
ATOM 2918 C C . GLY A 1 358 ? -16.681 -6.236 -10.434 1.00 78.94 358 GLY A C 1
ATOM 2919 O O . GLY A 1 358 ? -15.791 -6.443 -11.251 1.00 78.94 358 GLY A O 1
ATOM 2920 N N . ALA A 1 359 ? -16.529 -5.381 -9.418 1.00 88.38 359 ALA A N 1
ATOM 2921 C CA . ALA A 1 359 ? -15.313 -4.622 -9.170 1.00 88.38 359 ALA A CA 1
ATOM 2922 C C . ALA A 1 359 ? -14.192 -5.555 -8.703 1.00 88.38 359 ALA A C 1
ATOM 2924 O O . ALA A 1 359 ? -14.429 -6.454 -7.893 1.00 88.38 359 ALA A O 1
ATOM 2925 N N . SER A 1 360 ? -12.975 -5.308 -9.182 1.00 92.00 360 SER A N 1
ATOM 2926 C CA . SER A 1 360 ? -11.792 -6.036 -8.729 1.00 92.00 360 SER A CA 1
ATOM 2927 C C . SER A 1 360 ? -11.392 -5.584 -7.328 1.00 92.00 360 SER A C 1
ATOM 2929 O O . SER A 1 360 ? -11.388 -4.386 -7.024 1.00 92.00 360 SER A O 1
ATOM 2931 N N . PHE A 1 361 ? -11.019 -6.545 -6.488 1.00 94.25 361 PHE A N 1
ATOM 2932 C CA . PHE A 1 361 ? -10.478 -6.280 -5.165 1.00 94.25 361 PHE A CA 1
ATOM 2933 C C . PHE A 1 361 ? -9.118 -6.945 -5.001 1.00 94.25 361 PHE A C 1
ATOM 2935 O O . PHE A 1 361 ? -8.862 -8.040 -5.506 1.00 94.25 361 PHE A O 1
ATOM 2942 N N . PHE A 1 362 ? -8.258 -6.279 -4.244 1.00 95.31 362 PHE A N 1
ATOM 2943 C CA . PHE A 1 362 ? -6.968 -6.809 -3.828 1.00 95.31 362 PHE A CA 1
ATOM 2944 C C . PHE A 1 362 ? -6.819 -6.595 -2.331 1.00 95.31 362 PHE A C 1
ATOM 2946 O O . PHE A 1 362 ? -7.512 -5.767 -1.733 1.00 95.31 362 PHE A O 1
ATOM 2953 N N . ARG A 1 363 ? -5.920 -7.344 -1.707 1.00 95.38 363 ARG A N 1
ATOM 2954 C CA . ARG A 1 363 ? -5.641 -7.235 -0.279 1.00 95.38 363 ARG A CA 1
ATOM 2955 C C . ARG A 1 363 ? -4.147 -7.365 -0.044 1.00 95.38 363 ARG A C 1
ATOM 2957 O O . ARG A 1 363 ? -3.493 -8.173 -0.705 1.00 95.38 363 ARG A O 1
ATOM 2964 N N . THR A 1 364 ? -3.613 -6.562 0.870 1.00 96.00 364 THR A N 1
ATOM 2965 C CA . THR A 1 364 ? -2.212 -6.690 1.282 1.00 96.00 364 THR A CA 1
ATOM 2966 C C . THR A 1 364 ? -1.984 -8.026 1.983 1.00 96.00 364 THR A C 1
ATOM 2968 O O . THR A 1 364 ? -2.895 -8.581 2.603 1.00 96.00 364 THR A O 1
ATOM 2971 N N . GLN A 1 365 ? -0.766 -8.562 1.890 1.00 92.50 365 GLN A N 1
ATOM 2972 C CA . GLN A 1 365 ? -0.419 -9.847 2.509 1.00 92.50 365 GLN A CA 1
ATOM 2973 C C . GLN A 1 365 ? -0.575 -9.831 4.035 1.00 92.50 365 GLN A C 1
ATOM 2975 O O . GLN A 1 365 ? -0.934 -10.843 4.630 1.00 92.50 365 GLN A O 1
ATOM 2980 N N . ASP A 1 366 ? -0.326 -8.682 4.661 1.00 88.06 366 ASP A N 1
ATOM 2981 C CA . ASP A 1 366 ? -0.503 -8.471 6.100 1.00 88.06 366 ASP A CA 1
ATOM 2982 C C . ASP A 1 366 ? -1.963 -8.210 6.510 1.00 88.06 366 ASP A C 1
ATOM 2984 O O . ASP A 1 366 ? -2.239 -7.958 7.680 1.00 88.06 366 ASP A O 1
ATOM 2988 N N . GLU A 1 367 ? -2.895 -8.259 5.553 1.00 91.00 367 GLU A N 1
ATOM 2989 C CA . GLU A 1 367 ? -4.328 -8.031 5.736 1.00 91.00 367 GLU A CA 1
ATOM 2990 C C . GLU A 1 367 ? -4.682 -6.665 6.345 1.00 91.00 367 GLU A C 1
ATOM 2992 O O . GLU A 1 367 ? -5.766 -6.500 6.898 1.00 91.00 367 GLU A O 1
ATOM 2997 N N . ARG A 1 368 ? -3.803 -5.663 6.253 1.00 91.75 368 ARG A N 1
ATOM 2998 C CA . ARG A 1 368 ? -4.095 -4.312 6.758 1.00 91.75 368 ARG A CA 1
ATOM 2999 C C . ARG A 1 368 ? -5.008 -3.522 5.839 1.00 91.75 368 ARG A C 1
ATOM 3001 O O . ARG A 1 368 ? -5.872 -2.787 6.320 1.00 91.75 368 ARG A O 1
ATOM 3008 N N . PHE A 1 369 ? -4.817 -3.665 4.529 1.00 96.81 369 PHE A N 1
ATOM 3009 C CA . PHE A 1 369 ? -5.477 -2.821 3.542 1.00 96.81 369 PHE A CA 1
ATOM 3010 C C . PHE A 1 369 ? -6.162 -3.629 2.447 1.00 96.81 369 PHE A C 1
ATOM 3012 O O . PHE A 1 369 ? -5.694 -4.689 2.021 1.00 96.81 369 PHE A O 1
ATOM 3019 N N . ILE A 1 370 ? -7.272 -3.076 1.967 1.00 97.00 370 ILE A N 1
ATOM 3020 C CA . ILE A 1 370 ? -7.990 -3.519 0.777 1.00 97.00 370 ILE A CA 1
ATOM 3021 C C . ILE A 1 370 ? -7.825 -2.469 -0.311 1.00 97.00 370 ILE A C 1
ATOM 3023 O O . ILE A 1 370 ? -7.943 -1.271 -0.066 1.00 97.00 370 ILE A O 1
ATOM 3027 N N . PHE A 1 371 ? -7.643 -2.945 -1.532 1.00 97.62 371 PHE A N 1
ATOM 3028 C CA . PHE A 1 371 ? -7.698 -2.161 -2.749 1.00 97.62 371 PHE A CA 1
ATOM 3029 C C . PHE A 1 371 ? -9.046 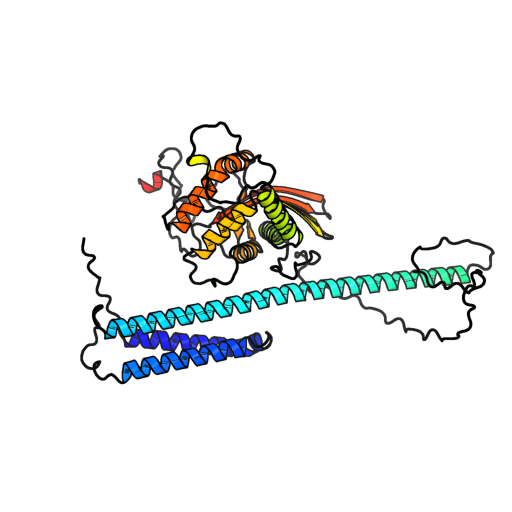-2.446 -3.395 1.00 97.62 371 PHE A C 1
ATOM 3031 O O . PHE A 1 371 ? -9.396 -3.610 -3.602 1.00 97.62 371 PHE A O 1
ATOM 3038 N N . LYS A 1 372 ? -9.799 -1.402 -3.718 1.00 96.50 372 LYS A N 1
ATOM 3039 C CA . LYS A 1 372 ? -11.059 -1.526 -4.448 1.00 96.50 372 LYS A CA 1
ATOM 3040 C C . LYS A 1 372 ? -10.938 -0.766 -5.759 1.00 96.50 372 LYS A C 1
ATOM 3042 O O . LYS A 1 372 ? -10.681 0.437 -5.741 1.00 96.50 372 LYS A O 1
ATOM 3047 N N . GLN A 1 373 ? -11.184 -1.456 -6.868 1.00 96.56 373 GLN A N 1
ATOM 3048 C CA . GLN A 1 373 ? -11.355 -0.816 -8.165 1.00 96.56 373 GLN A CA 1
ATOM 3049 C C . GLN A 1 373 ? -12.532 0.164 -8.121 1.00 96.56 373 GLN A C 1
ATOM 3051 O O . GLN A 1 373 ? -13.628 -0.176 -7.669 1.00 96.56 373 GLN A O 1
ATOM 3056 N N . MET A 1 374 ? -12.291 1.374 -8.612 1.00 96.12 374 MET A N 1
ATOM 3057 C CA . MET A 1 374 ? -13.282 2.431 -8.728 1.00 96.12 374 MET A CA 1
ATOM 3058 C C . MET A 1 374 ? -13.733 2.566 -10.179 1.00 96.12 374 MET A C 1
ATOM 3060 O O . MET A 1 374 ? -12.934 2.505 -11.111 1.00 96.12 374 MET A O 1
ATOM 3064 N N . SER A 1 375 ? -15.027 2.792 -10.371 1.00 95.62 375 SER A N 1
ATOM 3065 C CA . SER A 1 375 ? -15.539 3.342 -11.624 1.00 95.62 375 SER A CA 1
ATOM 3066 C C . SER A 1 375 ? -15.159 4.820 -11.764 1.00 95.62 375 SER A C 1
ATOM 3068 O O . SER A 1 375 ? -14.928 5.514 -10.772 1.00 95.62 375 SER A O 1
ATOM 3070 N N . SER A 1 376 ? -15.177 5.347 -12.991 1.00 94.06 376 SER A N 1
ATOM 3071 C CA . SER A 1 376 ? -14.910 6.774 -13.233 1.00 94.06 376 SER A CA 1
ATOM 3072 C C . SER A 1 376 ? -15.898 7.691 -12.500 1.00 94.06 376 SER A C 1
ATOM 3074 O O . SER A 1 376 ? -15.523 8.774 -12.061 1.00 94.06 376 SER A O 1
ATOM 3076 N N . ILE A 1 377 ? -17.146 7.239 -12.315 1.00 95.50 377 ILE A N 1
ATOM 3077 C CA . ILE A 1 377 ? -18.167 7.964 -11.544 1.00 95.50 377 ILE A CA 1
ATOM 3078 C C . ILE A 1 377 ? -17.796 7.988 -10.058 1.00 95.50 377 ILE A C 1
ATOM 3080 O O . ILE A 1 377 ? -17.828 9.052 -9.448 1.00 95.50 377 ILE A O 1
ATOM 3084 N N . GLU A 1 378 ? -17.417 6.847 -9.471 1.00 95.69 378 GLU A N 1
ATOM 3085 C CA . GLU A 1 378 ? -16.983 6.792 -8.067 1.00 95.69 378 GLU A CA 1
ATOM 3086 C C . GLU A 1 378 ? -15.748 7.668 -7.825 1.00 95.69 378 GLU A C 1
ATOM 3088 O O . GLU A 1 378 ? -15.685 8.355 -6.806 1.00 95.69 378 GLU A O 1
ATOM 3093 N N . LEU A 1 379 ? -14.785 7.673 -8.755 1.00 95.56 379 LEU A N 1
ATOM 3094 C CA . LEU A 1 379 ? -13.589 8.512 -8.661 1.00 95.56 379 LEU A CA 1
ATOM 3095 C C . LEU A 1 379 ? -13.954 10.001 -8.666 1.00 95.56 379 LEU A C 1
ATOM 3097 O O . LEU A 1 379 ? -13.496 10.752 -7.807 1.00 95.56 379 LEU A O 1
ATOM 3101 N N . GLU A 1 380 ? -14.807 10.425 -9.598 1.00 94.31 380 GLU A N 1
ATOM 3102 C CA . GLU A 1 380 ? -15.259 11.814 -9.692 1.00 94.31 380 GLU A CA 1
ATOM 3103 C C . GLU A 1 380 ? -16.079 12.237 -8.463 1.00 94.31 380 GLU A C 1
ATOM 3105 O O . GLU A 1 380 ? -15.901 13.333 -7.929 1.00 94.31 380 GLU A O 1
ATOM 3110 N N . CYS A 1 381 ? -16.941 11.351 -7.957 1.00 94.69 381 CYS A N 1
ATOM 3111 C CA . CYS A 1 381 ? -17.648 11.569 -6.698 1.00 94.69 381 CYS A CA 1
ATOM 3112 C C . CYS A 1 381 ? -16.675 11.741 -5.527 1.00 94.69 381 CYS A C 1
ATOM 3114 O O . CYS A 1 381 ? -16.849 12.673 -4.740 1.00 94.69 381 CYS A O 1
ATOM 3116 N N . PHE A 1 382 ? -15.638 10.898 -5.434 1.00 94.44 382 PHE A N 1
ATOM 3117 C CA . PHE A 1 382 ? -14.623 11.025 -4.393 1.00 94.44 382 PHE A CA 1
ATOM 3118 C C . PHE A 1 382 ? -13.901 12.371 -4.475 1.00 94.44 382 PHE A C 1
ATOM 3120 O O . PHE A 1 382 ? -13.780 13.051 -3.461 1.00 94.44 382 PHE A O 1
ATOM 3127 N N . ARG A 1 383 ? -13.474 12.803 -5.670 1.00 91.75 383 ARG A N 1
ATOM 3128 C CA . ARG A 1 383 ? -12.788 14.096 -5.853 1.00 91.75 383 ARG A CA 1
ATOM 3129 C C . ARG A 1 383 ? -13.602 15.267 -5.305 1.00 91.75 383 ARG A C 1
ATOM 3131 O O . ARG A 1 383 ? -13.053 16.104 -4.596 1.00 91.75 383 ARG A O 1
ATOM 3138 N N . LYS A 1 384 ? -14.912 15.284 -5.567 1.00 90.75 384 LYS A N 1
ATOM 3139 C CA . LYS A 1 384 ? -15.822 16.334 -5.079 1.00 90.75 384 LYS A CA 1
ATOM 3140 C C . LYS A 1 384 ? -15.987 16.323 -3.561 1.00 90.75 384 LYS A C 1
ATOM 3142 O O . LYS A 1 384 ? -16.126 17.387 -2.965 1.00 90.75 384 LYS A O 1
ATOM 3147 N N . CYS A 1 385 ? -15.993 15.148 -2.928 1.00 91.56 385 CYS A N 1
ATOM 3148 C CA . CYS A 1 385 ? -16.164 15.038 -1.477 1.00 91.56 385 CYS A CA 1
ATOM 3149 C C . CYS A 1 385 ? -14.848 14.989 -0.686 1.00 91.56 385 CYS A C 1
ATOM 3151 O O . CYS A 1 385 ? -14.894 15.059 0.542 1.00 91.56 385 CYS A O 1
ATOM 3153 N N . ALA A 1 386 ? -13.694 14.876 -1.353 1.00 92.38 386 ALA A N 1
ATOM 3154 C CA . ALA A 1 386 ? -12.389 14.688 -0.721 1.00 92.38 386 ALA A CA 1
ATOM 3155 C C . ALA A 1 386 ? -12.061 15.748 0.351 1.00 92.38 386 ALA A C 1
ATOM 3157 O O . ALA A 1 386 ? -11.662 15.337 1.440 1.00 92.38 386 ALA A O 1
ATOM 3158 N N . PRO A 1 387 ? -12.294 17.064 0.143 1.00 90.44 387 PRO A N 1
ATOM 3159 C CA . PRO A 1 387 ? -12.024 18.067 1.179 1.00 90.44 387 PRO A CA 1
ATOM 3160 C C . PRO A 1 387 ? -12.797 17.813 2.483 1.00 90.44 387 PRO A C 1
ATOM 3162 O O . PRO A 1 387 ? -12.219 17.834 3.566 1.00 90.44 387 PRO A O 1
ATOM 3165 N N . ASN A 1 388 ? -14.089 17.485 2.380 1.00 93.31 388 ASN A N 1
ATOM 3166 C CA . ASN A 1 388 ? -14.931 17.181 3.542 1.00 93.31 388 ASN A CA 1
ATOM 3167 C C . ASN A 1 388 ? -14.548 15.847 4.194 1.00 93.31 388 ASN A C 1
ATOM 3169 O O . ASN A 1 388 ? -14.636 15.700 5.410 1.00 93.31 388 ASN A O 1
ATOM 3173 N N . TYR A 1 389 ? -14.128 14.870 3.388 1.00 95.12 389 TYR A N 1
ATOM 3174 C CA . TYR A 1 389 ? -13.640 13.588 3.883 1.00 95.12 389 TYR A CA 1
ATOM 3175 C C . TYR A 1 389 ? -12.360 13.757 4.717 1.00 95.12 389 TYR A C 1
ATOM 3177 O O . TYR A 1 389 ? -12.289 13.220 5.824 1.00 95.12 389 TYR A O 1
ATOM 3185 N N . PHE A 1 390 ? -11.376 14.517 4.217 1.00 94.81 390 PHE A N 1
ATOM 3186 C CA . PHE A 1 390 ? -10.126 14.776 4.936 1.00 94.81 390 PHE A CA 1
ATOM 3187 C C . PHE A 1 390 ? -10.384 15.464 6.273 1.00 94.81 390 PHE A C 1
ATOM 3189 O O . PHE A 1 390 ? -9.895 14.983 7.293 1.00 94.81 390 PHE A O 1
ATOM 3196 N N . ASP A 1 391 ? -11.207 16.511 6.278 1.00 94.00 391 ASP A N 1
ATOM 3197 C CA . ASP A 1 391 ? -11.547 17.258 7.487 1.00 94.00 391 ASP A CA 1
ATOM 3198 C C . ASP A 1 391 ? -12.262 16.381 8.522 1.00 94.00 391 ASP A C 1
ATOM 3200 O O . ASP A 1 391 ? -11.870 16.321 9.691 1.00 94.00 391 ASP A O 1
ATOM 3204 N N . TYR A 1 392 ? -13.261 15.612 8.081 1.00 95.88 392 TYR A N 1
ATOM 3205 C CA . TYR A 1 392 ? -14.018 14.720 8.952 1.00 95.88 392 TYR A CA 1
ATOM 3206 C C . TYR A 1 392 ? -13.138 13.632 9.582 1.00 95.88 392 TYR A C 1
ATOM 3208 O O . TYR A 1 392 ? -13.183 13.442 10.800 1.00 95.88 392 TYR A O 1
ATOM 3216 N N . ILE A 1 393 ? -12.330 12.917 8.786 1.00 94.38 393 ILE A N 1
ATOM 3217 C CA . ILE A 1 393 ? -11.469 11.849 9.318 1.00 94.38 393 ILE A CA 1
ATOM 3218 C C . ILE A 1 393 ? -10.365 12.430 10.195 1.00 94.38 393 ILE A C 1
ATOM 3220 O O . ILE A 1 393 ? -10.113 11.893 11.272 1.00 94.38 393 ILE A O 1
ATOM 3224 N N . TYR A 1 394 ? -9.735 13.531 9.783 1.00 91.94 394 TYR A N 1
ATOM 3225 C CA . TYR A 1 394 ? -8.716 14.195 10.590 1.00 91.94 394 TYR A CA 1
ATOM 3226 C C . TYR A 1 394 ? -9.275 14.624 11.951 1.00 91.94 394 TYR A C 1
ATOM 3228 O O . TYR A 1 394 ? -8.671 14.342 12.985 1.00 91.94 394 TYR A O 1
ATOM 3236 N N . THR A 1 395 ? -10.465 15.225 11.969 1.00 92.06 395 THR A N 1
ATOM 3237 C CA . THR A 1 395 ? -11.172 15.597 13.200 1.00 92.06 395 THR A CA 1
ATOM 3238 C C . THR A 1 395 ? -11.496 14.369 14.048 1.00 92.06 395 THR A C 1
ATOM 3240 O O . THR A 1 395 ? -11.226 14.359 15.245 1.00 92.06 395 THR A O 1
ATOM 3243 N N . ALA A 1 396 ? -12.024 13.300 13.445 1.00 92.06 396 ALA A N 1
ATOM 3244 C CA . ALA A 1 396 ? -12.357 12.081 14.174 1.00 92.06 396 ALA A CA 1
ATOM 3245 C C . ALA A 1 396 ? -11.128 11.448 14.848 1.00 92.06 396 ALA A C 1
ATOM 3247 O O . ALA A 1 396 ? -11.200 11.049 16.008 1.00 92.06 396 ALA A O 1
ATOM 3248 N N . VAL A 1 397 ? -9.998 11.400 14.140 1.00 88.31 397 VAL A N 1
ATOM 3249 C CA . VAL A 1 397 ? -8.733 10.851 14.642 1.00 88.31 397 VAL A CA 1
ATOM 3250 C C . VAL A 1 397 ? -8.160 11.730 15.757 1.00 88.31 397 VAL A C 1
ATOM 3252 O O . VAL A 1 397 ? -7.988 11.255 16.879 1.00 88.31 397 VAL A O 1
ATOM 3255 N N . THR A 1 398 ? -7.959 13.023 15.489 1.00 87.56 398 THR A N 1
ATOM 3256 C CA . THR A 1 398 ? -7.305 13.950 16.433 1.00 87.56 398 THR A CA 1
ATOM 3257 C C . THR A 1 398 ? -8.124 14.203 17.697 1.00 87.56 398 THR A C 1
ATOM 3259 O O . THR A 1 398 ? -7.570 14.320 18.790 1.00 87.56 398 THR A O 1
ATOM 3262 N N . GLU A 1 399 ? -9.453 14.236 17.583 1.00 89.88 399 GLU A N 1
ATOM 3263 C CA . GLU A 1 399 ? -10.361 14.396 18.723 1.00 89.88 399 GLU A CA 1
ATOM 3264 C C . GLU A 1 399 ? -10.767 13.059 19.362 1.00 89.88 399 GLU A C 1
ATOM 3266 O O . GLU A 1 399 ? -11.570 13.044 20.297 1.00 89.88 399 GLU A O 1
ATOM 3271 N N . LYS A 1 400 ? -10.229 11.929 18.878 1.00 87.38 400 LYS A N 1
ATOM 3272 C CA . LYS A 1 400 ? -10.522 10.569 19.369 1.00 87.38 400 LYS A CA 1
ATOM 3273 C C . LYS A 1 400 ? -12.017 10.231 19.368 1.00 87.38 400 LYS A C 1
ATOM 3275 O O . LYS A 1 400 ? -12.527 9.560 20.268 1.00 87.38 400 LYS A O 1
ATOM 3280 N N . LYS A 1 401 ? -12.735 10.695 18.346 1.00 91.06 401 LYS A N 1
ATOM 3281 C CA . LYS A 1 401 ? -14.151 10.387 18.130 1.00 91.06 401 LYS A CA 1
ATOM 3282 C C . LYS A 1 401 ? -14.291 9.082 17.352 1.00 91.06 401 LYS A C 1
ATOM 3284 O O . LYS A 1 401 ? -13.577 8.822 16.387 1.00 91.06 401 LYS A O 1
ATOM 3289 N N . LEU A 1 402 ? -15.268 8.271 17.751 1.00 91.00 402 LEU A N 1
ATOM 3290 C CA . LEU A 1 402 ? -15.629 7.069 17.005 1.00 91.00 402 LEU A CA 1
ATOM 3291 C C . LEU A 1 402 ? -16.207 7.458 15.642 1.00 91.00 402 LEU A C 1
ATOM 3293 O O . LEU A 1 402 ? -17.050 8.350 15.548 1.00 91.00 402 LEU A O 1
ATOM 3297 N N . THR A 1 403 ? -15.796 6.745 14.597 1.00 92.62 403 THR A N 1
ATOM 3298 C CA . THR A 1 403 ? -16.367 6.881 13.258 1.00 92.62 403 THR A CA 1
ATOM 3299 C C . THR A 1 403 ? -16.681 5.513 12.667 1.00 92.62 403 THR A C 1
ATOM 3301 O O . THR A 1 403 ? -15.926 4.559 12.845 1.00 92.62 403 THR A O 1
ATOM 3304 N N . ALA A 1 404 ? -17.818 5.425 11.977 1.00 94.06 404 ALA A N 1
ATOM 3305 C CA . ALA A 1 404 ? -18.188 4.268 11.165 1.00 94.06 404 ALA A CA 1
ATOM 3306 C C . ALA A 1 404 ? -17.709 4.409 9.709 1.00 94.06 404 ALA A C 1
ATOM 3308 O O . ALA A 1 404 ? -17.866 3.478 8.919 1.00 94.06 404 ALA A O 1
ATOM 3309 N N . LEU A 1 405 ? -17.162 5.573 9.334 1.00 94.75 405 LEU A N 1
ATOM 3310 C CA . LEU A 1 405 ? -16.666 5.804 7.986 1.00 94.75 405 LEU A CA 1
ATOM 3311 C C . LEU A 1 405 ? -15.344 5.060 7.794 1.00 94.75 405 LEU A C 1
ATOM 3313 O O . LEU A 1 405 ? -14.430 5.173 8.610 1.00 94.75 405 LEU A O 1
ATOM 3317 N N . CYS A 1 406 ? -15.254 4.306 6.702 1.00 93.12 406 CYS A N 1
ATOM 3318 C CA . CYS A 1 406 ? -14.047 3.572 6.354 1.00 93.12 406 CYS A CA 1
ATOM 3319 C C . CYS A 1 406 ? -12.913 4.545 6.010 1.00 93.12 406 CYS A C 1
ATOM 3321 O O . CYS A 1 406 ? -13.086 5.453 5.193 1.00 93.12 406 CYS A O 1
ATOM 3323 N N . LYS A 1 407 ? -11.747 4.333 6.620 1.00 95.00 407 LYS A N 1
ATOM 3324 C CA . LYS A 1 407 ? -10.544 5.114 6.338 1.00 95.00 407 LYS A CA 1
ATOM 3325 C C . LYS A 1 407 ? -9.936 4.684 5.008 1.00 95.00 407 LYS A C 1
ATOM 3327 O O . LYS A 1 407 ? -9.439 3.571 4.854 1.00 95.00 407 LYS A O 1
ATOM 3332 N N . ILE A 1 408 ? -9.955 5.605 4.059 1.00 97.06 408 ILE A N 1
ATOM 3333 C CA . ILE A 1 408 ? -9.210 5.600 2.804 1.00 97.06 408 ILE A CA 1
ATOM 3334 C C . ILE A 1 408 ? -7.816 6.177 3.069 1.00 97.06 408 ILE A C 1
ATOM 3336 O O . ILE A 1 408 ? -7.681 7.272 3.618 1.00 97.06 408 ILE A O 1
ATOM 3340 N N . TYR A 1 409 ? -6.794 5.440 2.647 1.00 96.69 409 TYR A N 1
ATOM 3341 C CA . TYR A 1 409 ? -5.379 5.768 2.811 1.00 96.69 409 TYR A CA 1
ATOM 3342 C C . TYR A 1 409 ? -4.754 6.321 1.535 1.00 96.69 409 TYR A C 1
ATOM 3344 O O . TYR A 1 409 ? -3.688 6.921 1.608 1.00 96.69 409 TYR A O 1
ATOM 3352 N N . GLY A 1 410 ? -5.388 6.144 0.378 1.00 97.62 410 GLY A N 1
ATOM 3353 C CA . GLY A 1 410 ? -4.934 6.724 -0.880 1.00 97.62 410 GLY A CA 1
ATOM 3354 C C . GLY A 1 410 ? -5.843 6.356 -2.042 1.00 97.62 410 GLY A C 1
ATOM 3355 O O . GLY A 1 410 ? -6.566 5.361 -1.984 1.00 97.62 410 GLY A O 1
ATOM 3356 N N . VAL A 1 411 ? -5.807 7.165 -3.095 1.00 98.31 411 VAL A N 1
ATOM 3357 C CA . VAL A 1 411 ? -6.533 6.934 -4.348 1.00 98.31 411 VAL A CA 1
ATOM 3358 C C . VAL A 1 411 ? -5.535 7.054 -5.488 1.00 98.31 411 VAL A C 1
ATOM 3360 O O . VAL A 1 411 ? -4.742 7.999 -5.532 1.00 98.31 411 VAL A O 1
ATOM 3363 N N . TYR A 1 412 ? -5.563 6.084 -6.395 1.00 98.56 412 TYR A N 1
ATOM 3364 C CA . TYR A 1 412 ? -4.544 5.895 -7.416 1.00 98.56 412 TYR A CA 1
ATOM 3365 C C . TYR A 1 412 ? -5.177 5.555 -8.759 1.00 98.56 412 TYR A C 1
ATOM 3367 O O . TYR A 1 412 ? -6.167 4.831 -8.822 1.00 98.56 412 TYR A O 1
ATOM 3375 N N . GLN A 1 413 ? -4.557 6.023 -9.833 1.00 98.19 413 GLN A N 1
ATOM 3376 C CA . GLN A 1 413 ? -4.728 5.452 -11.161 1.00 98.19 413 GLN A CA 1
ATOM 3377 C C . GLN A 1 413 ? -3.432 4.744 -11.519 1.00 98.19 413 GLN A C 1
ATOM 3379 O O . GLN A 1 413 ? -2.375 5.370 -11.540 1.00 98.19 413 GLN A O 1
ATOM 3384 N N . VAL A 1 414 ? -3.520 3.447 -11.783 1.00 98.19 414 VAL A N 1
ATOM 3385 C CA . VAL A 1 414 ? -2.388 2.605 -12.160 1.00 98.19 414 VAL A CA 1
ATOM 3386 C C . VAL A 1 414 ? -2.563 2.196 -13.611 1.00 98.19 414 VAL A C 1
ATOM 3388 O O . VAL A 1 414 ? -3.620 1.690 -13.989 1.00 98.19 414 VAL A O 1
ATOM 3391 N N . ALA A 1 415 ? -1.532 2.410 -14.418 1.00 97.06 415 ALA A N 1
ATOM 3392 C CA . ALA A 1 415 ? -1.433 1.860 -15.755 1.00 97.06 415 ALA A CA 1
ATOM 3393 C C . ALA A 1 415 ? -0.121 1.093 -15.924 1.00 97.06 415 ALA A C 1
ATOM 3395 O O . ALA A 1 415 ? 0.905 1.413 -15.322 1.00 97.06 415 ALA A O 1
ATOM 3396 N N . TYR A 1 416 ? -0.192 0.052 -16.738 1.00 94.88 416 TYR A N 1
ATOM 3397 C CA . TYR A 1 416 ? 0.876 -0.905 -16.974 1.00 94.88 416 TYR A CA 1
ATOM 3398 C C . TYR A 1 416 ? 0.885 -1.280 -18.443 1.00 94.88 416 TYR A C 1
ATOM 3400 O O . TYR A 1 416 ? -0.178 -1.475 -19.036 1.00 94.88 416 TYR A O 1
ATOM 3408 N N . ARG A 1 417 ? 2.089 -1.439 -18.986 1.00 95.19 417 ARG A N 1
ATOM 3409 C CA . ARG A 1 417 ? 2.333 -1.985 -20.313 1.00 95.19 417 ARG A CA 1
ATOM 3410 C C . ARG A 1 417 ? 3.482 -2.979 -20.262 1.00 95.19 417 ARG A C 1
ATOM 3412 O O . ARG A 1 417 ? 4.621 -2.592 -20.008 1.00 95.19 417 ARG A O 1
ATOM 3419 N N . ASN A 1 418 ? 3.203 -4.235 -20.575 1.00 92.69 418 ASN A N 1
ATOM 3420 C CA . ASN A 1 418 ? 4.221 -5.251 -20.794 1.00 92.69 418 ASN A CA 1
ATOM 3421 C C . ASN A 1 418 ? 4.887 -5.027 -22.162 1.00 92.69 418 ASN A C 1
ATOM 3423 O O . ASN A 1 418 ? 4.216 -4.931 -23.190 1.00 92.69 418 ASN A O 1
ATOM 3427 N N . LYS A 1 419 ? 6.218 -4.938 -22.191 1.00 93.38 419 LYS A N 1
ATOM 3428 C CA . LYS A 1 419 ? 7.004 -4.722 -23.416 1.00 93.38 419 LYS A CA 1
ATOM 3429 C C . LYS A 1 419 ? 7.174 -6.007 -24.243 1.00 93.38 419 LYS A C 1
ATOM 3431 O O . LYS A 1 419 ? 7.553 -5.921 -25.407 1.00 93.38 419 LYS A O 1
ATOM 3436 N N . GLN A 1 420 ? 6.910 -7.182 -23.667 1.00 88.25 420 GLN A N 1
ATOM 3437 C CA . GLN A 1 420 ? 7.119 -8.485 -24.311 1.00 88.25 420 GLN A CA 1
ATOM 3438 C C . GLN A 1 420 ? 5.896 -8.960 -25.104 1.00 88.25 420 GLN A C 1
ATOM 3440 O O . GLN A 1 420 ? 6.042 -9.398 -26.242 1.00 88.25 420 GLN A O 1
ATOM 3445 N N . ASP A 1 421 ? 4.700 -8.862 -24.523 1.00 87.50 421 ASP A N 1
ATOM 3446 C CA . ASP A 1 421 ? 3.443 -9.322 -25.136 1.00 87.50 421 ASP A CA 1
ATOM 3447 C C . ASP A 1 421 ? 2.468 -8.177 -25.474 1.00 87.50 421 ASP A C 1
ATOM 3449 O O . ASP A 1 421 ? 1.391 -8.428 -26.014 1.00 87.50 421 ASP A O 1
ATOM 3453 N N . ASN A 1 422 ? 2.856 -6.919 -25.219 1.00 87.94 422 ASN A N 1
ATOM 3454 C CA . ASN A 1 422 ? 2.020 -5.722 -25.376 1.00 87.94 422 ASN A CA 1
ATOM 3455 C C . ASN A 1 422 ? 0.711 -5.755 -24.568 1.00 87.94 422 ASN A C 1
ATOM 3457 O O . ASN A 1 422 ? -0.229 -5.030 -24.897 1.00 87.94 422 ASN A O 1
ATOM 3461 N N . GLN A 1 423 ? 0.630 -6.562 -23.507 1.00 89.31 423 GLN A N 1
ATOM 3462 C CA . GLN A 1 423 ? -0.491 -6.500 -22.582 1.00 89.31 423 GLN A CA 1
ATOM 3463 C C . GLN A 1 423 ? -0.492 -5.151 -21.859 1.00 89.31 423 GLN A C 1
ATOM 3465 O O . GLN A 1 423 ? 0.510 -4.735 -21.276 1.00 89.31 423 GLN A O 1
ATOM 3470 N N . GLU A 1 424 ? -1.643 -4.488 -21.857 1.00 93.00 424 GLU A N 1
ATOM 3471 C CA . GLU A 1 424 ? -1.842 -3.212 -21.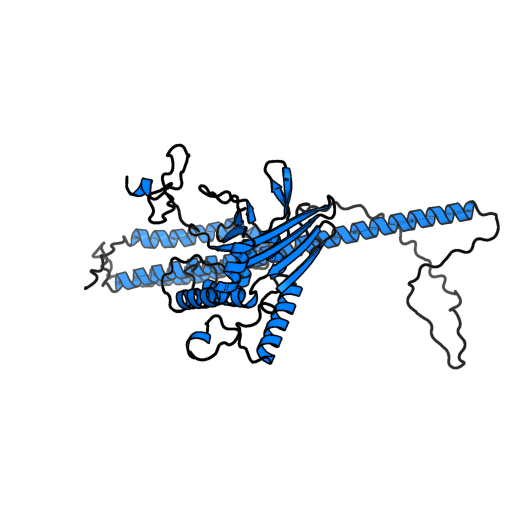181 1.00 93.00 424 GLU A CA 1
ATOM 3472 C C . GLU A 1 424 ? -3.066 -3.275 -20.268 1.00 93.00 424 GLU A C 1
ATOM 3474 O O . GLU A 1 424 ? -4.073 -3.909 -20.592 1.00 93.00 424 GLU A O 1
ATOM 3479 N N . PHE A 1 425 ? -3.007 -2.583 -19.133 1.00 92.75 425 PHE A N 1
ATOM 3480 C CA . PHE A 1 425 ? -4.211 -2.251 -18.377 1.00 92.75 425 PHE A CA 1
ATOM 3481 C C . PHE A 1 425 ? -4.107 -0.863 -17.765 1.00 92.75 425 PHE A C 1
ATOM 3483 O O . PHE A 1 425 ? -3.025 -0.315 -17.559 1.00 92.75 425 PHE A O 1
ATOM 3490 N N . LYS A 1 426 ? -5.278 -0.320 -17.442 1.00 95.81 426 LYS A N 1
ATOM 3491 C CA . LYS A 1 426 ? -5.449 0.929 -16.717 1.00 95.81 426 LYS A CA 1
ATOM 3492 C C . LYS A 1 426 ? -6.587 0.764 -15.723 1.00 95.81 426 LYS A C 1
ATOM 3494 O O . LYS A 1 426 ? -7.658 0.285 -16.089 1.00 95.81 426 LYS A O 1
ATOM 3499 N N . MET A 1 427 ? -6.358 1.149 -14.475 1.00 96.06 427 MET A N 1
ATOM 3500 C CA . MET A 1 427 ? -7.324 0.972 -13.400 1.00 96.06 427 MET A CA 1
ATOM 3501 C C . MET A 1 427 ? -7.250 2.116 -12.394 1.00 96.06 427 MET A C 1
ATOM 3503 O O . MET A 1 427 ? -6.177 2.440 -11.890 1.00 96.06 427 MET A O 1
ATOM 3507 N N . ASP A 1 428 ? -8.413 2.670 -12.062 1.00 97.94 428 ASP A N 1
ATOM 3508 C CA . ASP A 1 428 ? -8.590 3.556 -10.916 1.00 97.94 428 ASP A CA 1
ATOM 3509 C C . ASP A 1 428 ? -8.933 2.713 -9.685 1.00 97.94 428 ASP A C 1
ATOM 3511 O O . ASP A 1 428 ? -9.749 1.790 -9.758 1.00 97.94 428 ASP A O 1
ATOM 3515 N N . LEU A 1 429 ? -8.313 3.005 -8.547 1.00 97.62 429 LEU A N 1
ATOM 3516 C CA . LEU A 1 429 ? -8.555 2.289 -7.302 1.00 97.62 429 LEU A CA 1
ATOM 3517 C C . LEU A 1 429 ? -8.370 3.185 -6.083 1.00 97.62 429 LEU A C 1
ATOM 3519 O O . LEU A 1 429 ? -7.609 4.151 -6.100 1.00 97.62 429 LEU A O 1
ATOM 3523 N N . LEU A 1 430 ? -9.020 2.801 -4.991 1.00 97.69 430 LEU A N 1
ATOM 3524 C CA . LEU A 1 430 ? -8.728 3.316 -3.658 1.00 97.69 430 LEU A CA 1
ATOM 3525 C C . LEU A 1 430 ? -8.099 2.223 -2.802 1.00 97.69 430 LEU A C 1
ATOM 3527 O O . LEU A 1 430 ? -8.400 1.041 -2.975 1.00 97.69 430 LEU A O 1
ATOM 3531 N N . VAL A 1 431 ? -7.269 2.636 -1.853 1.00 98.38 431 VAL A N 1
ATOM 3532 C CA . VAL A 1 431 ? -6.738 1.796 -0.781 1.00 98.38 431 VAL A CA 1
ATOM 3533 C C . VAL A 1 431 ? -7.409 2.211 0.523 1.00 98.38 431 VAL A C 1
ATOM 3535 O O . VAL A 1 431 ? -7.387 3.388 0.878 1.00 98.38 431 VAL A O 1
AT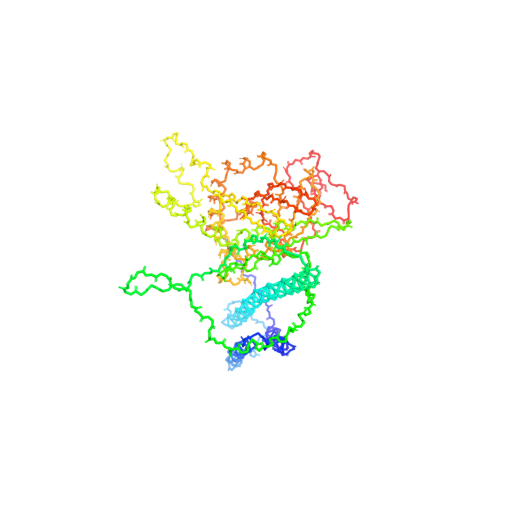OM 3538 N N . MET A 1 432 ? -8.003 1.261 1.239 1.00 96.81 432 MET A N 1
ATOM 3539 C CA . MET A 1 432 ? -8.754 1.493 2.477 1.00 96.81 432 MET A CA 1
ATOM 3540 C C . MET A 1 432 ? -8.424 0.460 3.558 1.00 96.81 432 MET A C 1
ATOM 3542 O O . MET A 1 432 ? -7.855 -0.589 3.256 1.00 96.81 432 MET A O 1
ATOM 3546 N N . GLU A 1 433 ? -8.775 0.744 4.816 1.00 93.88 433 GLU A N 1
ATOM 3547 C CA . GLU A 1 433 ? -8.606 -0.219 5.913 1.00 93.88 433 GLU A CA 1
ATOM 3548 C C . GLU A 1 433 ? -9.381 -1.512 5.657 1.00 93.88 433 GLU A C 1
ATOM 3550 O O . GLU A 1 433 ? -10.522 -1.508 5.184 1.00 93.88 433 GLU A O 1
ATOM 3555 N N . PHE A 1 434 ? -8.783 -2.638 6.041 1.00 93.00 434 PHE A N 1
ATOM 3556 C CA . PHE A 1 434 ? -9.543 -3.862 6.211 1.00 93.00 434 PHE A CA 1
ATOM 3557 C C . PHE A 1 434 ? -10.235 -3.855 7.573 1.00 93.00 434 PHE A C 1
ATOM 3559 O O . PHE A 1 434 ? -9.590 -4.004 8.609 1.00 93.00 434 PHE A O 1
ATOM 3566 N N . LEU A 1 435 ? -11.566 -3.743 7.576 1.00 91.19 435 LEU A N 1
ATOM 3567 C CA . LEU A 1 435 ? -12.378 -3.680 8.800 1.00 91.19 435 LEU A CA 1
ATOM 3568 C C . LEU A 1 435 ? -12.097 -4.829 9.787 1.00 91.19 435 LEU A C 1
ATOM 3570 O O . LEU A 1 435 ? -12.192 -4.653 11.001 1.00 91.19 435 LEU A O 1
ATOM 3574 N N . PHE A 1 436 ? -11.752 -6.011 9.273 1.00 89.19 436 PHE A N 1
ATOM 3575 C CA . PHE A 1 436 ? -11.536 -7.216 10.073 1.00 89.19 436 PHE A CA 1
ATOM 3576 C C . PHE A 1 436 ? -10.064 -7.485 10.400 1.00 89.19 436 PHE A C 1
ATOM 3578 O O . PHE A 1 436 ? -9.739 -8.569 10.886 1.00 89.19 436 PHE A O 1
ATOM 3585 N N . TYR A 1 437 ? -9.172 -6.519 10.164 1.00 87.00 437 TYR A N 1
ATOM 3586 C CA . TYR A 1 437 ? -7.754 -6.656 10.478 1.00 87.00 437 TYR A CA 1
ATOM 3587 C C . TYR A 1 437 ? -7.543 -7.101 11.935 1.00 87.00 437 TYR A C 1
ATOM 3589 O O . TYR A 1 437 ? -8.054 -6.490 12.877 1.00 87.00 437 TYR A O 1
ATOM 3597 N N . ARG A 1 438 ? -6.807 -8.209 12.119 1.00 82.06 438 ARG A N 1
ATOM 3598 C CA . ARG A 1 438 ? -6.547 -8.869 13.418 1.00 82.06 438 ARG A CA 1
ATOM 3599 C C . ARG A 1 438 ? -7.801 -9.275 14.207 1.00 82.06 438 ARG A C 1
ATOM 3601 O O . ARG A 1 438 ? -7.731 -9.482 15.421 1.00 82.06 438 ARG A O 1
ATOM 3608 N N . ARG A 1 439 ? -8.958 -9.423 13.556 1.00 82.62 439 ARG A N 1
ATOM 3609 C CA . ARG A 1 439 ? -10.198 -9.883 14.196 1.00 82.62 439 ARG A CA 1
ATOM 3610 C C . ARG A 1 439 ? -10.571 -11.279 13.708 1.00 82.62 439 ARG A C 1
ATOM 3612 O O . ARG A 1 439 ? -10.594 -11.557 12.516 1.00 82.62 439 ARG A O 1
ATOM 3619 N N . LYS A 1 440 ? -10.927 -12.160 14.648 1.00 83.75 440 LYS A N 1
ATOM 3620 C CA . LYS A 1 440 ? -11.544 -13.457 14.338 1.00 83.75 440 LYS A CA 1
ATOM 3621 C C . LYS A 1 440 ? -13.048 -13.260 14.190 1.00 83.75 440 LYS A C 1
ATOM 3623 O O . LYS A 1 440 ? -13.763 -13.171 15.189 1.00 83.75 440 LYS A O 1
ATOM 3628 N N . VAL A 1 441 ? -13.514 -13.155 12.952 1.00 86.19 441 VAL A N 1
ATOM 3629 C CA . VAL A 1 441 ? -14.930 -12.938 12.645 1.00 86.19 441 VAL A CA 1
ATOM 3630 C C . VAL A 1 441 ? -15.648 -14.279 12.565 1.00 86.19 441 VAL A C 1
ATOM 3632 O O . VAL A 1 441 ? -15.276 -15.136 11.773 1.00 86.19 441 VAL A O 1
ATOM 3635 N N . LYS A 1 442 ? -16.673 -14.464 13.404 1.00 86.81 442 LYS A N 1
ATOM 3636 C CA . LYS A 1 442 ? -17.510 -15.676 13.393 1.00 86.81 442 LYS A CA 1
ATOM 3637 C C . LYS A 1 442 ? -18.640 -15.604 12.366 1.00 86.81 442 LYS A C 1
ATOM 3639 O O . LYS A 1 442 ? -19.072 -16.634 11.871 1.00 86.81 442 LYS A O 1
ATOM 3644 N N . GLN A 1 443 ? -19.136 -14.398 12.099 1.00 87.69 443 GLN A N 1
ATOM 3645 C CA . GLN A 1 443 ? -20.315 -14.154 11.276 1.00 87.69 443 GLN A CA 1
ATOM 3646 C C . GLN A 1 443 ? -20.209 -12.767 10.645 1.00 87.69 443 GLN A C 1
ATOM 3648 O O . GLN A 1 443 ? -19.794 -11.816 11.311 1.00 87.69 443 GLN A O 1
ATOM 3653 N N . LEU A 1 444 ? -20.563 -12.670 9.367 1.00 89.75 444 LEU A N 1
ATOM 3654 C CA . LEU A 1 444 ? -20.500 -11.444 8.579 1.00 89.75 444 LEU A CA 1
ATOM 3655 C C . LEU A 1 444 ? -21.906 -10.957 8.255 1.00 89.75 444 LEU A C 1
ATOM 3657 O O . LEU A 1 444 ? -22.782 -11.761 7.944 1.00 89.75 444 LEU A O 1
ATOM 3661 N N . TRP A 1 445 ? -22.084 -9.638 8.293 1.00 90.31 445 TRP A N 1
ATOM 3662 C CA . TRP A 1 445 ? -23.351 -8.978 8.010 1.00 90.31 445 TRP A CA 1
ATOM 3663 C C . TRP A 1 445 ? -23.132 -7.777 7.084 1.00 90.31 445 TRP A C 1
ATOM 3665 O O . TRP A 1 445 ? -22.269 -6.943 7.354 1.00 90.31 445 TRP A O 1
ATOM 3675 N N . ASP A 1 446 ? -23.931 -7.667 6.025 1.00 89.38 446 ASP A N 1
ATOM 3676 C CA . ASP A 1 446 ? -24.126 -6.433 5.256 1.00 89.38 446 ASP A CA 1
ATOM 3677 C C . ASP A 1 446 ? -25.545 -5.942 5.561 1.00 89.38 446 ASP A C 1
ATOM 3679 O O . ASP A 1 446 ? -26.521 -6.596 5.196 1.00 89.38 446 ASP A O 1
ATOM 3683 N N . LEU A 1 447 ? -25.659 -4.796 6.238 1.00 91.88 447 LEU A N 1
ATOM 3684 C CA . LEU A 1 447 ? -26.926 -4.207 6.677 1.00 91.88 447 LEU A CA 1
ATOM 3685 C C . LEU A 1 447 ? -27.123 -2.841 6.019 1.00 91.88 447 LEU A C 1
ATOM 3687 O O . LEU A 1 447 ? -26.228 -1.998 6.036 1.00 91.88 447 LEU A O 1
ATOM 3691 N N . LYS A 1 448 ? -28.308 -2.621 5.445 1.00 91.38 448 LYS A N 1
ATOM 3692 C CA . LYS A 1 448 ? -28.677 -1.377 4.744 1.00 91.38 448 LYS A CA 1
ATOM 3693 C C . LYS A 1 448 ? -29.960 -0.742 5.276 1.00 91.38 448 LYS A C 1
ATOM 3695 O O . LYS A 1 448 ? -30.364 0.301 4.773 1.00 91.38 448 LYS A O 1
ATOM 3700 N N . GLY A 1 449 ? -30.613 -1.362 6.257 1.00 92.00 449 GLY A N 1
ATOM 3701 C CA . GLY A 1 449 ? -31.890 -0.914 6.809 1.00 92.00 449 GLY A CA 1
ATOM 3702 C C . GLY A 1 449 ? -33.070 -1.120 5.856 1.00 92.00 449 GLY A C 1
ATOM 3703 O O . GLY A 1 449 ? -34.098 -0.467 6.002 1.00 92.00 449 GLY A O 1
ATOM 3704 N N . SER A 1 450 ? -32.932 -2.000 4.860 1.00 89.06 450 SER A N 1
ATOM 3705 C CA . SER A 1 450 ? -33.978 -2.282 3.869 1.00 89.06 450 SER A CA 1
ATOM 3706 C C . SER A 1 450 ? -34.265 -3.778 3.815 1.00 89.06 450 SER A C 1
ATOM 3708 O O . SER A 1 450 ? -33.348 -4.574 3.965 1.00 89.06 450 SER A O 1
ATOM 3710 N N . LEU A 1 451 ? -35.522 -4.165 3.581 1.00 82.00 451 LEU A N 1
ATOM 3711 C CA . LEU A 1 451 ? -35.936 -5.576 3.545 1.00 82.00 451 LEU A CA 1
ATOM 3712 C C . LEU A 1 451 ? -36.048 -6.149 2.127 1.00 82.00 451 LEU A C 1
ATOM 3714 O O . LEU A 1 451 ? -36.345 -7.318 1.967 1.00 82.00 451 LEU A O 1
ATOM 3718 N N . ARG A 1 452 ? -35.879 -5.346 1.071 1.00 87.44 452 ARG A N 1
ATOM 3719 C CA . ARG A 1 452 ? -36.078 -5.815 -0.310 1.00 87.44 452 ARG A CA 1
ATOM 3720 C C . ARG A 1 452 ? -34.768 -6.303 -0.914 1.00 87.44 452 ARG A C 1
ATOM 3722 O O . ARG A 1 452 ? -33.846 -5.508 -1.069 1.00 87.44 452 ARG A O 1
ATOM 3729 N N . ASN A 1 453 ? -34.736 -7.548 -1.396 1.00 83.50 453 ASN A N 1
ATOM 3730 C CA . ASN A 1 453 ? -33.539 -8.185 -1.968 1.00 83.50 453 ASN A CA 1
ATOM 3731 C C . ASN A 1 453 ? -32.383 -8.260 -0.952 1.00 83.50 453 ASN A C 1
ATOM 3733 O O . ASN A 1 453 ? -31.223 -8.017 -1.318 1.00 83.50 453 ASN A O 1
ATOM 3737 N N . ARG A 1 454 ? -32.703 -8.540 0.318 1.00 89.00 454 ARG A N 1
ATOM 3738 C CA . ARG A 1 454 ? -31.759 -8.544 1.442 1.00 89.00 454 ARG A CA 1
ATOM 3739 C C . ARG A 1 454 ? -31.838 -9.844 2.242 1.00 89.00 454 ARG A C 1
ATOM 3741 O O . ARG A 1 454 ? -31.650 -9.827 3.450 1.00 89.00 454 ARG A O 1
ATOM 3748 N N . TYR A 1 455 ? -32.033 -10.966 1.552 1.00 86.56 455 TYR A N 1
ATOM 3749 C CA . TYR A 1 455 ? -31.892 -12.317 2.093 1.00 86.56 455 TYR A CA 1
ATOM 3750 C C . TYR A 1 455 ? -30.703 -13.033 1.444 1.00 86.56 455 TYR A C 1
ATOM 3752 O O . TYR A 1 455 ? -30.645 -13.178 0.220 1.00 86.56 455 TYR A O 1
ATOM 3760 N N . ALA A 1 456 ? -29.751 -13.490 2.257 1.00 84.56 456 ALA A N 1
ATOM 3761 C CA . ALA A 1 456 ? -28.694 -14.400 1.835 1.00 84.56 456 ALA A CA 1
ATOM 3762 C C . ALA A 1 456 ? -29.144 -15.851 2.025 1.00 84.56 456 ALA A C 1
ATOM 3764 O O . ALA A 1 456 ? -29.616 -16.239 3.096 1.00 84.56 456 ALA A O 1
ATOM 3765 N N . SER A 1 457 ? -28.974 -16.666 0.980 1.00 77.88 457 SER A N 1
ATOM 3766 C CA . SER A 1 457 ? -29.285 -18.092 1.051 1.00 77.88 457 SER A CA 1
ATOM 3767 C C . SER A 1 457 ? -28.241 -18.832 1.903 1.00 77.88 457 SER A C 1
ATOM 3769 O O . SER A 1 457 ? -27.046 -18.678 1.641 1.00 77.88 457 SER A O 1
ATOM 3771 N N . PRO A 1 458 ? -28.654 -19.717 2.829 1.00 68.88 458 PRO A N 1
ATOM 3772 C CA . PRO A 1 458 ? -27.738 -20.519 3.650 1.00 68.88 458 PRO A CA 1
ATOM 3773 C C . PRO A 1 458 ? -26.862 -21.520 2.878 1.00 68.88 458 PRO A C 1
ATOM 3775 O O . PRO A 1 458 ? -26.076 -22.233 3.486 1.00 68.88 458 PRO A O 1
ATOM 3778 N N . LYS A 1 459 ? -27.013 -21.635 1.550 1.00 67.00 459 LYS A N 1
ATOM 3779 C CA . LYS A 1 459 ? -26.308 -22.631 0.724 1.00 67.00 459 LYS A CA 1
ATOM 3780 C C . LYS A 1 459 ? -24.808 -22.356 0.542 1.00 67.00 459 LYS A C 1
ATOM 3782 O O . LYS A 1 459 ? -24.111 -23.219 0.015 1.00 67.00 459 LYS A O 1
ATOM 3787 N N . ALA A 1 460 ? -24.312 -21.180 0.925 1.00 64.75 460 ALA A N 1
ATOM 3788 C CA . ALA A 1 460 ? -22.880 -20.890 0.912 1.00 64.75 460 ALA A CA 1
ATOM 3789 C C . ALA A 1 460 ? -22.198 -21.457 2.170 1.00 64.75 460 ALA A C 1
ATOM 3791 O O . ALA A 1 460 ? -22.811 -21.537 3.229 1.00 64.75 460 ALA A O 1
ATOM 3792 N N . SER A 1 461 ? -20.919 -21.826 2.070 1.00 60.59 461 SER A N 1
ATOM 3793 C CA . SER A 1 461 ? -20.154 -22.377 3.202 1.00 60.59 461 SER A CA 1
ATOM 3794 C C . SER A 1 461 ? -19.887 -21.349 4.318 1.00 60.59 461 SER A C 1
ATOM 3796 O O . SER A 1 461 ? -19.513 -21.754 5.417 1.00 60.59 461 SER A O 1
ATOM 3798 N N . ALA A 1 462 ? -20.058 -20.047 4.046 1.00 63.44 462 ALA A N 1
ATOM 3799 C CA . ALA A 1 462 ? -19.878 -18.949 5.001 1.00 63.44 462 ALA A CA 1
ATOM 3800 C C . ALA A 1 462 ? -20.598 -17.650 4.547 1.00 63.44 462 ALA A C 1
ATOM 3802 O O . ALA A 1 462 ? -19.939 -16.637 4.328 1.00 63.44 462 ALA A O 1
ATOM 3803 N N . PRO A 1 463 ? -21.938 -17.638 4.390 1.00 77.12 463 PRO A N 1
ATOM 3804 C CA . PRO A 1 463 ? -22.634 -16.525 3.753 1.00 77.12 463 PRO A CA 1
ATOM 3805 C C . PRO A 1 463 ? -22.462 -15.217 4.532 1.00 77.12 463 PRO A C 1
ATOM 3807 O O . PRO A 1 463 ? -22.671 -15.168 5.746 1.00 77.12 463 PRO A O 1
ATOM 3810 N N . VAL A 1 464 ? -22.182 -14.130 3.811 1.00 87.56 464 VAL A N 1
ATOM 3811 C CA . VAL A 1 464 ? -22.434 -12.774 4.312 1.00 87.56 464 VAL A CA 1
ATOM 3812 C C . VAL A 1 464 ? -23.945 -12.606 4.450 1.00 87.56 464 VAL A C 1
ATOM 3814 O O . VAL A 1 464 ? -24.671 -12.595 3.455 1.00 87.56 464 VAL A O 1
ATOM 3817 N N . LEU A 1 465 ? -24.419 -12.514 5.688 1.00 90.31 465 LEU A N 1
ATOM 3818 C CA . LEU A 1 465 ? -25.837 -12.400 6.004 1.00 90.31 465 LEU A CA 1
ATOM 3819 C C . LEU A 1 465 ? -26.333 -10.978 5.765 1.00 90.31 465 LEU A C 1
ATOM 3821 O O . LEU A 1 465 ? -25.580 -10.010 5.861 1.00 90.31 465 LEU A O 1
ATOM 3825 N N . LEU A 1 466 ? -27.614 -10.857 5.441 1.00 91.19 466 LEU A N 1
ATOM 3826 C CA . LEU A 1 466 ? -28.239 -9.598 5.055 1.00 91.19 466 LEU A CA 1
ATOM 3827 C C . LEU A 1 466 ? -29.383 -9.236 6.016 1.00 91.19 466 LEU A C 1
ATOM 3829 O O . LEU A 1 466 ? -29.675 -9.971 6.957 1.00 91.19 466 LEU A O 1
ATOM 3833 N N . ASP A 1 467 ? -30.026 -8.091 5.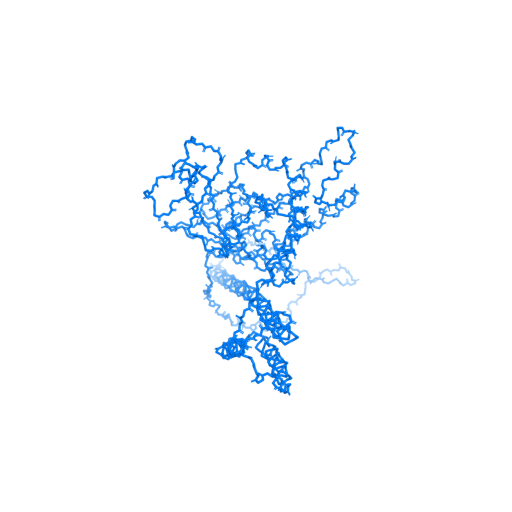793 1.00 92.69 467 ASP A N 1
ATOM 3834 C CA . ASP A 1 467 ? -31.051 -7.536 6.685 1.00 92.69 467 ASP A CA 1
ATOM 3835 C C . ASP A 1 467 ? -32.204 -8.510 6.994 1.00 92.69 467 ASP A C 1
ATOM 3837 O O . ASP A 1 467 ? -32.608 -8.626 8.147 1.00 92.69 467 ASP A O 1
ATOM 3841 N N . GLU A 1 468 ? -32.718 -9.253 6.008 1.00 91.38 468 GLU A N 1
ATOM 3842 C CA . GLU A 1 468 ? -33.802 -10.223 6.233 1.00 91.38 468 GLU A CA 1
ATOM 3843 C C . GLU A 1 468 ? -33.338 -11.411 7.088 1.00 91.38 468 GLU A C 1
ATOM 3845 O O . GLU A 1 468 ? -34.131 -11.953 7.851 1.00 91.38 468 GLU A O 1
ATOM 3850 N N . ASN A 1 469 ? -32.055 -11.793 7.013 1.00 90.56 469 ASN A N 1
ATOM 3851 C CA . ASN A 1 469 ? -31.487 -12.835 7.875 1.00 90.56 469 ASN A CA 1
ATOM 3852 C C . ASN A 1 469 ? -31.328 -12.379 9.333 1.00 90.56 469 ASN A C 1
ATOM 3854 O O . ASN A 1 469 ? -31.151 -13.229 10.194 1.00 90.56 469 ASN A O 1
ATOM 3858 N N . LEU A 1 470 ? -31.294 -11.066 9.598 1.00 90.12 470 LEU A N 1
ATOM 3859 C CA . LEU A 1 470 ? -31.145 -10.511 10.949 1.00 90.12 470 LEU A CA 1
ATOM 3860 C C . LEU A 1 470 ? -32.489 -10.423 11.680 1.00 90.12 470 LEU A C 1
ATOM 3862 O O . LEU A 1 470 ? -32.531 -10.472 12.905 1.00 90.12 470 LEU A O 1
ATOM 3866 N N . VAL A 1 471 ? -33.567 -10.212 10.921 1.00 87.69 471 VAL A N 1
ATOM 3867 C CA . VAL A 1 471 ? -34.928 -10.054 11.452 1.00 87.69 471 VAL A CA 1
ATOM 3868 C C . VAL A 1 471 ? -35.606 -11.405 11.702 1.00 87.69 471 VAL A C 1
ATOM 3870 O O . VAL A 1 471 ? -36.485 -11.483 12.559 1.00 87.69 471 VAL A O 1
ATOM 3873 N N . GLN A 1 472 ? -35.221 -12.439 10.949 1.00 78.94 472 GLN A N 1
ATOM 3874 C CA . GLN A 1 472 ? -35.614 -13.834 11.185 1.00 78.94 472 GLN A CA 1
ATOM 3875 C C . GLN A 1 472 ? -34.836 -14.423 12.359 1.00 78.94 472 GLN A C 1
ATOM 3877 O O . GLN A 1 472 ? -35.467 -15.174 13.136 1.00 78.94 472 GLN A O 1
#

Sequence (472 aa):
MKIKCLSVTAKRVEALKLAETIFTEASTFLKEHENYLRNSNDAYEIISSFLDEKKHIFDEMVVDFALNEKFIKSEVIDSKDKDYLKAMDIFAKCRQFLFNFIRKWNEYYLKAMDIFAKCRQFLFNFIRKWNECKTTQELVQLARKRTNSAIVSANVSSVNLLEPAYVEDLSFRDSTGNLRLASSDSNLPLRELKDIPLSQISIPLPKNYHWELEFNDDGIPVIVKDMLDHKGNTHPDIGSIIAYALSCKSYYRKKKQLREYLCDQGEPLTLRNVACENASGLHSSPKDANANIEIEFDDSRAHYYVKIYFAEHFDLLRKAIFIDGEDQFIPIFIDGEDQFIRSLGTSGSWYPEGGKSGASFFRTQDERFIFKQMSSIELECFRKCAPNYFDYIYTAVTEKKLTALCKIYGVYQVAYRNKQDNQEFKMDLLVMEFLFYRRKVKQLWDLKGSLRNRYASPKASAPVLLDENLVQ

pLDDT: mean 72.12, std 21.22, range [23.7, 98.62]